Protein AF-A0A6S7JL52-F1 (afdb_monomer)

InterPro domains:
  IPR000884 Thrombospondin type-1 (TSP1) repeat [PF00090] (181-231)
  IPR000884 Thrombospondin type-1 (TSP1) repeat [PS50092] (177-232)
  IPR000884 Thrombospondin type-1 (TSP1) repeat [PS50092] (480-531)
  IPR000884 Thrombospondin type-1 (TSP1) repeat [PS50092] (592-653)
  IPR000884 Thrombospondin type-1 (TSP1) repeat [SM00209] (180-232)
  IPR000884 Thrombospondin type-1 (TSP1) repeat [SM00209] (476-531)
  IPR000884 Thrombospondin type-1 (TSP1) repeat [SM00209] (595-653)
  IPR001590 Peptidase M12B, ADAM/reprolysin [PF01421] (1-88)
  IPR001590 Peptidase M12B, ADAM/reprolysin [PS50215] (1-88)
  IPR010294 ADAMTS/ADAMTS-like, Spacer 1 [PF05986] (340-466)
  IPR013273 ADAMTS/ADAMTS-like [PR01857] (186-204)
  IPR013273 ADAMTS/ADAMTS-like [PR01857] (293-312)
  IPR013273 ADAMTS/ADAMTS-like [PR01857] (313-332)
  IPR024079 Metallopeptidase, catalytic domain superfamily [G3DSA:3.40.390.10] (1-88)
  IPR036383 Thrombospondin type-1 repeat superfamily [G3DSA:2.20.100.10] (180-231)
  IPR036383 Thrombospondin type-1 repeat superfamily [G3DSA:2.20.100.10] (590-653)
  IPR036383 Thrombospondin type-1 repeat superfamily [SSF82895] (175-231)
  IPR036383 Thrombospondin type-1 repeat superfamily [SSF82895] (591-652)
  IPR041645 ADAMTS, cysteine-rich domain 2 [PF17771] (99-168)
  IPR045371 ADAMTS/ADAMTS-like, cysteine-rich domain 3 [PF19236] (263-332)

Organism: Paramuricea clavata (NCBI:txid317549)

Mean predicted aligned error: 19.43 Å

Nearest PDB structures (foldseek):
  3vn4-assembly1_A  TM=4.903E-01  e=1.830E-26  Homo sapiens
  3ghm-assembly1_A  TM=4.858E-01  e=6.543E-25  Homo sapiens
  2rjp-assembly3_C  TM=9.120E-01  e=9.373E-14  Homo sapiens
  3b2z-assembly4_D  TM=9.030E-01  e=1.103E-13  Homo sapiens
  3b2z-assembly5_E  TM=9.101E-01  e=7.758E-13  Homo sapiens

pLDDT: mean 82.22, std 10.72, range [38.0, 96.44]

Radius of gyration: 46.89 Å; Cα contacts (8 Å, |Δi|>4): 1311; chains: 1; bounding box: 103×50×194 Å

Foldseek 3Di:
DPDPVQQDDDFDDQFPLSVLVVVQVVLVSLVQAALCPDPVNVPPPAEAESRHPDDDLRHQSVDDDPRSVVSSLLSVVLVVCVVVPDDDPDDDPDDPDFPQVVQELQNRQCSRPNPPKGFDPPPQQWQQWTWIWDQDPVRDTDTDTPRHGRTFQHDRDDQWTDDSRHTGHPDDDDWDAFDKDDKADWDDWLDQAQKTKTKIFIDSPLPNTDDPHHGDDDHRMDMWIDRLAHDDPPDDALLQVVQQVCQCVDDDHRWHWGFDADDDLQLQWTWIATDVGDDIDIDGHHWLHASDPPALFTDDSSGTAHDFPSSTGPDPFYQDPLRDTNDDNPQWDKDKDKDWDFDDAFKAFDDKDAFQKFFKKKWKDFPVVVVVPPDDPDDDPDDDDQDQKDKAKAFPPPGGFACPPVDFFQAWDWGDPDPFWTWIWGGRVDVGTMITIHGTDRGMMTIIIRGHPPGGTMIMMMMIIHGDDDPFDKDWDQPADWDPFPALAFTKIWGDIFIAGPPRRHGDDPVRDDPVRDDDTDMDTPNHQKDKDKDFDDKAAFPVLAAKGKIFTDIFIWIAGNVSRDTHTDPPVNCPVPDHDDRMDIDHHPLPFKDKDKADWDPFPDQAQKTKIFIDIFMFTNDPPDTDTDPPVRCPVPDDDDRMDMDRNHHDDDDDDDDDDD

Secondary structure (DSSP, 8-state):
---TTT-------BTBTHHHHHHHHHHHHTTPPPTTT-TT-TT-TT-B-TT-SS--TTB-TT---HHHHHHHHHHHHTTTTGGGSSPPSS-----SS-HHHHS-HHHHHHHHH-TT-EE-GGGTT-TT---EEEE-TTS-EEEE--SPPPPTT-EEETTEEEETTEEEE---PPPB---BPPPPPP---S-SSS-EEEEEE--B-TTPPBTTPPPPPS-SEEEEEE--SPPPTTPPPHHHHHHHTTTTTSSSTT--EEEE---GGGTTEEEEEETTSS-EEEEEPPTT-BSSTT---EEETTEEE-B-TT--BT----B-TTS-BT--S-SEEEEEEEE-----SEEEEEEEEPTTEEEEEEEEE-SHHHHGGGT--SS--S-----SEEEEEEETTTEEEES-TT----S-EEE--STT-EEEE--TTSSSEEEEEEEE-SS-EEEEEEE-SS----EEEEEEEEE------EEEETTSPBPPPSSSSSEEEEBPPEEEETTT--B--GGGS-GGG-----EEEESTTEEEEEEEEEEPPPBSSEEEEEEEEEEEEEEEETTT--EEE--GGGGTTSPPPPSEEEEEEE-TTEEEEE-PPPPPS-SSS-EEEE--EEEEE--SS---EE-GGGGTTSPPPPSEEEE--SPPPPP-PPPP--

Solvent-accessible surface area (backbone atoms only — not comparable to full-atom values): 37985 Å² total; per-residue (Å²): 74,66,41,95,90,57,56,69,82,88,77,78,85,60,40,84,58,29,59,50,54,51,52,31,51,50,37,46,32,48,69,33,69,42,49,89,74,41,93,89,41,89,72,72,87,83,71,36,31,40,43,37,91,64,90,54,95,72,47,42,69,89,40,72,44,77,57,51,54,49,41,42,49,50,38,52,74,59,58,56,45,67,80,70,74,66,80,74,92,69,80,79,84,77,73,92,66,46,62,7,67,77,39,44,67,39,52,48,23,22,62,54,71,35,84,86,21,29,59,25,82,92,62,66,81,46,26,45,40,44,41,21,28,39,77,44,100,84,75,48,76,45,72,48,65,90,66,40,51,45,48,43,47,18,76,60,53,90,71,22,19,16,50,96,38,37,71,37,71,74,66,90,66,72,63,32,56,20,25,64,37,74,70,46,74,67,55,76,54,62,34,86,40,48,11,7,31,23,45,26,43,44,46,57,55,59,47,48,47,35,65,88,29,50,74,52,85,76,81,51,64,50,75,44,59,32,42,37,53,76,59,66,89,89,61,77,52,68,57,40,54,61,24,43,71,38,38,62,73,56,74,60,86,84,36,46,33,40,60,51,82,50,68,81,84,48,25,18,44,35,37,25,37,35,70,92,60,92,53,78,46,80,49,74,46,63,44,29,27,56,28,45,97,91,46,48,26,28,13,49,79,51,38,69,38,59,21,6,61,61,29,31,68,74,36,82,45,44,60,27,90,65,69,37,62,68,46,84,53,77,60,30,48,80,47,78,50,76,46,72,57,90,61,59,88,39,82,35,86,72,49,70,48,51,57,48,30,25,60,32,39,38,39,39,46,56,66,70,73,64,64,59,69,79,78,74,90,84,83,74,102,66,91,86,79,85,76,35,66,41,77,24,37,34,29,90,88,72,48,70,74,38,50,47,95,90,42,75,57,60,52,65,43,77,51,70,92,49,92,76,45,46,36,40,36,45,16,74,75,36,86,66,31,38,41,40,38,42,44,65,35,83,54,55,37,37,37,31,35,37,29,55,68,83,84,64,56,47,40,35,38,38,34,34,31,41,53,64,86,68,79,92,48,46,40,74,35,76,81,38,63,67,49,73,55,74,36,92,40,66,14,42,25,42,31,39,72,36,22,20,33,66,93,77,63,47,75,50,62,64,84,68,23,65,73,90,71,59,71,80,73,54,68,47,80,28,45,74,57,31,43,61,43,72,42,83,74,52,70,51,73,40,44,51,56,38,44,81,22,42,18,43,40,43,68,42,25,22,46,32,29,70,86,75,71,46,71,43,83,47,63,64,77,74,26,68,91,44,85,73,73,74,53,61,42,82,38,72,23,83,43,83,57,49,45,82,47,71,54,72,69,47,75,53,74,27,91,34,61,49,21,46,25,43,34,59,75,45,22,23,43,69,46,95,89,59,74,46,81,46,63,64,76,70,38,65,91,49,90,78,74,82,52,62,47,81,32,43,70,50,76,63,89,78,90,76,92,73,84,91,74,135

Sequence (662 aa):
MCDTARSCSIVEDNGLGVAFTVAHELGHVFNIGHDALAKNCLGEKNGLHVMAPAVNLQAMPWSWSSCSRQEITEFLELGHDRCLMDKPQYQFKKSDKLPGEVYSPTKQCKITYGKDSSLCRFKTTSCRRLWCAVQFSNGREGCRTHGMPWAEGSTCGKDKWCVRGSCVAKQVKVKVDGVWSPWSEFGACSRTCGGGVTFSSRWCSNPSPSNGGKFCLGAKKRFKSCHTQECPKGSASFRAVQCAAYNNRKGPKGSKWVPRYLKGRHRCQLLCERVGGGGFITAKVIDGTKCGKNTFDICVNGICRLAGCDNALNSRSKLDVCGVCGGRNDTCKRTHKSWHQHVEWGYNDVTTFLPGFSSIRIEQTSPESEAERTVQAKRHRRHRVGDNNYLVLRNERYGNILNTDFYISAHSTNIFHIAGLRITYSGSRSYPEYIEIEGKLTQKIRLQVLSVEKIEDPKITYSYLQHVVRPDTFVWDNRGSWSRCSEECQGWRKRKLVCKRERDGLVVSVEKCDQNNKSETIRENCNTLCLFKWMKTSKGACQPGCGPGTQKIYNRCVKHYITSGANLVQPNKDCKLVTKPPSEQSCEGTCDNVLWVYSRWSECSKSCNGGVQRRRVTCVEKNPDVRKELPASTCLRIQKRPAVRACNTLRCPTWRTGRWSR

Structure (mmCIF, N/CA/C/O backbone):
data_AF-A0A6S7JL52-F1
#
_entry.id   AF-A0A6S7JL52-F1
#
loop_
_atom_site.group_PDB
_atom_site.id
_atom_site.type_symbol
_atom_site.label_atom_id
_atom_site.label_alt_id
_atom_site.label_comp_id
_atom_site.label_asym_id
_atom_site.label_entity_id
_atom_site.label_seq_id
_atom_site.pdbx_PDB_ins_code
_atom_site.Cartn_x
_atom_site.Cartn_y
_atom_site.Cartn_z
_atom_site.occupancy
_atom_site.B_iso_or_equiv
_atom_site.auth_seq_id
_atom_site.auth_comp_id
_atom_site.auth_asym_id
_atom_site.auth_atom_id
_atom_site.pdbx_PDB_model_num
ATOM 1 N N . MET A 1 1 ? 22.242 -2.068 8.951 1.00 88.50 1 MET A N 1
ATOM 2 C CA . MET A 1 1 ? 22.422 -0.773 8.268 1.00 88.50 1 MET A CA 1
ATOM 3 C C . MET A 1 1 ? 22.288 0.380 9.240 1.00 88.50 1 MET A C 1
ATOM 5 O O . MET A 1 1 ? 23.298 0.915 9.618 1.00 88.50 1 MET A O 1
ATOM 9 N N . CYS A 1 2 ? 21.110 0.743 9.744 1.00 87.94 2 CYS A N 1
ATOM 10 C CA . CYS A 1 2 ? 21.005 1.885 10.674 1.00 87.94 2 CYS A CA 1
ATOM 11 C C . CYS A 1 2 ? 21.155 1.522 12.165 1.00 87.94 2 CYS A C 1
ATOM 13 O O . CYS A 1 2 ? 20.622 2.218 13.025 1.00 87.94 2 CYS A O 1
ATOM 15 N N . ASP A 1 3 ? 21.805 0.398 12.474 1.00 85.44 3 ASP A N 1
ATOM 16 C CA . ASP A 1 3 ? 21.987 -0.090 13.845 1.00 85.44 3 ASP A CA 1
ATOM 17 C C . ASP A 1 3 ? 23.363 0.337 14.359 1.00 85.44 3 ASP A C 1
ATOM 19 O O . ASP A 1 3 ? 24.371 0.050 13.715 1.00 85.44 3 ASP A O 1
ATOM 23 N N . THR A 1 4 ? 23.414 1.011 15.506 1.00 86.94 4 THR A N 1
ATOM 24 C CA . THR A 1 4 ? 24.654 1.596 16.034 1.00 86.94 4 THR A CA 1
ATOM 25 C C . THR A 1 4 ? 25.694 0.558 16.448 1.00 86.94 4 THR A C 1
ATOM 27 O O . THR A 1 4 ? 26.877 0.878 16.458 1.00 86.94 4 THR A O 1
ATOM 30 N N . ALA A 1 5 ? 25.288 -0.676 16.760 1.00 86.56 5 ALA A N 1
ATOM 31 C CA . ALA A 1 5 ? 26.197 -1.744 17.170 1.00 86.56 5 ALA A CA 1
ATOM 32 C C . ALA A 1 5 ? 26.590 -2.676 16.013 1.00 86.56 5 ALA A C 1
ATOM 34 O O . ALA A 1 5 ? 27.578 -3.397 16.118 1.00 86.56 5 ALA A O 1
ATOM 35 N N . ARG A 1 6 ? 25.802 -2.707 14.929 1.00 85.62 6 ARG A N 1
ATOM 36 C CA . ARG A 1 6 ? 25.941 -3.699 13.842 1.00 85.62 6 ARG A CA 1
ATOM 37 C C . ARG A 1 6 ? 26.146 -3.093 12.455 1.00 85.62 6 ARG A C 1
ATOM 39 O O . ARG A 1 6 ? 26.200 -3.828 11.475 1.00 85.62 6 ARG A O 1
ATOM 46 N N . SER A 1 7 ? 26.216 -1.769 12.334 1.00 91.62 7 SER A N 1
ATOM 47 C CA . SER A 1 7 ? 26.506 -1.084 11.067 1.00 91.62 7 SER A CA 1
ATOM 48 C C . SER A 1 7 ? 28.004 -1.061 10.748 1.00 91.62 7 SER A C 1
ATOM 50 O O . SER A 1 7 ? 28.581 -0.004 10.495 1.00 91.62 7 SER A O 1
ATOM 52 N N . CYS A 1 8 ? 28.641 -2.223 10.773 1.00 92.25 8 CYS A N 1
ATOM 53 C CA . CYS A 1 8 ? 30.056 -2.379 10.477 1.00 92.25 8 CYS A CA 1
ATOM 54 C C . CYS A 1 8 ? 30.275 -3.587 9.565 1.00 92.25 8 CYS A C 1
ATOM 56 O O . CYS A 1 8 ? 29.465 -4.510 9.513 1.00 92.25 8 CYS A O 1
ATOM 58 N N . SER A 1 9 ? 31.372 -3.545 8.820 1.00 92.00 9 SER A N 1
ATOM 59 C CA . SER A 1 9 ? 31.856 -4.634 7.983 1.00 92.00 9 SER A CA 1
ATOM 60 C C . SER A 1 9 ? 33.379 -4.554 7.938 1.00 92.00 9 SER A C 1
ATOM 62 O O . SER A 1 9 ? 33.945 -3.461 8.012 1.00 92.00 9 SER A O 1
ATOM 64 N N . ILE A 1 10 ? 34.026 -5.713 7.851 1.00 92.19 10 ILE A N 1
ATOM 65 C CA . ILE A 1 10 ? 35.469 -5.847 7.683 1.00 92.19 10 ILE A CA 1
ATOM 66 C C . ILE A 1 10 ? 35.686 -6.468 6.309 1.00 92.19 10 ILE A C 1
ATOM 68 O O . ILE A 1 10 ? 35.099 -7.501 6.000 1.00 92.19 10 ILE A O 1
ATOM 72 N N . VAL A 1 11 ? 36.518 -5.828 5.491 1.00 91.19 11 VAL A N 1
ATOM 73 C CA . VAL A 1 11 ? 36.818 -6.278 4.131 1.00 91.19 11 VAL A CA 1
ATOM 74 C C . VAL A 1 11 ? 38.330 -6.344 3.958 1.00 91.19 11 VAL A C 1
ATOM 76 O O . VAL A 1 11 ? 39.027 -5.373 4.243 1.00 91.19 11 VAL A O 1
ATOM 79 N N . GLU A 1 12 ? 38.829 -7.485 3.490 1.00 89.06 12 GLU A N 1
ATOM 80 C CA . GLU A 1 12 ? 40.239 -7.682 3.144 1.00 89.06 12 GLU A CA 1
ATOM 81 C C . GLU A 1 12 ? 40.563 -7.022 1.794 1.00 89.06 12 GLU A C 1
ATOM 83 O O . GLU A 1 12 ? 39.859 -7.247 0.807 1.00 89.06 12 GLU A O 1
ATOM 88 N N . ASP A 1 13 ? 41.632 -6.221 1.738 1.00 86.94 13 ASP A N 1
ATOM 89 C CA . ASP A 1 13 ? 42.093 -5.598 0.495 1.00 86.94 13 ASP A CA 1
ATOM 90 C C . ASP A 1 13 ? 42.826 -6.611 -0.391 1.00 86.94 13 ASP A C 1
ATOM 92 O O . ASP A 1 13 ? 43.843 -7.188 -0.013 1.00 86.94 13 ASP A O 1
ATOM 96 N N . ASN A 1 14 ? 42.315 -6.797 -1.604 1.00 82.62 14 ASN A N 1
ATOM 97 C CA . ASN A 1 14 ? 42.908 -7.640 -2.638 1.00 82.62 14 ASN A CA 1
ATOM 98 C C . ASN A 1 14 ? 43.047 -6.886 -3.976 1.00 82.62 14 ASN A C 1
ATOM 100 O O . ASN A 1 14 ? 42.990 -7.478 -5.060 1.00 82.62 14 ASN A O 1
ATOM 104 N N . GLY A 1 15 ? 43.212 -5.563 -3.906 1.00 87.88 15 GLY A N 1
ATOM 105 C CA . GLY A 1 15 ? 43.273 -4.662 -5.049 1.00 87.88 15 GLY A CA 1
ATOM 106 C C . GLY A 1 15 ? 41.887 -4.246 -5.535 1.00 87.88 15 GLY A C 1
ATOM 107 O O . GLY A 1 15 ? 40.919 -4.239 -4.787 1.00 87.88 15 GLY A O 1
ATOM 108 N N . LEU A 1 16 ? 41.739 -3.889 -6.817 1.00 87.56 16 LEU A N 1
ATOM 109 C CA . LEU A 1 16 ? 40.457 -3.357 -7.321 1.00 87.56 16 LEU A CA 1
ATOM 110 C C . LEU A 1 16 ? 39.289 -4.359 -7.255 1.00 87.56 16 LEU A C 1
ATOM 112 O O . LEU A 1 16 ? 38.130 -3.945 -7.296 1.00 87.56 16 LEU A O 1
ATOM 116 N N . GLY A 1 17 ? 39.583 -5.659 -7.145 1.00 82.81 17 GLY A N 1
ATOM 117 C CA . GLY A 1 17 ? 38.576 -6.702 -6.940 1.00 82.81 17 GLY A CA 1
ATOM 118 C C . GLY A 1 17 ? 37.804 -6.551 -5.626 1.00 82.81 17 GLY A C 1
ATOM 119 O O . GLY A 1 17 ? 36.658 -6.999 -5.550 1.00 82.81 17 GLY A O 1
ATOM 120 N N . VAL A 1 18 ? 38.375 -5.842 -4.645 1.00 87.75 18 VAL A N 1
ATOM 121 C CA . VAL A 1 18 ? 37.788 -5.621 -3.317 1.00 87.75 18 VAL A CA 1
ATOM 122 C C . VAL A 1 18 ? 36.415 -4.964 -3.400 1.00 87.75 18 VAL A C 1
ATOM 124 O O . VAL A 1 18 ? 35.558 -5.213 -2.560 1.00 87.75 18 VAL A O 1
ATOM 127 N N . ALA A 1 19 ? 36.150 -4.188 -4.456 1.00 88.31 19 ALA A N 1
ATOM 128 C CA . ALA A 1 19 ? 34.860 -3.545 -4.682 1.00 88.31 19 ALA A CA 1
ATOM 129 C C . A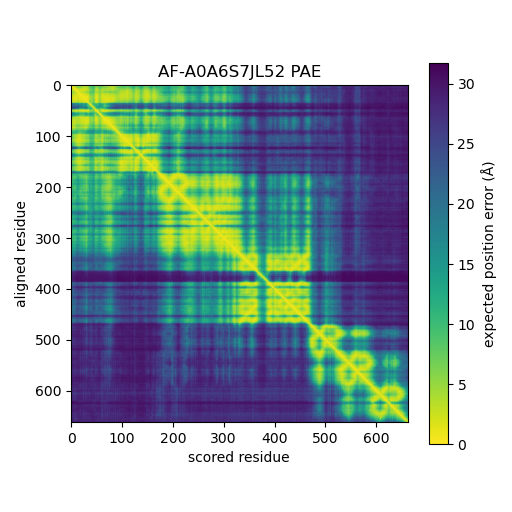LA A 1 19 ? 33.687 -4.542 -4.712 1.00 88.31 19 ALA A C 1
ATOM 131 O O . ALA A 1 19 ? 32.586 -4.207 -4.270 1.00 88.31 19 ALA A O 1
ATOM 132 N N . PHE A 1 20 ? 33.907 -5.766 -5.202 1.00 86.06 20 PHE A N 1
ATOM 133 C CA . PHE A 1 20 ? 32.877 -6.805 -5.211 1.00 86.06 20 PHE A CA 1
ATOM 134 C C . PHE A 1 20 ? 32.641 -7.387 -3.816 1.00 86.06 20 PHE A C 1
ATOM 136 O O . PHE A 1 20 ? 31.489 -7.600 -3.445 1.00 86.06 20 PHE A O 1
ATOM 143 N N . THR A 1 21 ? 33.703 -7.566 -3.027 1.00 87.12 21 THR A N 1
ATOM 144 C CA . THR A 1 21 ? 33.602 -7.978 -1.621 1.00 87.12 21 THR A CA 1
ATOM 145 C C . THR A 1 21 ? 32.909 -6.900 -0.789 1.00 87.12 21 THR A C 1
ATOM 147 O O . THR A 1 21 ? 31.970 -7.199 -0.065 1.00 87.12 21 THR A O 1
ATOM 150 N N . VAL A 1 22 ? 33.261 -5.621 -0.974 1.00 91.25 22 VAL A N 1
ATOM 151 C CA . VAL A 1 22 ? 32.564 -4.491 -0.333 1.00 91.25 22 VAL A CA 1
ATOM 152 C C . VAL A 1 22 ? 31.074 -4.505 -0.671 1.00 91.25 22 VAL A C 1
ATOM 154 O O . VAL A 1 22 ? 30.244 -4.304 0.212 1.00 91.25 22 VAL A O 1
ATOM 157 N N . ALA A 1 23 ? 30.711 -4.749 -1.935 1.00 90.75 23 ALA A N 1
ATOM 158 C CA . ALA A 1 23 ? 29.309 -4.839 -2.333 1.00 90.75 23 ALA A CA 1
ATOM 159 C C . ALA A 1 23 ? 28.588 -6.015 -1.651 1.00 90.75 23 ALA A C 1
ATOM 161 O O . ALA A 1 23 ? 27.472 -5.827 -1.169 1.00 90.75 23 ALA A O 1
ATOM 162 N N . HIS A 1 24 ? 29.221 -7.188 -1.579 1.00 89.75 24 HIS A N 1
ATOM 163 C CA . HIS A 1 24 ? 28.698 -8.367 -0.884 1.00 89.75 24 HIS A CA 1
ATOM 164 C C . HIS A 1 24 ? 28.437 -8.082 0.599 1.00 89.75 24 HIS A C 1
ATOM 166 O O . HIS A 1 24 ? 27.308 -8.222 1.076 1.00 89.75 24 HIS A O 1
ATOM 172 N N . GLU A 1 25 ? 29.443 -7.574 1.308 1.00 92.44 25 GLU A N 1
ATOM 173 C CA . GLU A 1 25 ? 29.318 -7.274 2.732 1.00 92.44 25 GLU A CA 1
ATOM 174 C C . GLU A 1 25 ? 28.302 -6.164 3.007 1.00 92.44 25 GLU A C 1
ATOM 176 O O . GLU A 1 25 ? 27.529 -6.230 3.965 1.00 92.44 25 GLU A O 1
ATOM 181 N N . LEU A 1 26 ? 28.225 -5.156 2.132 1.00 92.88 26 LEU A N 1
ATOM 182 C CA . LEU A 1 26 ? 27.185 -4.137 2.221 1.00 92.88 26 LEU A CA 1
ATOM 183 C C . LEU A 1 26 ? 25.785 -4.762 2.105 1.00 92.88 26 LEU A C 1
ATOM 185 O O . LEU A 1 26 ? 24.861 -4.326 2.795 1.00 92.88 26 LEU A O 1
ATOM 189 N N . GLY A 1 27 ? 25.630 -5.807 1.288 1.00 91.94 27 GLY A N 1
ATOM 190 C CA . GLY A 1 27 ? 24.417 -6.619 1.231 1.00 91.94 27 GLY A CA 1
ATOM 191 C C . GLY A 1 27 ? 24.051 -7.220 2.591 1.00 91.94 27 GLY A C 1
ATOM 192 O O . GLY A 1 27 ? 22.911 -7.071 3.038 1.00 91.94 27 GLY A O 1
ATOM 193 N N . HIS A 1 28 ? 25.009 -7.803 3.311 1.00 91.06 28 HIS A N 1
ATOM 194 C CA . HIS A 1 28 ? 24.787 -8.296 4.677 1.00 91.06 28 HIS A CA 1
ATOM 195 C C . HIS A 1 28 ? 24.442 -7.189 5.672 1.00 91.06 28 HIS A C 1
ATOM 197 O O . HIS A 1 28 ? 23.558 -7.372 6.513 1.00 91.06 28 HIS A O 1
ATOM 203 N N . VAL A 1 29 ? 25.041 -6.003 5.544 1.00 93.12 29 VAL A N 1
ATOM 204 C CA . VAL A 1 29 ? 24.654 -4.837 6.354 1.00 93.12 29 VAL A CA 1
ATOM 205 C C . VAL A 1 29 ? 23.187 -4.446 6.093 1.00 93.12 29 VAL A C 1
ATOM 207 O O . VAL A 1 29 ? 22.499 -3.985 7.011 1.00 93.12 29 VAL A O 1
ATOM 210 N N . PHE A 1 30 ? 22.663 -4.677 4.887 1.00 91.06 30 PHE A N 1
ATOM 211 C CA . PHE A 1 30 ? 21.236 -4.567 4.546 1.00 91.06 30 PHE A CA 1
ATOM 212 C C . PHE A 1 30 ? 20.389 -5.793 4.935 1.00 91.06 30 PHE A C 1
ATOM 214 O O . PHE A 1 30 ? 19.217 -5.866 4.567 1.00 91.06 30 PHE A O 1
ATOM 221 N N . ASN A 1 31 ? 20.940 -6.727 5.715 1.00 88.62 31 ASN A N 1
ATOM 222 C CA . ASN A 1 31 ? 20.291 -7.969 6.138 1.00 88.62 31 ASN A CA 1
ATOM 223 C C . ASN A 1 31 ? 19.861 -8.856 4.953 1.00 88.62 31 ASN A C 1
ATOM 225 O O . ASN A 1 31 ? 18.816 -9.505 5.011 1.00 88.62 31 ASN A O 1
ATOM 229 N N . ILE A 1 32 ? 20.658 -8.861 3.881 1.00 89.00 32 ILE A N 1
ATOM 230 C CA . ILE A 1 32 ? 20.487 -9.772 2.748 1.00 89.00 32 ILE A CA 1
ATOM 231 C C . ILE A 1 32 ? 21.235 -11.076 3.052 1.00 89.00 32 ILE A C 1
ATOM 233 O O . ILE A 1 32 ? 22.407 -11.049 3.442 1.00 89.00 32 ILE A O 1
ATOM 237 N N . GLY A 1 33 ? 20.555 -12.210 2.898 1.00 86.56 33 GLY A N 1
ATOM 238 C CA . GLY A 1 33 ? 21.133 -13.544 3.044 1.00 86.56 33 GLY A CA 1
ATOM 239 C C . GLY A 1 33 ? 21.844 -14.031 1.780 1.00 86.56 33 GLY A C 1
ATOM 240 O O . GLY A 1 33 ? 21.726 -13.445 0.705 1.00 86.56 33 GLY A O 1
ATOM 241 N N . HIS A 1 34 ? 22.576 -15.141 1.897 1.00 86.56 34 HIS A N 1
ATOM 242 C CA . HIS A 1 34 ? 23.165 -15.794 0.728 1.00 86.56 34 HIS A CA 1
ATOM 243 C C . HIS A 1 34 ? 22.097 -16.406 -0.186 1.00 86.56 34 HIS A C 1
ATOM 245 O O . HIS A 1 34 ? 21.177 -17.080 0.287 1.00 86.56 34 HIS A O 1
ATOM 251 N N . ASP A 1 35 ? 22.293 -16.276 -1.500 1.00 77.12 35 ASP A N 1
ATOM 252 C CA . ASP A 1 35 ? 21.332 -16.730 -2.518 1.00 77.12 35 ASP A CA 1
ATOM 253 C C . ASP A 1 35 ? 21.029 -18.242 -2.434 1.00 77.12 35 ASP A C 1
ATOM 255 O O . ASP A 1 35 ? 19.897 -18.667 -2.658 1.00 77.12 35 ASP A O 1
ATOM 259 N N . ALA A 1 36 ? 22.014 -19.063 -2.046 1.00 64.25 36 ALA A N 1
ATOM 260 C CA . ALA A 1 36 ? 21.881 -20.522 -1.943 1.00 64.25 36 ALA A CA 1
ATOM 261 C C . ALA A 1 36 ? 21.084 -21.011 -0.712 1.00 64.25 36 ALA A C 1
ATOM 263 O O . ALA A 1 36 ? 20.655 -22.163 -0.678 1.00 64.25 36 ALA A O 1
ATOM 264 N N . LEU A 1 37 ? 20.901 -20.163 0.308 1.00 56.31 37 LEU A N 1
ATOM 265 C CA . LEU A 1 37 ? 20.288 -20.532 1.595 1.00 56.31 37 LEU A CA 1
ATOM 266 C C . LEU A 1 37 ? 18.857 -19.995 1.758 1.00 56.31 37 LEU A C 1
ATOM 268 O O . LEU A 1 37 ? 18.130 -20.408 2.666 1.00 56.31 37 LEU A O 1
ATOM 272 N N . ALA A 1 38 ? 18.424 -19.088 0.884 1.00 56.41 38 ALA A N 1
ATOM 273 C CA . ALA A 1 38 ? 17.079 -18.539 0.919 1.00 56.41 38 ALA A CA 1
ATOM 274 C C . ALA A 1 38 ? 16.060 -19.554 0.360 1.00 56.41 38 ALA A C 1
ATOM 276 O O . ALA A 1 38 ? 16.117 -19.956 -0.802 1.00 56.41 38 ALA A O 1
ATOM 277 N N . LYS A 1 39 ? 15.073 -19.946 1.186 1.00 52.34 39 LYS A N 1
ATOM 278 C CA . LYS A 1 39 ? 14.040 -20.967 0.873 1.00 52.34 39 LYS A CA 1
ATOM 279 C C . LYS A 1 39 ? 13.297 -20.759 -0.457 1.00 52.34 39 LYS A C 1
ATOM 281 O O . LYS A 1 39 ? 12.781 -21.724 -1.009 1.00 52.34 39 LYS A O 1
ATOM 286 N N . ASN A 1 40 ? 13.240 -19.526 -0.962 1.00 53.78 40 ASN A N 1
ATOM 287 C CA . ASN A 1 40 ? 12.516 -19.155 -2.183 1.00 53.78 40 ASN A CA 1
ATOM 288 C C . ASN A 1 40 ? 13.426 -19.002 -3.419 1.00 53.78 40 ASN A C 1
ATOM 290 O O . ASN A 1 40 ? 12.939 -18.621 -4.479 1.00 53.78 40 ASN A O 1
ATOM 294 N N . CYS A 1 41 ? 14.727 -19.280 -3.289 1.00 57.16 41 CYS A N 1
ATOM 295 C CA . CYS A 1 41 ? 15.752 -18.960 -4.293 1.00 57.16 41 CYS A CA 1
ATOM 296 C C . CYS A 1 41 ? 16.397 -20.199 -4.926 1.00 57.16 41 CYS A C 1
ATOM 298 O O . CYS A 1 41 ? 17.257 -20.078 -5.794 1.00 57.16 41 CYS A O 1
ATOM 300 N N . LEU A 1 42 ? 15.921 -21.397 -4.568 1.00 52.41 42 LEU A N 1
ATOM 301 C CA . LEU A 1 42 ? 16.417 -22.708 -5.018 1.00 52.41 42 LEU A CA 1
ATOM 302 C C . LEU A 1 42 ? 16.180 -23.010 -6.521 1.00 52.41 42 LEU A C 1
ATOM 304 O O . LEU A 1 42 ? 16.248 -24.164 -6.939 1.00 52.41 42 LEU A O 1
ATOM 308 N N . GLY A 1 43 ? 15.882 -21.997 -7.343 1.00 48.69 43 GLY A N 1
ATOM 309 C CA . GLY A 1 43 ? 15.472 -22.140 -8.744 1.00 48.69 43 GLY A CA 1
ATOM 310 C C . GLY A 1 43 ? 16.224 -21.285 -9.773 1.00 48.69 43 GLY A C 1
ATOM 311 O O . GLY A 1 43 ? 16.008 -21.490 -10.968 1.00 48.69 43 GLY A O 1
ATOM 312 N N . GLU A 1 44 ? 17.110 -20.357 -9.382 1.00 51.25 44 GLU A N 1
ATOM 313 C CA . GLU A 1 44 ? 17.928 -19.593 -10.345 1.00 51.25 44 GLU A CA 1
ATOM 314 C C . GLU A 1 44 ? 19.082 -20.467 -10.869 1.00 51.25 44 GLU A C 1
ATOM 316 O O . GLU A 1 44 ? 20.209 -20.451 -10.384 1.00 51.25 44 GLU A O 1
ATOM 321 N N . LYS A 1 45 ? 18.774 -21.290 -11.875 1.00 47.16 45 LYS A N 1
ATOM 322 C CA 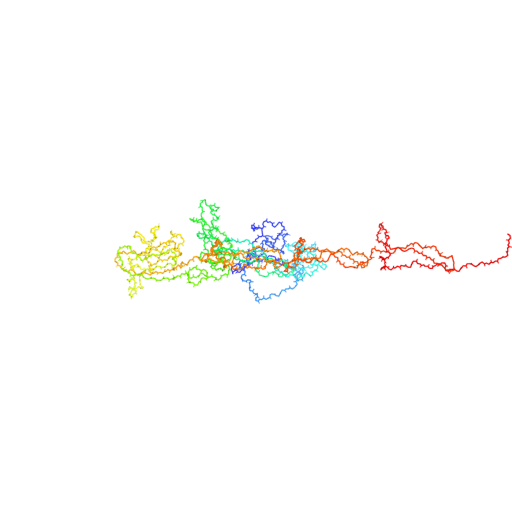. LYS A 1 45 ? 19.650 -22.351 -12.391 1.00 47.16 45 LYS A CA 1
ATOM 323 C C . LYS A 1 45 ? 20.934 -21.907 -13.113 1.00 47.16 45 LYS A C 1
ATOM 325 O O . LYS A 1 45 ? 21.600 -22.798 -13.611 1.00 47.16 45 LYS A O 1
ATOM 330 N N . ASN A 1 46 ? 21.317 -20.626 -13.218 1.00 49.75 46 ASN A N 1
ATOM 331 C CA 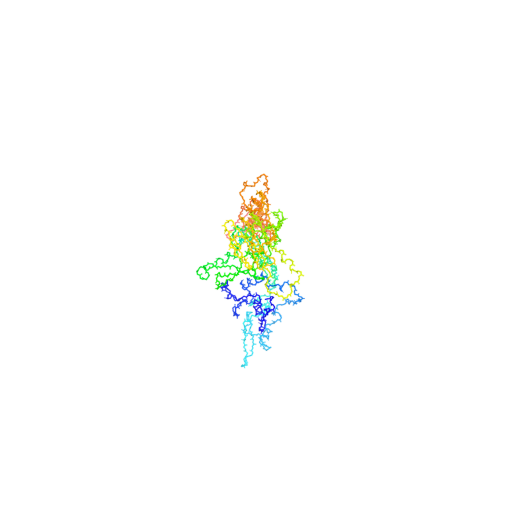. ASN A 1 46 ? 22.435 -20.253 -14.116 1.00 49.75 46 ASN A CA 1
ATOM 332 C C . ASN A 1 46 ? 23.252 -18.982 -13.778 1.00 49.75 46 ASN A C 1
ATOM 334 O O . ASN A 1 46 ? 23.791 -18.343 -14.683 1.00 49.75 46 ASN A O 1
ATOM 338 N N . GLY A 1 47 ? 23.425 -18.606 -12.508 1.00 55.84 47 GLY A N 1
ATOM 339 C CA . GLY A 1 47 ? 24.355 -17.516 -12.186 1.00 55.84 47 GLY A CA 1
ATOM 340 C C . GLY A 1 47 ? 24.703 -17.397 -10.711 1.00 55.84 47 GLY A C 1
ATOM 341 O O . GLY A 1 47 ? 23.829 -17.423 -9.856 1.00 55.84 47 GLY A O 1
ATOM 342 N N . LEU A 1 48 ? 25.991 -17.237 -10.415 1.00 69.25 48 LEU A N 1
ATOM 343 C CA . LEU A 1 48 ? 26.454 -16.830 -9.091 1.00 69.25 48 LEU A CA 1
ATOM 344 C C . LEU A 1 48 ? 26.473 -15.302 -9.055 1.00 69.25 48 LEU A C 1
ATOM 346 O O . LEU A 1 48 ? 27.241 -14.669 -9.779 1.00 69.25 48 LEU A O 1
ATOM 350 N N . HIS A 1 49 ? 25.563 -14.725 -8.278 1.00 81.75 49 HIS A N 1
ATOM 351 C CA . HIS A 1 49 ? 25.379 -13.284 -8.122 1.00 81.75 49 HIS A CA 1
ATOM 352 C C . HIS A 1 49 ? 26.245 -12.736 -6.979 1.00 81.75 49 HIS A C 1
ATOM 354 O O . HIS A 1 49 ? 27.009 -13.474 -6.360 1.00 81.75 49 HIS A O 1
ATOM 360 N N . VAL A 1 50 ? 26.141 -11.433 -6.700 1.00 87.56 50 VAL A N 1
ATOM 361 C CA . VAL A 1 50 ? 26.919 -10.772 -5.634 1.00 87.56 50 VAL A CA 1
ATOM 362 C C . VAL A 1 50 ? 26.780 -11.481 -4.280 1.00 87.56 50 VAL A C 1
ATOM 364 O O . VAL A 1 50 ? 27.786 -11.629 -3.602 1.00 87.56 50 VAL A O 1
ATOM 367 N N . MET A 1 51 ? 25.593 -11.984 -3.913 1.00 87.44 51 MET A N 1
ATOM 368 C CA . MET A 1 51 ? 25.338 -12.661 -2.626 1.00 87.44 51 MET A CA 1
ATOM 369 C C . MET A 1 51 ? 25.561 -14.181 -2.669 1.00 87.44 51 MET A C 1
ATOM 371 O O . MET A 1 51 ? 25.024 -14.928 -1.846 1.00 87.44 51 MET A O 1
ATOM 375 N N . ALA A 1 52 ? 26.353 -14.669 -3.624 1.00 83.94 52 ALA A N 1
ATOM 376 C CA . ALA A 1 52 ? 26.809 -16.049 -3.607 1.00 83.94 52 ALA A CA 1
ATOM 377 C C . ALA A 1 52 ? 27.727 -16.298 -2.390 1.00 83.94 52 ALA A C 1
ATOM 379 O O . ALA A 1 52 ? 28.601 -15.477 -2.122 1.00 83.94 52 ALA A O 1
ATOM 380 N N . PRO A 1 53 ? 27.597 -17.443 -1.691 1.00 79.06 53 PRO A N 1
ATOM 381 C CA . PRO A 1 53 ? 28.402 -17.754 -0.502 1.00 79.06 53 PRO A CA 1
ATOM 382 C C . PRO A 1 53 ? 29.893 -17.971 -0.806 1.00 79.06 53 PRO A C 1
ATOM 384 O O . PRO A 1 53 ? 30.713 -17.987 0.104 1.00 79.06 53 PRO A O 1
ATOM 387 N N . ALA A 1 54 ? 30.246 -18.181 -2.077 1.00 71.75 54 ALA A N 1
ATOM 388 C CA . ALA A 1 54 ? 31.622 -18.275 -2.536 1.00 71.75 54 ALA A CA 1
ATOM 389 C C . ALA A 1 54 ? 31.761 -17.616 -3.912 1.00 71.75 54 ALA A C 1
ATOM 391 O O . ALA A 1 54 ? 30.979 -17.880 -4.832 1.00 71.75 54 ALA A O 1
ATOM 392 N N . VAL A 1 55 ? 32.799 -16.794 -4.070 1.00 62.91 55 VAL A N 1
ATOM 393 C CA . VAL A 1 55 ? 33.189 -16.228 -5.363 1.00 62.91 55 VAL A CA 1
ATOM 394 C C . VAL A 1 55 ? 33.957 -17.302 -6.128 1.00 62.91 55 VAL A C 1
ATOM 396 O O . VAL A 1 55 ? 35.126 -17.556 -5.856 1.00 62.91 55 VAL A O 1
ATOM 399 N N . ASN A 1 56 ? 33.301 -17.971 -7.077 1.00 60.88 56 ASN A N 1
ATOM 400 C CA . ASN A 1 56 ? 33.965 -18.942 -7.945 1.00 60.88 56 ASN A CA 1
ATOM 401 C C . ASN A 1 56 ? 34.212 -18.375 -9.359 1.00 60.88 56 ASN A C 1
ATOM 403 O O . ASN A 1 56 ? 33.776 -17.282 -9.719 1.00 60.88 56 ASN A O 1
ATOM 407 N N . LEU A 1 57 ? 34.887 -19.156 -10.204 1.00 55.91 57 LEU A N 1
ATOM 408 C CA . LEU A 1 57 ? 35.263 -18.788 -11.577 1.00 55.91 57 LEU A CA 1
ATOM 409 C C . LEU A 1 57 ? 34.078 -18.536 -12.539 1.00 55.91 57 LEU A C 1
ATOM 411 O O . LEU A 1 57 ? 34.302 -18.064 -13.661 1.00 55.91 57 LEU A O 1
ATOM 415 N N . GLN A 1 58 ? 32.850 -18.865 -12.138 1.00 57.50 58 GLN A N 1
ATOM 416 C CA . GLN A 1 58 ? 31.596 -18.669 -12.874 1.00 57.50 58 GLN A CA 1
ATOM 417 C C . GLN A 1 58 ? 30.744 -17.525 -12.292 1.00 57.50 58 GLN A C 1
ATOM 419 O O . GLN A 1 58 ? 29.671 -17.243 -12.828 1.00 57.50 58 GLN A O 1
ATOM 424 N N . ALA A 1 59 ? 31.218 -16.842 -11.244 1.00 62.84 59 ALA A N 1
ATOM 425 C CA . ALA A 1 59 ? 30.538 -15.695 -10.658 1.00 62.84 59 ALA A CA 1
ATOM 426 C C . ALA A 1 59 ? 30.364 -14.542 -11.655 1.00 62.84 59 ALA A C 1
ATOM 428 O O . ALA A 1 59 ? 31.262 -14.194 -12.425 1.00 62.84 59 ALA A O 1
ATOM 429 N N . MET A 1 60 ? 29.172 -13.950 -11.625 1.00 66.19 60 MET A N 1
ATOM 430 C CA . MET A 1 60 ? 28.771 -12.733 -12.319 1.00 66.19 60 MET A CA 1
ATOM 431 C C . MET A 1 60 ? 28.675 -11.597 -11.290 1.00 66.19 60 MET A C 1
ATOM 433 O O . MET A 1 60 ? 27.567 -11.190 -10.918 1.00 66.19 60 MET A O 1
ATOM 437 N N . PRO A 1 61 ? 29.816 -11.040 -10.842 1.00 71.50 61 PRO A N 1
ATOM 438 C CA . PRO A 1 61 ? 29.867 -10.108 -9.712 1.00 71.50 61 PRO A CA 1
ATOM 439 C C . PRO A 1 61 ? 29.241 -8.731 -10.016 1.00 71.50 61 PRO A C 1
ATOM 441 O O . PRO A 1 61 ? 29.205 -7.841 -9.178 1.00 71.50 61 PRO A O 1
ATOM 444 N N . TRP A 1 62 ? 28.720 -8.543 -11.229 1.00 76.50 62 TRP A N 1
ATOM 445 C CA . TRP A 1 62 ? 28.073 -7.324 -11.726 1.00 76.50 62 TRP A CA 1
ATOM 446 C C . TRP A 1 62 ? 26.553 -7.303 -11.527 1.00 76.50 62 TRP A C 1
ATOM 448 O O . TRP A 1 62 ? 25.894 -6.357 -11.966 1.00 76.50 62 TRP A O 1
ATOM 458 N N . SER A 1 63 ? 25.966 -8.355 -10.952 1.00 81.75 63 SER A N 1
ATOM 459 C CA . SER A 1 63 ? 24.511 -8.480 -10.844 1.00 81.75 63 SER A CA 1
ATOM 460 C C . SER A 1 63 ? 24.068 -9.079 -9.519 1.00 81.75 63 SER A C 1
ATOM 462 O O . SER A 1 63 ? 24.639 -10.053 -9.041 1.00 81.75 63 SER A O 1
ATOM 464 N N . TRP A 1 64 ? 23.003 -8.503 -8.972 1.00 84.38 64 TRP A N 1
ATOM 465 C CA . TRP A 1 64 ? 22.273 -9.022 -7.822 1.00 84.38 64 TRP A CA 1
ATOM 466 C C . TRP A 1 64 ? 21.183 -9.984 -8.295 1.00 84.38 64 TRP A C 1
ATOM 468 O O . TRP A 1 64 ? 20.551 -9.717 -9.327 1.00 84.38 64 TRP A O 1
ATOM 478 N N . SER A 1 65 ? 20.937 -11.048 -7.530 1.00 83.00 65 SER A N 1
ATOM 479 C CA . SER A 1 65 ? 19.870 -12.011 -7.811 1.00 83.00 65 SER A CA 1
ATOM 480 C C . SER A 1 65 ? 18.485 -11.361 -7.689 1.00 83.00 65 SER A C 1
ATOM 482 O O . SER A 1 65 ? 18.314 -10.261 -7.130 1.00 83.00 65 SER A O 1
ATOM 484 N N . SER A 1 66 ? 17.455 -12.035 -8.202 1.00 79.62 66 SER A N 1
ATOM 485 C CA . SER A 1 66 ? 16.069 -11.616 -7.949 1.00 79.62 66 SER A CA 1
ATOM 486 C C . SER A 1 66 ? 15.726 -11.629 -6.450 1.00 79.62 66 SER A C 1
ATOM 488 O O . SER A 1 66 ? 14.975 -10.765 -5.983 1.00 79.62 66 SER A O 1
ATOM 490 N N . CYS A 1 67 ? 16.353 -12.527 -5.692 1.00 81.69 67 CYS A N 1
ATOM 491 C CA . CYS A 1 67 ? 16.189 -12.677 -4.254 1.00 81.69 67 CYS A CA 1
ATOM 492 C C . CYS A 1 67 ? 16.825 -11.554 -3.444 1.00 81.69 67 CYS A C 1
ATOM 494 O O . CYS A 1 67 ? 16.120 -10.907 -2.668 1.00 81.69 67 CYS A O 1
ATOM 496 N N . SER A 1 68 ? 18.101 -11.230 -3.684 1.00 85.75 68 SER A N 1
ATOM 497 C CA . SER A 1 68 ? 18.759 -10.103 -3.012 1.00 85.75 68 SER A CA 1
ATOM 498 C C . SER A 1 68 ? 17.975 -8.809 -3.242 1.00 85.75 68 SER A C 1
ATOM 500 O O . SER A 1 68 ? 17.791 -8.003 -2.331 1.00 85.75 68 SER A O 1
ATOM 502 N N . ARG A 1 69 ? 17.431 -8.630 -4.458 1.00 83.50 69 ARG A N 1
ATOM 503 C CA . ARG A 1 69 ? 16.564 -7.494 -4.801 1.00 83.50 69 ARG A CA 1
ATOM 504 C C . ARG A 1 69 ? 15.266 -7.485 -3.993 1.00 83.50 69 ARG A C 1
ATOM 506 O O . ARG A 1 69 ? 14.786 -6.407 -3.637 1.00 83.50 69 ARG A O 1
ATOM 513 N N . GLN A 1 70 ? 14.660 -8.640 -3.744 1.00 77.88 70 GLN A N 1
ATOM 514 C CA . GLN A 1 70 ? 13.453 -8.740 -2.929 1.00 77.88 70 GLN A CA 1
ATOM 515 C C . GLN A 1 70 ? 13.745 -8.436 -1.456 1.00 77.88 70 GLN A C 1
ATOM 517 O O . GLN A 1 70 ? 13.023 -7.631 -0.870 1.00 77.88 70 GLN A O 1
ATOM 522 N N . GLU A 1 71 ? 14.803 -9.016 -0.893 1.00 84.50 71 GLU A N 1
ATOM 523 C CA . GLU A 1 71 ? 15.175 -8.841 0.515 1.00 84.50 71 GLU A CA 1
ATOM 524 C C . GLU A 1 71 ? 15.551 -7.394 0.833 1.00 84.50 71 GLU A C 1
ATOM 526 O O . GLU A 1 71 ? 14.993 -6.816 1.766 1.00 84.50 71 GLU A O 1
ATOM 531 N N . ILE A 1 72 ? 16.387 -6.753 0.004 1.00 86.25 72 ILE A N 1
ATOM 532 C CA . ILE A 1 72 ? 16.707 -5.332 0.196 1.00 86.25 72 ILE A CA 1
ATOM 533 C C . ILE A 1 72 ? 15.456 -4.460 0.061 1.00 86.25 72 ILE A C 1
ATOM 535 O O . ILE A 1 72 ? 15.264 -3.529 0.834 1.00 86.25 72 ILE A O 1
ATOM 539 N N . THR A 1 73 ? 14.553 -4.780 -0.876 1.00 79.69 73 THR A N 1
ATOM 540 C CA . THR A 1 73 ? 13.291 -4.039 -1.014 1.00 79.69 73 THR A CA 1
ATOM 541 C C . THR A 1 73 ? 12.451 -4.166 0.255 1.00 79.69 73 THR A C 1
ATOM 543 O O . THR A 1 73 ? 11.912 -3.166 0.717 1.00 79.69 73 THR A O 1
ATOM 546 N N . GLU A 1 74 ? 12.329 -5.366 0.827 1.00 77.69 74 GLU A N 1
ATOM 547 C CA . GLU A 1 74 ? 11.584 -5.567 2.072 1.00 77.69 74 GLU A CA 1
ATOM 548 C C . GLU A 1 74 ? 12.246 -4.842 3.249 1.00 77.69 74 GLU A C 1
ATOM 550 O O . GLU A 1 74 ? 11.546 -4.176 4.010 1.00 77.69 74 GLU A O 1
ATOM 555 N N . PHE A 1 75 ? 13.575 -4.881 3.356 1.00 83.56 75 PHE A N 1
ATOM 556 C CA . PHE A 1 75 ? 14.327 -4.152 4.378 1.00 83.56 75 PHE A CA 1
ATOM 557 C C . PHE A 1 75 ? 14.048 -2.640 4.340 1.00 83.56 75 PHE A C 1
ATOM 559 O O . PHE A 1 75 ? 13.723 -2.044 5.372 1.00 83.56 75 PHE A O 1
ATOM 566 N N . LEU A 1 76 ? 14.119 -2.031 3.150 1.00 82.75 76 LEU A N 1
ATOM 567 C CA . LEU A 1 76 ? 13.813 -0.609 2.948 1.00 82.75 76 LEU A CA 1
ATOM 568 C C . LEU A 1 76 ? 12.319 -0.321 3.204 1.00 82.75 76 LEU A C 1
ATOM 570 O O . LEU A 1 76 ? 11.965 0.634 3.888 1.00 82.75 76 LEU A O 1
ATOM 574 N N . GLU A 1 77 ? 11.406 -1.172 2.721 1.00 75.62 77 GLU A N 1
ATOM 575 C CA . GLU A 1 77 ? 9.959 -0.999 2.933 1.00 75.62 77 GLU A CA 1
ATOM 576 C C . GLU A 1 77 ? 9.541 -1.119 4.410 1.00 75.62 77 GLU A C 1
ATOM 578 O O . GLU A 1 77 ? 8.522 -0.537 4.799 1.00 75.62 77 GLU A O 1
ATOM 583 N N . LEU A 1 78 ? 10.304 -1.855 5.224 1.00 75.06 78 LEU A N 1
ATOM 584 C CA . LEU A 1 78 ? 10.123 -1.979 6.673 1.00 75.06 78 LEU A CA 1
ATOM 585 C C . LEU A 1 78 ? 10.602 -0.738 7.450 1.00 75.06 78 LEU A C 1
ATOM 587 O O . LEU A 1 78 ? 10.337 -0.622 8.651 1.00 75.06 78 LEU A O 1
ATOM 591 N N . GLY A 1 79 ? 11.255 0.216 6.780 1.00 73.81 79 GLY A N 1
ATOM 592 C CA . GLY A 1 79 ? 11.765 1.438 7.396 1.00 73.81 79 GLY A CA 1
ATOM 593 C C . GLY A 1 79 ? 13.007 1.202 8.254 1.00 73.81 79 GLY A C 1
ATOM 594 O O . GLY A 1 79 ? 13.212 1.918 9.239 1.00 73.81 79 GLY A O 1
ATOM 595 N N . HIS A 1 80 ? 13.806 0.180 7.934 1.00 79.81 80 HIS A N 1
ATOM 596 C CA . HIS A 1 80 ? 15.097 -0.081 8.582 1.00 79.81 80 HIS A CA 1
ATOM 597 C C . HIS A 1 80 ? 16.240 0.800 8.037 1.00 79.81 80 HIS A C 1
ATOM 599 O O . HIS A 1 80 ? 17.377 0.701 8.497 1.00 79.81 80 HIS A O 1
ATOM 605 N N . ASP A 1 81 ? 15.923 1.683 7.095 1.00 78.44 81 ASP A N 1
ATOM 606 C CA . ASP A 1 81 ? 16.799 2.559 6.316 1.00 78.44 81 ASP A CA 1
ATOM 607 C C . ASP A 1 81 ? 16.739 4.032 6.737 1.00 78.44 81 ASP A C 1
ATOM 609 O O . ASP A 1 81 ? 17.237 4.897 6.029 1.00 78.44 81 ASP A O 1
ATOM 613 N N . ARG A 1 82 ? 16.151 4.348 7.897 1.00 80.94 82 ARG A N 1
ATOM 614 C CA . ARG A 1 82 ? 15.916 5.737 8.343 1.00 80.94 82 ARG A CA 1
ATOM 615 C C . ARG A 1 82 ? 17.147 6.649 8.300 1.00 80.94 82 ARG A C 1
ATOM 617 O O . ARG A 1 82 ? 16.988 7.828 8.023 1.00 80.94 82 ARG A O 1
ATOM 624 N N . CYS A 1 83 ? 18.333 6.109 8.571 1.00 86.56 83 CYS A N 1
ATOM 625 C CA . CYS A 1 83 ? 19.611 6.829 8.534 1.00 86.56 83 CYS A CA 1
ATOM 626 C C . CYS A 1 83 ? 20.155 7.093 7.119 1.00 86.56 83 CYS A C 1
ATOM 628 O O . CYS A 1 83 ? 21.219 7.675 6.985 1.00 86.56 83 CYS A O 1
ATOM 630 N N . LEU A 1 84 ? 19.486 6.600 6.075 1.00 86.06 84 LEU A N 1
ATOM 631 C CA . LEU A 1 84 ? 19.861 6.804 4.673 1.00 86.06 84 LEU A CA 1
ATOM 632 C C . LEU A 1 84 ? 18.955 7.830 3.975 1.00 86.06 84 LEU A C 1
ATOM 634 O O . LEU A 1 84 ? 19.060 8.026 2.765 1.00 86.06 84 LEU A O 1
ATOM 638 N N . MET A 1 85 ? 18.005 8.416 4.710 1.00 80.88 85 MET A N 1
ATOM 639 C CA . MET A 1 85 ? 16.949 9.265 4.151 1.00 80.88 85 MET A CA 1
ATOM 640 C C . MET A 1 85 ? 17.322 10.751 4.134 1.00 80.88 85 MET A C 1
ATOM 642 O O . MET A 1 85 ? 16.651 11.542 3.467 1.00 80.88 85 MET A O 1
ATOM 646 N N . ASP A 1 86 ? 18.369 11.142 4.853 1.00 82.31 86 ASP A N 1
ATOM 647 C CA . ASP A 1 86 ? 18.957 12.472 4.806 1.00 82.31 86 ASP A CA 1
ATOM 648 C C . ASP A 1 86 ? 19.949 12.613 3.643 1.00 82.31 86 ASP A C 1
ATOM 650 O O . ASP A 1 86 ? 20.439 11.647 3.056 1.00 82.31 86 ASP A O 1
ATOM 654 N N . LYS A 1 87 ? 20.210 13.862 3.251 1.00 81.00 87 LYS A N 1
ATOM 655 C CA . LYS A 1 87 ? 21.221 14.148 2.233 1.00 81.00 87 LYS A CA 1
ATOM 656 C C . LYS A 1 87 ? 22.598 14.135 2.900 1.00 81.00 87 LYS A C 1
ATOM 658 O O . LYS A 1 87 ? 22.747 14.783 3.934 1.00 81.00 87 LYS A O 1
ATOM 663 N N . PRO A 1 88 ? 23.610 13.494 2.291 1.00 84.38 88 PRO A N 1
ATOM 664 C CA . PRO A 1 88 ? 24.954 13.503 2.846 1.00 84.38 88 PRO A CA 1
ATOM 665 C C . PRO A 1 88 ? 25.479 14.940 2.918 1.00 84.38 88 PRO A C 1
ATOM 667 O O . PRO A 1 88 ? 25.363 15.699 1.952 1.00 84.38 88 PRO A O 1
ATOM 670 N N . GLN A 1 89 ? 26.066 15.302 4.060 1.00 83.94 89 GLN A N 1
ATOM 671 C CA . GLN A 1 89 ? 26.652 16.629 4.280 1.00 83.94 89 GLN A CA 1
ATOM 672 C C . GLN A 1 89 ? 27.874 16.876 3.382 1.00 83.94 89 GLN A C 1
ATOM 674 O O . GLN A 1 89 ? 28.125 18.006 2.973 1.00 83.94 89 GLN A O 1
ATOM 679 N N . TYR A 1 90 ? 28.597 15.810 3.025 1.00 81.50 90 TYR A N 1
ATOM 680 C CA . TYR A 1 90 ? 29.735 15.855 2.115 1.00 81.50 90 TYR A CA 1
ATOM 681 C C . TYR A 1 90 ? 29.383 15.228 0.763 1.00 81.50 90 TYR A C 1
ATOM 683 O O . TYR A 1 90 ? 28.940 14.079 0.687 1.00 81.50 90 TYR A O 1
ATOM 691 N N . GLN A 1 91 ? 29.607 15.966 -0.324 1.00 74.19 91 GLN A N 1
ATOM 692 C CA . GLN A 1 91 ? 29.461 15.437 -1.677 1.00 74.19 91 GLN A CA 1
ATOM 693 C C . GLN A 1 91 ? 30.798 14.891 -2.169 1.00 74.19 91 GLN A C 1
ATOM 695 O O . GLN A 1 91 ? 31.697 15.645 -2.536 1.00 74.19 91 GLN A O 1
ATOM 700 N N . PHE A 1 92 ? 30.916 13.566 -2.231 1.00 76.00 92 PHE A N 1
ATOM 701 C CA . PHE A 1 92 ? 32.041 12.932 -2.909 1.00 76.00 92 PHE A CA 1
ATOM 702 C C . PHE A 1 92 ? 32.069 13.351 -4.383 1.00 76.00 92 PHE A C 1
ATOM 704 O O . PHE A 1 92 ? 31.088 13.169 -5.112 1.00 76.00 92 PHE A O 1
ATOM 711 N N . LYS A 1 93 ? 33.209 13.883 -4.838 1.00 76.88 93 LYS A N 1
ATOM 712 C CA . LYS A 1 93 ? 33.425 14.211 -6.249 1.00 76.88 93 LYS A CA 1
ATOM 713 C C . LYS A 1 93 ? 33.518 12.909 -7.043 1.00 76.88 93 LYS A C 1
ATOM 715 O O . LYS A 1 93 ? 34.540 12.226 -7.031 1.00 76.88 93 LYS A O 1
ATOM 720 N N . LYS A 1 94 ? 32.421 12.533 -7.696 1.00 68.25 94 LYS A N 1
ATOM 721 C CA . LYS A 1 94 ? 32.365 11.328 -8.525 1.00 68.25 94 LYS A CA 1
ATOM 722 C C . LYS A 1 94 ? 33.246 11.530 -9.764 1.00 68.25 94 LYS A C 1
ATOM 724 O O . LYS A 1 94 ? 33.122 12.547 -10.436 1.00 68.25 94 LYS A O 1
ATOM 729 N N . SER A 1 95 ? 34.142 10.583 -10.041 1.00 76.50 95 SER A N 1
ATOM 730 C CA . SER A 1 95 ? 34.930 10.575 -11.280 1.00 76.50 95 SER A CA 1
ATOM 731 C C . SER A 1 95 ? 34.041 10.169 -12.454 1.00 76.50 95 SER A C 1
ATOM 733 O O . SER A 1 95 ? 33.349 9.153 -12.370 1.00 76.50 95 SER A O 1
ATOM 735 N N . ASP A 1 96 ? 34.103 10.924 -13.551 1.00 75.31 96 ASP A N 1
ATOM 736 C CA . ASP A 1 96 ? 33.443 10.565 -14.814 1.00 75.31 96 ASP A CA 1
ATOM 737 C C . ASP A 1 96 ? 34.211 9.484 -15.592 1.00 75.31 96 ASP A C 1
ATOM 739 O O . ASP A 1 96 ? 33.658 8.853 -16.490 1.00 75.31 96 ASP A O 1
ATOM 743 N N . LYS A 1 97 ? 35.478 9.241 -15.228 1.00 83.31 97 LYS A N 1
ATOM 744 C CA . LYS A 1 97 ? 36.316 8.184 -15.807 1.00 83.31 97 LYS A CA 1
ATOM 745 C C . LYS A 1 97 ? 36.023 6.837 -15.160 1.00 83.31 97 LYS A C 1
ATOM 747 O O . LYS A 1 97 ? 35.934 6.751 -13.929 1.00 83.31 97 LYS A O 1
ATOM 752 N N . LEU A 1 98 ? 35.959 5.788 -15.975 1.00 85.12 98 LEU A N 1
ATOM 753 C CA . LEU A 1 98 ? 35.873 4.412 -15.505 1.00 85.12 98 LEU A CA 1
ATOM 754 C C . LEU A 1 98 ? 37.181 3.991 -14.806 1.00 85.12 98 LEU A C 1
ATOM 756 O O . LEU A 1 98 ? 38.259 4.487 -15.150 1.00 85.12 98 LEU A O 1
ATOM 760 N N . PRO A 1 99 ? 37.135 3.042 -13.852 1.00 89.31 99 PRO A N 1
ATOM 761 C CA . PRO A 1 99 ? 38.324 2.633 -13.106 1.00 89.31 99 PRO A CA 1
ATOM 762 C C . PRO A 1 99 ? 39.478 2.167 -14.005 1.00 89.31 99 PRO A C 1
ATOM 764 O O . PRO A 1 99 ? 40.625 2.525 -13.770 1.00 89.31 99 PRO A O 1
ATOM 767 N N . GLY A 1 100 ? 39.197 1.440 -15.083 1.00 89.50 100 GLY A N 1
ATOM 768 C CA . GLY A 1 100 ? 40.206 0.950 -16.020 1.00 89.50 100 GLY A CA 1
ATOM 769 C C . GLY A 1 100 ? 40.851 2.023 -16.903 1.00 89.50 100 GLY A C 1
ATOM 770 O O . GLY A 1 100 ? 41.902 1.756 -17.485 1.00 89.50 100 GLY A O 1
ATOM 771 N N . GLU A 1 101 ? 40.275 3.227 -16.969 1.00 88.56 101 GLU A N 1
ATOM 772 C CA . GLU A 1 101 ? 40.893 4.401 -17.605 1.00 88.56 101 GLU A CA 1
ATOM 773 C C . GLU A 1 101 ? 41.925 5.073 -16.685 1.00 88.56 101 GLU A C 1
ATOM 775 O O . GLU A 1 101 ? 42.862 5.714 -17.156 1.00 88.56 101 GLU A O 1
ATOM 780 N N . VAL A 1 102 ? 41.765 4.918 -15.366 1.00 90.12 102 VAL A N 1
ATOM 781 C CA . VAL A 1 102 ? 42.675 5.455 -14.337 1.00 90.12 102 VAL A CA 1
ATOM 782 C C . VAL A 1 102 ? 43.738 4.424 -13.941 1.00 90.12 102 VAL A C 1
ATOM 784 O O . VAL A 1 102 ? 44.900 4.758 -13.684 1.00 90.12 102 VAL A O 1
ATOM 787 N N . TYR A 1 103 ? 43.348 3.152 -13.903 1.00 91.38 103 TYR A N 1
ATOM 788 C CA . TYR A 1 103 ? 44.178 2.016 -13.534 1.00 91.38 103 TYR A CA 1
ATOM 789 C C . TYR A 1 103 ? 44.374 1.115 -14.752 1.00 91.38 103 TYR A C 1
ATOM 791 O O . TYR A 1 103 ? 43.556 0.240 -15.036 1.00 91.38 103 TYR A O 1
ATOM 799 N N . SER A 1 104 ? 45.483 1.308 -15.470 1.00 90.12 104 SER A N 1
ATOM 800 C CA . SER A 1 104 ? 45.866 0.419 -16.573 1.00 90.12 104 SER A CA 1
ATOM 801 C C . SER A 1 104 ? 46.020 -1.034 -16.091 1.00 90.12 104 SER A C 1
ATOM 803 O O . SER A 1 104 ? 46.287 -1.250 -14.907 1.00 90.12 104 SER A O 1
ATOM 805 N N . PRO A 1 105 ? 45.909 -2.047 -16.970 1.00 89.25 105 PRO A N 1
ATOM 806 C CA . PRO A 1 105 ? 46.042 -3.454 -16.570 1.00 89.25 105 PRO A CA 1
ATOM 807 C C . PRO A 1 105 ? 47.344 -3.751 -15.807 1.00 89.25 105 PRO A C 1
ATOM 809 O O . PRO A 1 105 ? 47.335 -4.430 -14.785 1.00 89.25 105 PRO A O 1
ATOM 812 N N . THR A 1 106 ? 48.460 -3.152 -16.230 1.00 89.56 106 THR A N 1
ATOM 813 C CA . THR A 1 106 ? 49.742 -3.235 -15.515 1.00 89.56 106 THR A CA 1
ATOM 814 C C . THR A 1 106 ? 49.660 -2.616 -14.119 1.00 89.56 106 THR A C 1
ATOM 816 O O . THR A 1 106 ? 50.167 -3.191 -13.163 1.00 89.56 106 THR A O 1
ATOM 819 N N . LYS A 1 107 ? 48.998 -1.461 -13.963 1.00 92.00 107 LYS A N 1
ATOM 820 C CA . LYS A 1 107 ? 48.812 -0.820 -12.652 1.00 92.00 107 LYS A CA 1
ATOM 821 C C . LYS A 1 107 ? 47.908 -1.652 -11.736 1.00 92.00 107 LYS A C 1
ATOM 823 O O . LYS A 1 107 ? 48.168 -1.711 -10.540 1.00 92.00 107 LYS A O 1
ATOM 828 N N . GLN A 1 108 ? 46.900 -2.328 -12.288 1.00 91.94 108 GLN A N 1
ATOM 829 C CA . GLN A 1 108 ? 46.059 -3.271 -11.542 1.00 91.94 108 GLN A CA 1
ATOM 830 C C . GLN A 1 108 ? 46.877 -4.454 -11.012 1.00 91.94 108 GLN A C 1
ATOM 832 O O . GLN A 1 108 ? 46.745 -4.805 -9.841 1.00 91.94 108 GLN A O 1
ATOM 837 N N . CYS A 1 109 ? 47.777 -5.013 -11.830 1.00 90.25 109 CYS A N 1
ATOM 838 C CA . CYS A 1 109 ? 48.712 -6.042 -11.376 1.00 90.25 109 CYS A CA 1
ATOM 839 C C . CYS A 1 109 ? 49.590 -5.541 -10.232 1.00 90.25 109 CYS A C 1
ATOM 841 O O . CYS A 1 109 ? 49.632 -6.185 -9.187 1.00 90.25 109 CYS A O 1
ATOM 843 N N . LYS A 1 110 ? 50.175 -4.344 -10.377 1.00 92.44 110 LYS A N 1
ATOM 844 C CA . LYS A 1 110 ? 51.041 -3.748 -9.350 1.00 92.44 110 LYS A CA 1
ATOM 845 C C . LYS A 1 110 ? 50.371 -3.578 -7.992 1.00 92.44 110 LYS A C 1
ATOM 847 O O . LYS A 1 110 ? 51.016 -3.768 -6.969 1.00 92.44 110 LYS A O 1
ATOM 852 N N . ILE A 1 111 ? 49.087 -3.225 -7.990 1.00 91.25 111 ILE A N 1
ATOM 853 C CA . ILE A 1 111 ? 48.291 -3.091 -6.764 1.00 91.25 111 ILE A CA 1
ATOM 854 C C . ILE A 1 111 ? 48.000 -4.467 -6.149 1.00 91.25 111 ILE A C 1
ATOM 856 O O . ILE A 1 111 ? 48.007 -4.603 -4.935 1.00 91.25 111 ILE A O 1
ATOM 860 N N . THR A 1 112 ? 47.771 -5.485 -6.980 1.00 88.62 112 THR A N 1
ATOM 861 C CA . THR A 1 112 ? 47.356 -6.819 -6.519 1.00 88.62 112 THR A CA 1
ATOM 862 C C . THR A 1 112 ? 48.535 -7.677 -6.043 1.00 88.62 112 THR A C 1
ATOM 864 O O . THR A 1 112 ? 48.408 -8.416 -5.076 1.00 88.62 112 THR A O 1
ATOM 867 N N . TYR A 1 113 ? 49.680 -7.607 -6.729 1.00 89.12 113 TYR A N 1
ATOM 868 C CA . TYR A 1 113 ? 50.819 -8.513 -6.522 1.00 89.12 113 TYR A CA 1
ATOM 869 C C . TYR A 1 113 ? 52.145 -7.804 -6.218 1.00 89.12 113 TYR A C 1
ATOM 871 O O . TYR A 1 113 ? 53.178 -8.462 -6.129 1.00 89.12 113 TYR A O 1
ATOM 879 N N . GLY A 1 114 ? 52.141 -6.478 -6.065 1.00 88.62 114 GLY A N 1
ATOM 880 C CA . GLY A 1 114 ? 53.339 -5.692 -5.764 1.00 88.62 114 GLY A CA 1
ATOM 881 C C . GLY A 1 114 ? 53.991 -5.047 -6.991 1.00 88.62 114 GLY A C 1
ATOM 882 O O . GLY A 1 114 ? 53.659 -5.344 -8.141 1.00 88.62 114 GLY A O 1
ATOM 883 N N . LYS A 1 115 ? 54.922 -4.117 -6.741 1.00 89.62 115 LYS A N 1
ATOM 884 C CA . LYS A 1 115 ? 55.447 -3.149 -7.727 1.00 89.62 115 LYS A CA 1
ATOM 885 C C . LYS A 1 115 ? 56.112 -3.777 -8.959 1.00 89.62 115 LYS A C 1
ATOM 887 O O . LYS A 1 115 ? 56.046 -3.168 -10.031 1.00 89.62 115 LYS A O 1
ATOM 892 N N . ASP A 1 116 ? 56.681 -4.968 -8.805 1.00 88.25 116 ASP A N 1
ATOM 893 C CA . ASP A 1 116 ? 57.429 -5.679 -9.851 1.00 88.25 116 ASP A CA 1
ATOM 894 C C . ASP A 1 116 ? 56.531 -6.513 -10.771 1.00 88.25 116 ASP A C 1
ATOM 896 O O . ASP A 1 116 ? 56.981 -7.060 -11.775 1.00 88.25 116 ASP A O 1
ATOM 900 N N . SER A 1 117 ? 55.235 -6.588 -10.467 1.00 90.12 117 SER A N 1
ATOM 901 C CA . SER A 1 117 ? 54.285 -7.309 -11.304 1.00 90.12 117 SER A CA 1
ATOM 902 C C . SER A 1 117 ? 53.843 -6.497 -12.525 1.00 90.12 117 SER A C 1
ATOM 904 O O . SER A 1 117 ? 53.759 -5.261 -12.520 1.00 90.12 117 SER A O 1
ATOM 906 N N . SER A 1 118 ? 53.528 -7.205 -13.608 1.00 89.75 118 SER A N 1
ATOM 907 C CA . SER A 1 118 ? 53.059 -6.603 -14.859 1.00 89.75 118 SER A CA 1
ATOM 908 C C . SER A 1 118 ? 51.977 -7.450 -15.525 1.00 89.75 118 SER A C 1
ATOM 910 O O . SER A 1 118 ? 51.609 -8.508 -15.020 1.00 89.75 118 SER A O 1
ATOM 912 N N . LEU A 1 119 ? 51.408 -6.985 -16.639 1.00 88.69 119 LEU A N 1
ATOM 913 C CA . LEU A 1 119 ? 50.401 -7.755 -17.366 1.00 88.69 119 LEU A CA 1
ATOM 914 C C . LEU A 1 119 ? 51.037 -8.981 -18.047 1.00 88.69 119 LEU A C 1
ATOM 916 O O . LEU A 1 119 ? 51.964 -8.846 -18.844 1.00 88.69 119 LEU A O 1
ATOM 920 N N . CYS A 1 120 ? 50.490 -10.171 -17.791 1.00 87.88 120 CYS A N 1
ATOM 921 C CA . CYS A 1 120 ? 50.959 -11.420 -18.392 1.00 87.88 120 CYS A CA 1
ATOM 922 C C . CYS A 1 120 ? 50.787 -11.424 -19.922 1.00 87.88 120 CYS A C 1
ATOM 924 O O . CYS A 1 120 ? 49.667 -11.313 -20.423 1.00 87.88 120 CYS A O 1
ATOM 926 N N . ARG A 1 121 ? 51.879 -11.643 -20.670 1.00 78.56 121 ARG A N 1
ATOM 927 C CA . ARG A 1 121 ? 51.914 -11.592 -22.148 1.00 78.56 121 ARG A CA 1
ATOM 928 C C . ARG A 1 121 ? 51.176 -12.740 -22.854 1.00 78.56 121 ARG A C 1
ATOM 930 O O . ARG A 1 121 ? 50.669 -12.546 -23.953 1.00 78.56 121 ARG A O 1
ATOM 937 N N . PHE A 1 122 ? 51.057 -13.909 -22.221 1.00 69.62 122 PHE A N 1
ATOM 938 C CA . PHE A 1 122 ? 50.510 -15.127 -22.846 1.00 69.62 122 PHE A CA 1
ATOM 939 C C . PHE A 1 122 ? 48.980 -15.291 -22.706 1.00 69.62 122 PHE A C 1
ATOM 941 O O . PHE A 1 122 ? 48.405 -16.238 -23.245 1.00 69.62 122 PHE A O 1
ATOM 948 N N . LYS A 1 123 ? 48.298 -14.397 -21.968 1.00 63.47 123 LYS A N 1
ATOM 949 C CA . LYS A 1 123 ? 46.847 -14.460 -21.669 1.00 63.47 123 LYS A CA 1
ATOM 950 C C . LYS A 1 123 ? 46.152 -13.089 -21.807 1.00 63.47 123 LYS A C 1
ATOM 952 O O . LYS A 1 123 ? 45.261 -12.754 -21.032 1.00 63.47 123 LYS A O 1
ATOM 957 N N . THR A 1 124 ? 46.559 -12.284 -22.788 1.00 59.66 124 THR A N 1
ATOM 958 C CA . THR A 1 124 ? 46.243 -10.842 -22.894 1.00 59.66 124 THR A CA 1
ATOM 959 C C . THR A 1 124 ? 44.850 -10.479 -23.424 1.00 59.66 124 THR A C 1
ATOM 961 O O . THR A 1 124 ? 44.483 -9.309 -23.371 1.00 59.66 124 THR A O 1
ATOM 964 N N . THR A 1 125 ? 44.047 -11.426 -23.918 1.00 60.19 125 THR A N 1
ATOM 965 C CA . THR A 1 125 ? 42.833 -11.105 -24.705 1.00 60.19 125 THR A CA 1
ATOM 966 C C . THR A 1 125 ? 41.494 -11.367 -24.011 1.00 60.19 125 THR A C 1
ATOM 968 O O . THR A 1 125 ? 40.446 -11.246 -24.645 1.00 60.19 125 THR A O 1
ATOM 971 N N . SER A 1 126 ? 41.467 -11.682 -22.711 1.00 72.31 126 SER A N 1
ATOM 972 C CA . SER A 1 126 ? 40.207 -11.929 -21.995 1.00 72.31 126 SER A CA 1
ATOM 973 C C . SER A 1 126 ? 40.040 -11.001 -20.793 1.00 72.31 126 SER A C 1
ATOM 975 O O . SER A 1 126 ? 40.526 -11.286 -19.702 1.00 72.31 126 SER A O 1
ATOM 977 N N . CYS A 1 127 ? 39.257 -9.930 -20.974 1.00 86.00 127 CYS A N 1
ATOM 978 C CA . CYS A 1 127 ? 38.787 -9.020 -19.913 1.00 86.00 127 CYS A CA 1
ATOM 979 C C . CYS A 1 127 ? 38.146 -9.738 -18.708 1.00 86.00 127 CYS A C 1
ATOM 981 O O . CYS A 1 127 ? 37.924 -9.137 -17.658 1.00 86.00 127 CYS A O 1
ATOM 983 N N . ARG A 1 128 ? 37.826 -11.027 -18.860 1.00 84.56 128 ARG A N 1
ATOM 984 C CA . ARG A 1 128 ? 37.224 -11.884 -17.848 1.00 84.56 128 ARG A CA 1
ATOM 985 C C . ARG A 1 128 ? 38.151 -12.161 -16.667 1.00 84.56 128 ARG A C 1
ATOM 987 O O . ARG A 1 128 ? 37.630 -12.382 -15.581 1.00 84.56 128 ARG A O 1
ATOM 994 N N . ARG A 1 129 ? 39.478 -12.194 -16.862 1.00 84.81 129 ARG A N 1
ATOM 995 C CA . ARG A 1 129 ? 40.450 -12.497 -15.793 1.00 84.81 129 ARG A CA 1
ATOM 996 C C . ARG A 1 129 ? 41.744 -11.718 -15.960 1.00 84.81 129 ARG A C 1
ATOM 998 O O . ARG A 1 129 ? 42.371 -11.780 -17.018 1.00 84.81 129 ARG A O 1
ATOM 1005 N N . LEU A 1 130 ? 42.153 -11.018 -14.909 1.00 87.19 130 LEU A N 1
ATOM 1006 C CA . LEU A 1 130 ? 43.437 -10.334 -14.852 1.00 87.19 130 LEU A CA 1
ATOM 1007 C C . LEU A 1 130 ? 44.533 -11.344 -14.500 1.00 87.19 130 LEU A C 1
ATOM 1009 O O . LEU A 1 130 ? 44.524 -11.942 -13.423 1.00 87.19 130 LEU A O 1
ATOM 1013 N N . TRP A 1 131 ? 45.453 -11.551 -15.438 1.00 89.44 131 TRP A N 1
ATOM 1014 C CA . TRP A 1 131 ? 46.629 -12.399 -15.268 1.00 89.44 131 TRP A CA 1
ATOM 1015 C C . TRP A 1 131 ? 47.864 -11.518 -15.182 1.00 89.44 131 TRP A C 1
ATOM 1017 O O . TRP A 1 131 ? 48.138 -10.740 -16.098 1.00 89.44 131 TRP A O 1
ATOM 1027 N N . CYS A 1 132 ? 48.616 -11.669 -14.102 1.00 90.31 132 CYS A N 1
ATOM 1028 C CA . CYS A 1 132 ? 49.775 -10.845 -13.814 1.00 90.31 132 CYS A CA 1
ATOM 1029 C C . CYS A 1 132 ? 51.039 -11.693 -13.830 1.00 90.31 132 CYS A C 1
ATOM 1031 O O . CYS A 1 132 ? 51.060 -12.782 -13.260 1.00 90.31 132 CYS A O 1
ATOM 1033 N N . ALA A 1 133 ? 52.072 -11.200 -14.500 1.00 90.62 133 ALA A N 1
ATOM 1034 C CA . ALA A 1 133 ? 53.406 -11.760 -14.421 1.00 90.62 133 ALA A CA 1
ATOM 1035 C C . ALA A 1 133 ? 54.003 -11.430 -13.047 1.00 90.62 133 ALA A C 1
ATOM 1037 O O . ALA A 1 133 ? 53.970 -10.272 -12.621 1.00 90.62 133 ALA A O 1
ATOM 1038 N N . VAL A 1 134 ? 54.493 -12.456 -12.357 1.00 89.50 134 VAL A N 1
ATOM 1039 C CA . VAL A 1 134 ? 55.153 -12.375 -11.050 1.00 89.50 134 VAL A CA 1
ATOM 1040 C C . VAL A 1 134 ? 56.404 -13.254 -11.065 1.00 89.50 134 VAL A C 1
ATOM 1042 O O . VAL A 1 134 ? 56.439 -14.279 -11.751 1.00 89.50 134 VAL A O 1
ATOM 1045 N N . GLN A 1 135 ? 57.423 -12.866 -10.301 1.00 85.50 135 GLN A N 1
ATOM 1046 C CA . GLN A 1 135 ? 58.586 -13.715 -10.051 1.00 85.50 135 GLN A CA 1
ATOM 1047 C C . GLN A 1 135 ? 58.261 -14.708 -8.934 1.00 85.50 135 GLN A C 1
ATOM 1049 O O . GLN A 1 135 ? 57.811 -14.322 -7.854 1.00 85.50 135 GLN A O 1
ATOM 1054 N N . PHE A 1 136 ? 58.463 -15.994 -9.201 1.00 77.81 136 PHE A N 1
ATOM 1055 C CA . PHE A 1 136 ? 58.346 -17.039 -8.190 1.00 77.81 136 PHE A CA 1
ATOM 1056 C C . PHE A 1 136 ? 59.656 -17.170 -7.405 1.00 77.81 136 PHE A C 1
ATOM 1058 O O . PHE A 1 136 ? 60.720 -16.770 -7.875 1.00 77.81 136 PHE A O 1
ATOM 1065 N N . SER A 1 137 ? 59.593 -17.770 -6.214 1.00 75.25 137 SER A N 1
ATOM 1066 C CA . SER A 1 137 ? 60.745 -17.972 -5.316 1.00 75.25 137 SER A CA 1
ATOM 1067 C C . SER A 1 137 ? 61.921 -18.733 -5.948 1.00 75.25 137 SER A C 1
ATOM 1069 O O . SER A 1 137 ? 63.039 -18.649 -5.459 1.00 75.25 137 SER A O 1
ATOM 1071 N N . ASN A 1 138 ? 61.685 -19.445 -7.052 1.00 76.06 138 ASN A N 1
ATOM 1072 C CA . ASN A 1 138 ? 62.688 -20.154 -7.848 1.00 76.06 138 ASN A CA 1
ATOM 1073 C C . ASN A 1 138 ? 63.316 -19.301 -8.975 1.00 76.06 138 ASN A C 1
ATOM 1075 O O . ASN A 1 138 ? 63.949 -19.856 -9.872 1.00 76.06 138 ASN A O 1
ATOM 1079 N N . GLY A 1 139 ? 63.083 -17.984 -8.991 1.00 72.69 139 GLY A N 1
ATOM 1080 C CA . GLY A 1 139 ? 63.604 -17.054 -9.999 1.00 72.69 139 GLY A CA 1
ATOM 1081 C C . GLY A 1 139 ? 62.907 -17.116 -11.364 1.00 72.69 139 GLY A C 1
ATOM 1082 O O . GLY A 1 139 ? 63.264 -16.355 -12.262 1.00 72.69 139 GLY A O 1
ATOM 1083 N N . ARG A 1 140 ? 61.906 -17.989 -11.552 1.00 77.88 140 ARG A N 1
ATOM 1084 C CA . ARG A 1 140 ? 61.149 -18.086 -12.811 1.00 77.88 140 ARG A CA 1
ATOM 1085 C C . ARG A 1 140 ? 60.010 -17.071 -12.836 1.00 77.88 140 ARG A C 1
ATOM 1087 O O . ARG A 1 140 ? 59.267 -16.930 -11.865 1.00 77.88 140 ARG A O 1
ATOM 1094 N N . GLU A 1 141 ? 59.840 -16.395 -13.967 1.00 79.69 141 GLU A N 1
ATOM 1095 C CA . GLU A 1 141 ? 58.667 -15.560 -14.233 1.00 79.69 141 GLU A CA 1
ATOM 1096 C C . GLU A 1 141 ? 57.487 -16.451 -14.645 1.00 79.69 141 GLU A C 1
ATOM 1098 O O . GLU A 1 141 ? 57.615 -17.325 -15.505 1.00 79.69 141 GLU A O 1
ATOM 1103 N N . GLY A 1 142 ? 56.317 -16.236 -14.047 1.00 85.69 142 GLY A N 1
ATOM 1104 C CA . GLY A 1 142 ? 55.096 -16.918 -14.467 1.00 85.69 142 GLY A CA 1
ATOM 1105 C C . GLY A 1 142 ? 53.846 -16.096 -14.179 1.00 85.69 142 GLY A C 1
ATOM 1106 O O . GLY A 1 142 ? 53.903 -15.034 -13.563 1.00 85.69 142 GLY A O 1
ATOM 1107 N N . CYS A 1 143 ? 52.695 -16.578 -14.648 1.00 88.25 143 CYS A N 1
ATOM 1108 C CA . CYS A 1 143 ? 51.448 -15.822 -14.575 1.00 88.25 143 CYS A CA 1
ATOM 1109 C C . CYS A 1 143 ? 50.546 -16.298 -13.432 1.00 88.25 143 CYS A C 1
ATOM 1111 O O . CYS A 1 143 ? 50.167 -17.467 -13.374 1.00 88.25 143 CYS A O 1
ATOM 1113 N N . ARG A 1 144 ? 50.146 -15.367 -12.562 1.00 87.50 144 ARG A N 1
ATOM 1114 C CA . ARG A 1 144 ? 49.253 -15.588 -11.416 1.00 87.50 144 ARG A CA 1
ATOM 1115 C C . ARG A 1 144 ? 47.953 -14.789 -11.573 1.00 87.50 144 ARG A C 1
ATOM 1117 O O . ARG A 1 144 ? 47.942 -13.726 -12.194 1.00 87.50 144 ARG A O 1
ATOM 1124 N N . THR A 1 145 ? 46.845 -15.309 -11.041 1.00 85.31 145 THR A N 1
ATOM 1125 C CA . THR A 1 145 ? 45.535 -14.632 -11.032 1.00 85.31 145 THR A CA 1
ATOM 1126 C C . THR A 1 145 ? 44.761 -14.916 -9.741 1.00 85.31 145 THR A C 1
ATOM 1128 O O . THR A 1 145 ? 44.845 -16.018 -9.203 1.00 85.31 145 THR A O 1
ATOM 1131 N N . HIS A 1 146 ? 43.983 -13.936 -9.266 1.00 79.38 146 HIS A N 1
ATOM 1132 C CA . HIS A 1 146 ? 42.976 -14.095 -8.203 1.00 79.38 146 HIS A CA 1
ATOM 1133 C C . HIS A 1 146 ? 41.577 -14.397 -8.771 1.00 79.38 146 HIS A C 1
ATOM 1135 O O . HIS A 1 146 ? 40.593 -14.405 -8.041 1.00 79.38 146 HIS A O 1
ATOM 1141 N N . GLY A 1 147 ? 41.453 -14.607 -10.088 1.00 79.62 147 GLY A N 1
ATOM 1142 C CA . GLY A 1 147 ? 40.170 -14.884 -10.742 1.00 79.62 147 GLY A CA 1
ATOM 1143 C C . GLY A 1 147 ? 39.288 -13.652 -10.978 1.00 79.62 147 GLY A C 1
ATOM 1144 O O . GLY A 1 147 ? 38.217 -13.797 -11.564 1.00 79.62 147 GLY A O 1
ATOM 1145 N N . MET A 1 148 ? 39.748 -12.457 -10.590 1.00 81.75 148 MET A N 1
ATOM 1146 C CA . MET A 1 148 ? 39.036 -11.191 -10.776 1.00 81.75 148 MET A CA 1
ATOM 1147 C C . MET A 1 148 ? 39.155 -10.661 -12.214 1.00 81.75 148 MET A C 1
ATOM 1149 O O . MET A 1 148 ? 40.192 -10.849 -12.862 1.00 81.75 148 MET A O 1
ATOM 1153 N N . PRO A 1 149 ? 38.112 -9.996 -12.734 1.00 87.50 149 PRO A N 1
ATOM 1154 C CA . PRO A 1 149 ? 38.121 -9.408 -14.066 1.00 87.50 149 PRO A CA 1
ATOM 1155 C C . PRO A 1 149 ? 38.964 -8.136 -14.135 1.00 87.50 149 PRO A C 1
ATOM 1157 O O . PRO A 1 149 ? 39.320 -7.542 -13.121 1.00 87.50 149 PRO A O 1
ATOM 1160 N N . TRP A 1 150 ? 39.249 -7.694 -15.357 1.00 89.25 150 TRP A N 1
ATOM 1161 C CA . TRP A 1 150 ? 39.887 -6.400 -15.579 1.00 89.25 150 TRP A CA 1
ATOM 1162 C C . TRP A 1 150 ? 38.901 -5.296 -15.202 1.00 89.25 150 TRP A C 1
ATOM 1164 O O . TRP A 1 150 ? 37.694 -5.435 -15.428 1.00 89.25 150 TRP A O 1
ATOM 1174 N N . ALA A 1 151 ? 39.413 -4.191 -14.669 1.00 90.12 151 ALA A N 1
ATOM 1175 C CA . ALA A 1 151 ? 38.586 -3.036 -14.358 1.00 90.12 151 ALA A CA 1
ATOM 1176 C C . ALA A 1 151 ? 37.825 -2.530 -15.603 1.00 90.12 151 ALA A C 1
ATOM 1178 O O . ALA A 1 151 ? 38.363 -2.498 -16.715 1.00 90.12 151 ALA A O 1
ATOM 1179 N N . GLU A 1 152 ? 36.563 -2.124 -15.427 1.00 88.56 152 GLU A N 1
ATOM 1180 C CA . GLU A 1 152 ? 35.777 -1.584 -16.543 1.00 88.56 152 GLU A CA 1
ATOM 1181 C C . GLU A 1 152 ? 36.460 -0.343 -17.129 1.00 88.56 152 GLU A C 1
ATOM 1183 O O . GLU A 1 152 ? 36.969 0.495 -16.389 1.00 88.56 152 GLU A O 1
ATOM 1188 N N . GLY A 1 153 ? 36.500 -0.239 -18.457 1.00 88.06 153 GLY A N 1
ATOM 1189 C CA . GLY A 1 153 ? 37.208 0.821 -19.179 1.00 88.06 153 GLY A CA 1
ATOM 1190 C C . GLY A 1 153 ? 38.674 0.516 -19.511 1.00 88.06 153 GLY A C 1
ATOM 1191 O O . GLY A 1 153 ? 39.280 1.262 -20.277 1.00 88.06 153 GLY A O 1
ATOM 1192 N N . SER A 1 154 ? 39.251 -0.590 -19.018 1.00 90.81 154 SER A N 1
ATOM 1193 C CA . SER A 1 154 ? 40.622 -0.983 -19.374 1.00 90.81 154 SER A CA 1
ATOM 1194 C C . SER A 1 154 ? 40.754 -1.304 -20.857 1.00 90.81 154 SER A C 1
ATOM 1196 O O . SER A 1 154 ? 39.917 -2.004 -21.424 1.00 90.81 154 SER A O 1
ATOM 1198 N N . THR A 1 155 ? 41.829 -0.833 -21.485 1.00 88.31 155 THR A N 1
ATOM 1199 C CA . THR A 1 155 ? 42.108 -1.083 -22.900 1.00 88.31 155 THR A CA 1
ATOM 1200 C C . THR A 1 155 ? 42.434 -2.559 -23.141 1.00 88.31 155 THR A C 1
ATOM 1202 O O . THR A 1 155 ? 43.329 -3.122 -22.518 1.00 88.31 155 THR A O 1
ATOM 1205 N N . CYS A 1 156 ? 41.698 -3.191 -24.056 1.00 88.38 156 CYS A N 1
ATOM 1206 C CA . CYS A 1 156 ? 41.865 -4.610 -24.418 1.00 88.38 156 CYS A CA 1
ATOM 1207 C C . CYS A 1 156 ? 42.154 -4.820 -25.914 1.00 88.38 156 CYS A C 1
ATOM 1209 O O . CYS A 1 156 ? 42.265 -5.949 -26.384 1.00 88.38 156 CYS A O 1
ATOM 1211 N N . GLY A 1 157 ? 42.258 -3.730 -26.675 1.00 85.81 157 GLY A N 1
ATOM 1212 C CA . GLY A 1 157 ? 42.567 -3.713 -28.099 1.00 85.81 157 GLY A CA 1
ATOM 1213 C C . GLY A 1 157 ? 42.428 -2.301 -28.669 1.00 85.81 157 GLY A C 1
ATOM 1214 O O . GLY A 1 157 ? 42.010 -1.379 -27.961 1.00 85.81 157 GLY A O 1
ATOM 1215 N N . LYS A 1 158 ? 42.754 -2.124 -29.954 1.00 84.94 158 LYS A N 1
ATOM 1216 C CA . LYS A 1 158 ? 42.560 -0.847 -30.658 1.00 84.94 158 LYS A CA 1
ATOM 1217 C C . LYS A 1 158 ? 41.073 -0.474 -30.639 1.00 84.94 158 LYS A C 1
ATOM 1219 O O . LYS A 1 158 ? 40.239 -1.280 -31.041 1.00 84.94 158 LYS A O 1
ATOM 1224 N N . ASP A 1 159 ? 40.759 0.699 -30.090 1.00 84.75 159 ASP A N 1
ATOM 1225 C CA . ASP A 1 159 ? 39.394 1.224 -29.904 1.00 84.75 159 ASP A CA 1
ATOM 1226 C C . ASP A 1 159 ? 38.420 0.287 -29.171 1.00 84.75 159 ASP A C 1
ATOM 1228 O O . ASP A 1 159 ? 37.199 0.363 -29.336 1.00 84.75 159 ASP A O 1
ATOM 1232 N N . LYS A 1 160 ? 38.958 -0.577 -28.301 1.00 87.75 160 LYS A N 1
ATOM 1233 C CA . LYS A 1 160 ? 38.186 -1.502 -27.467 1.00 87.75 160 LYS A CA 1
ATOM 1234 C C . LYS A 1 160 ? 38.556 -1.375 -25.994 1.00 87.75 160 LYS A C 1
ATOM 1236 O O . LYS A 1 160 ? 39.710 -1.121 -25.640 1.00 87.75 160 LYS A O 1
ATOM 1241 N N . TRP A 1 161 ? 37.572 -1.597 -25.135 1.00 89.31 161 TRP A N 1
ATOM 1242 C CA . TRP A 1 161 ? 37.733 -1.602 -23.685 1.00 89.31 161 TRP A CA 1
ATOM 1243 C C . TRP A 1 161 ? 36.932 -2.721 -23.013 1.00 89.31 161 TRP A C 1
ATOM 1245 O O . TRP A 1 161 ? 36.007 -3.293 -23.597 1.00 89.31 161 TRP A O 1
ATOM 1255 N N . CYS A 1 162 ? 37.310 -3.053 -21.783 1.00 88.19 162 CYS A N 1
ATOM 1256 C CA . CYS A 1 162 ? 36.649 -4.075 -20.988 1.00 88.19 162 CYS A CA 1
ATOM 1257 C C . CYS A 1 162 ? 35.336 -3.555 -20.387 1.00 88.19 162 CYS A C 1
ATOM 1259 O O . CYS A 1 162 ? 35.328 -2.542 -19.692 1.00 88.19 162 CYS A O 1
ATOM 1261 N N . VAL A 1 163 ? 34.236 -4.277 -20.612 1.00 85.94 163 VAL A N 1
ATOM 1262 C CA . VAL A 1 163 ? 32.923 -4.041 -19.985 1.00 85.94 163 VAL A CA 1
ATOM 1263 C C . VAL A 1 163 ? 32.352 -5.392 -19.563 1.00 85.94 163 VAL A C 1
ATOM 1265 O O . VAL A 1 163 ? 32.242 -6.294 -20.398 1.00 85.94 163 VAL A O 1
ATOM 1268 N N . ARG A 1 164 ? 32.013 -5.561 -18.276 1.00 83.25 164 ARG A N 1
ATOM 1269 C CA . ARG A 1 164 ? 31.500 -6.826 -17.694 1.00 83.25 164 ARG A CA 1
ATOM 1270 C C . ARG A 1 164 ? 32.266 -8.082 -18.144 1.00 83.25 164 ARG A C 1
ATOM 1272 O O . ARG A 1 164 ? 31.676 -9.080 -18.556 1.00 83.25 164 ARG A O 1
ATOM 1279 N N . GLY A 1 165 ? 33.597 -8.013 -18.137 1.00 84.06 165 GLY A N 1
ATOM 1280 C CA . GLY A 1 165 ? 34.468 -9.133 -18.512 1.00 84.06 165 GLY A CA 1
ATOM 1281 C C . GLY A 1 165 ? 34.586 -9.417 -20.017 1.00 84.06 165 GLY A C 1
ATOM 1282 O O . GLY A 1 165 ? 35.255 -10.378 -20.393 1.00 84.06 165 GLY A O 1
ATOM 1283 N N . SER A 1 166 ? 33.995 -8.589 -20.884 1.00 86.75 166 SER A N 1
ATOM 1284 C CA . SER A 1 166 ? 34.073 -8.716 -22.348 1.00 86.75 166 SER A CA 1
ATOM 1285 C C . SER A 1 166 ? 34.838 -7.549 -22.974 1.00 86.75 166 SER A C 1
ATOM 1287 O O . SER A 1 166 ? 34.681 -6.408 -22.545 1.00 86.75 166 SER A O 1
ATOM 1289 N N . CYS A 1 167 ? 35.645 -7.823 -24.003 1.00 88.38 167 CYS A N 1
ATOM 1290 C CA . CYS A 1 167 ? 36.339 -6.788 -24.772 1.00 88.38 167 CYS A CA 1
ATOM 1291 C C . CYS A 1 167 ? 35.414 -6.251 -25.871 1.00 88.38 167 CYS A C 1
ATOM 1293 O O . CYS A 1 167 ? 35.170 -6.934 -26.867 1.00 88.38 167 CYS A O 1
ATOM 1295 N N . VAL A 1 168 ? 34.872 -5.048 -25.683 1.00 87.00 168 VAL A N 1
ATOM 1296 C CA . VAL A 1 168 ? 33.869 -4.445 -26.578 1.00 87.00 168 VAL A CA 1
ATOM 1297 C C . VAL A 1 168 ? 34.396 -3.160 -27.208 1.00 87.00 168 VAL A C 1
ATOM 1299 O O . VAL A 1 168 ? 35.297 -2.525 -26.664 1.00 87.00 168 VAL A O 1
ATOM 1302 N N . ALA A 1 169 ? 33.837 -2.760 -28.354 1.00 86.44 169 ALA A N 1
ATOM 1303 C CA . ALA A 1 169 ? 34.142 -1.464 -28.959 1.00 86.44 169 ALA A CA 1
ATOM 1304 C C . ALA A 1 169 ? 33.837 -0.321 -27.976 1.00 86.44 169 ALA A C 1
ATOM 1306 O O . ALA A 1 169 ? 32.855 -0.390 -27.226 1.00 86.44 169 ALA A O 1
ATOM 1307 N N . LYS A 1 170 ? 34.670 0.725 -27.986 1.00 79.94 170 LYS A N 1
ATOM 1308 C CA . LYS A 1 170 ? 34.435 1.964 -27.235 1.00 79.94 170 LYS A CA 1
ATOM 1309 C C . LYS A 1 170 ? 33.153 2.624 -27.748 1.00 79.94 170 LYS A C 1
ATOM 1311 O O . LYS A 1 170 ? 33.171 3.385 -28.707 1.00 79.94 170 LYS A O 1
ATOM 1316 N N . GLN A 1 171 ? 32.022 2.291 -27.136 1.00 67.25 171 GLN A N 1
ATOM 1317 C CA . GLN A 1 171 ? 30.738 2.935 -27.386 1.00 67.25 171 GLN A CA 1
ATOM 1318 C C . GLN A 1 171 ? 30.357 3.770 -26.169 1.00 67.25 171 GLN A C 1
ATOM 1320 O O . GLN A 1 171 ? 30.312 3.257 -25.047 1.00 67.25 171 GLN A O 1
ATOM 1325 N N . VAL A 1 172 ? 30.052 5.046 -26.401 1.00 63.09 172 VAL A N 1
ATOM 1326 C CA . VAL A 1 172 ? 29.487 5.939 -25.387 1.00 63.09 172 VAL A CA 1
ATOM 1327 C C . VAL A 1 172 ? 28.041 5.513 -25.163 1.00 63.09 172 VAL A C 1
ATOM 1329 O O . VAL A 1 172 ? 27.141 5.866 -25.923 1.00 63.09 172 VAL A O 1
ATOM 1332 N N . LYS A 1 173 ? 27.808 4.685 -24.145 1.00 67.62 173 LYS A N 1
ATOM 1333 C CA . LYS A 1 173 ? 26.446 4.312 -23.777 1.00 67.62 173 LYS A CA 1
ATOM 1334 C C . LYS A 1 173 ? 25.814 5.464 -23.006 1.00 67.62 173 LYS A C 1
ATOM 1336 O O . LYS A 1 173 ? 26.276 5.808 -21.921 1.00 67.62 173 LYS A O 1
ATOM 1341 N N . VAL A 1 174 ? 24.756 6.048 -23.565 1.00 75.50 174 VAL A N 1
ATOM 1342 C CA . VAL A 1 174 ? 24.017 7.143 -22.927 1.00 75.50 174 VAL A CA 1
ATOM 1343 C C . VAL A 1 174 ? 23.462 6.663 -21.590 1.00 75.50 174 VAL A C 1
ATOM 1345 O O . VAL A 1 174 ? 22.813 5.617 -21.507 1.00 75.50 174 VAL A O 1
ATOM 1348 N N . LYS A 1 175 ? 23.737 7.425 -20.535 1.00 81.25 175 LYS A N 1
ATOM 1349 C CA . LYS A 1 175 ? 23.180 7.201 -19.204 1.00 81.25 175 LYS A CA 1
ATOM 1350 C C . LYS A 1 175 ? 21.658 7.336 -19.253 1.00 81.25 175 LYS A C 1
ATOM 1352 O O . LYS A 1 175 ? 21.153 8.377 -19.661 1.00 81.25 175 LYS A O 1
ATOM 1357 N N . VAL A 1 176 ? 20.936 6.311 -18.802 1.00 83.62 176 VAL A N 1
ATOM 1358 C CA . VAL A 1 176 ? 19.467 6.334 -18.723 1.00 83.62 176 VAL A CA 1
ATOM 1359 C C . VAL A 1 176 ? 19.061 6.139 -17.275 1.00 83.62 176 VAL A C 1
ATOM 1361 O O . VAL A 1 176 ? 19.205 5.042 -16.736 1.00 83.62 176 VAL A O 1
ATOM 1364 N N . ASP A 1 177 ? 18.568 7.201 -16.645 1.00 84.00 177 ASP A N 1
ATOM 1365 C CA . ASP A 1 177 ? 17.985 7.122 -15.308 1.00 84.00 177 ASP A CA 1
ATOM 1366 C C . ASP A 1 177 ? 16.666 6.333 -15.351 1.00 84.00 177 ASP A C 1
ATOM 1368 O O . ASP A 1 177 ? 15.904 6.390 -16.318 1.00 84.00 177 ASP A O 1
ATOM 1372 N N . GLY A 1 178 ? 16.417 5.553 -14.303 1.00 83.94 178 GLY A N 1
ATOM 1373 C CA . GLY A 1 178 ? 15.237 4.714 -14.197 1.00 83.94 178 GLY A CA 1
ATOM 1374 C C . GLY A 1 178 ? 13.988 5.533 -13.899 1.00 83.94 178 GLY A C 1
ATOM 1375 O O . GLY A 1 178 ? 14.013 6.445 -13.070 1.00 83.94 178 GLY A O 1
ATOM 1376 N N . VAL A 1 179 ? 12.869 5.155 -14.516 1.00 87.00 179 VAL A N 1
ATOM 1377 C CA . VAL A 1 179 ? 11.562 5.766 -14.255 1.00 87.00 179 VAL A CA 1
ATOM 1378 C C . VAL A 1 179 ? 10.541 4.696 -13.867 1.00 87.00 179 VAL A C 1
ATOM 1380 O O . VAL A 1 179 ? 10.527 3.565 -14.367 1.00 87.00 179 VAL A O 1
ATOM 1383 N N . TRP A 1 180 ? 9.698 5.048 -12.895 1.00 86.19 180 TRP A N 1
ATOM 1384 C CA . TRP A 1 180 ? 8.661 4.171 -12.370 1.00 86.19 180 TRP A CA 1
ATOM 1385 C C . TRP A 1 180 ? 7.647 3.799 -13.456 1.00 86.19 180 TRP A C 1
ATOM 1387 O O . TRP A 1 180 ? 7.134 4.660 -14.165 1.00 86.19 180 TRP A O 1
ATOM 1397 N N . SER A 1 181 ? 7.283 2.519 -13.519 1.00 86.50 181 SER A N 1
ATOM 1398 C CA . SER A 1 181 ? 6.106 2.070 -14.255 1.00 86.50 181 SER A CA 1
ATOM 1399 C C . SER A 1 181 ? 4.831 2.665 -13.644 1.00 86.50 181 SER A C 1
ATOM 1401 O O . SER A 1 181 ? 4.823 3.057 -12.466 1.00 86.50 181 SER A O 1
ATOM 1403 N N . PRO A 1 182 ? 3.713 2.650 -14.387 1.00 89.12 182 PRO A N 1
ATOM 1404 C CA . PRO A 1 182 ? 2.401 2.838 -13.792 1.00 89.12 182 PRO A CA 1
ATOM 1405 C C . PRO A 1 182 ? 2.169 1.855 -12.639 1.00 89.12 182 PRO A C 1
ATOM 1407 O O . PRO A 1 182 ? 2.741 0.761 -12.590 1.00 89.12 182 PRO A O 1
ATOM 1410 N N . TRP A 1 183 ? 1.319 2.268 -11.706 1.00 89.06 183 TRP A N 1
ATOM 1411 C CA . TRP A 1 183 ? 0.849 1.415 -10.625 1.00 89.06 183 TRP A CA 1
ATOM 1412 C C . TRP A 1 183 ? -0.031 0.291 -11.172 1.00 89.06 183 TRP A C 1
ATOM 1414 O O . TRP A 1 183 ? -0.932 0.550 -11.968 1.00 89.06 183 TRP A O 1
ATOM 1424 N N . SER A 1 184 ? 0.183 -0.933 -10.693 1.00 86.62 184 SER A N 1
ATOM 1425 C CA . SER A 1 184 ? -0.710 -2.063 -10.942 1.00 86.62 184 SER A CA 1
ATOM 1426 C C . SER A 1 184 ? -2.100 -1.793 -10.367 1.00 86.62 184 SER A C 1
ATOM 1428 O O . SER A 1 184 ? -2.269 -0.961 -9.465 1.00 86.62 184 SER A O 1
ATOM 1430 N N . GLU A 1 185 ? -3.093 -2.557 -10.809 1.00 90.56 185 GLU A N 1
ATOM 1431 C CA . GLU A 1 185 ? -4.374 -2.601 -10.110 1.00 90.56 185 GLU A CA 1
ATOM 1432 C C . GLU A 1 185 ? -4.200 -3.117 -8.673 1.00 90.56 185 GLU A C 1
ATOM 1434 O O . GLU A 1 185 ? -3.195 -3.753 -8.328 1.00 90.56 185 GLU A O 1
ATOM 1439 N N . PHE A 1 186 ? -5.156 -2.768 -7.812 1.00 89.62 186 PHE A N 1
ATOM 1440 C CA . PHE A 1 186 ? -5.187 -3.265 -6.441 1.00 89.62 186 PHE A CA 1
ATOM 1441 C C . PHE A 1 186 ? -5.640 -4.724 -6.432 1.00 89.62 186 PHE A C 1
ATOM 1443 O O . PHE A 1 186 ? -6.629 -5.069 -7.076 1.00 89.62 186 PHE A O 1
ATOM 1450 N N . GLY A 1 187 ? -4.929 -5.562 -5.679 1.00 87.06 187 GLY A N 1
ATOM 1451 C CA . GLY A 1 187 ? -5.283 -6.971 -5.515 1.00 87.06 187 GLY A CA 1
ATOM 1452 C C . GLY A 1 187 ? -6.490 -7.199 -4.599 1.00 87.06 187 GLY A C 1
ATOM 1453 O O . GLY A 1 187 ? -7.142 -6.260 -4.126 1.00 87.06 187 GLY A O 1
ATOM 1454 N N . ALA A 1 188 ? -6.754 -8.472 -4.300 1.00 92.25 188 ALA A N 1
ATOM 1455 C CA . ALA A 1 188 ? -7.783 -8.868 -3.344 1.00 92.25 188 ALA A CA 1
ATOM 1456 C C . ALA A 1 188 ? -7.544 -8.243 -1.959 1.00 92.25 188 ALA A C 1
ATOM 1458 O O . ALA A 1 188 ? -6.408 -8.050 -1.520 1.00 92.25 188 ALA A O 1
ATOM 1459 N N . CYS A 1 189 ? -8.635 -7.920 -1.266 1.00 94.44 189 CYS A N 1
ATOM 1460 C CA . CYS A 1 189 ? -8.548 -7.400 0.091 1.00 94.44 189 CYS A CA 1
ATOM 1461 C C . CYS A 1 189 ? -8.134 -8.506 1.063 1.00 94.44 189 CYS A C 1
ATOM 1463 O O . CYS A 1 189 ? -8.652 -9.618 0.987 1.00 94.44 189 CYS A O 1
ATOM 1465 N N . SER A 1 190 ? -7.275 -8.186 2.031 1.00 94.81 190 SER A N 1
ATOM 1466 C CA . SER A 1 190 ? -6.848 -9.151 3.049 1.00 94.81 190 SER A CA 1
ATOM 1467 C C . SER A 1 190 ? -7.957 -9.603 4.006 1.00 94.81 190 SER A C 1
ATOM 1469 O O . SER A 1 190 ? -7.807 -10.614 4.691 1.00 94.81 190 SER A O 1
ATOM 1471 N N . ARG A 1 191 ? -9.058 -8.845 4.097 1.00 92.19 191 ARG A N 1
ATOM 1472 C CA . ARG A 1 191 ? -10.190 -9.113 4.995 1.00 92.19 191 ARG A CA 1
ATOM 1473 C C . ARG A 1 191 ? -11.510 -8.762 4.327 1.00 92.19 191 ARG A C 1
ATOM 1475 O O . ARG A 1 191 ? -11.549 -7.930 3.428 1.00 92.19 191 ARG A O 1
ATOM 1482 N N . THR A 1 192 ? -12.591 -9.348 4.825 1.00 91.94 192 THR A N 1
ATOM 1483 C CA . THR A 1 192 ? -13.972 -9.082 4.390 1.00 91.94 192 THR A CA 1
ATOM 1484 C C . THR A 1 192 ? -14.739 -8.147 5.330 1.00 91.94 192 THR A C 1
ATOM 1486 O O . THR A 1 192 ? -15.813 -7.680 4.967 1.00 91.94 192 THR A O 1
ATOM 1489 N N . CYS A 1 193 ? -14.193 -7.849 6.514 1.00 88.62 193 CYS A N 1
ATOM 1490 C CA . CYS A 1 193 ? -14.721 -6.895 7.495 1.00 88.62 193 CYS A CA 1
ATOM 1491 C C . CYS A 1 193 ? -13.610 -6.416 8.448 1.00 88.62 193 CYS A C 1
ATOM 1493 O O . CYS A 1 193 ? -12.558 -7.053 8.587 1.00 88.62 193 CYS A O 1
ATOM 1495 N N . GLY A 1 194 ? -13.872 -5.324 9.162 1.00 84.44 194 GLY A N 1
ATOM 1496 C CA . GLY A 1 194 ? -13.092 -4.788 10.273 1.00 84.44 194 GLY A CA 1
ATOM 1497 C C . GLY A 1 194 ? -11.771 -4.142 9.867 1.00 84.44 194 GLY A C 1
ATOM 1498 O O . GLY A 1 194 ? -10.834 -4.176 10.670 1.00 84.44 194 GLY A O 1
ATOM 1499 N N . GLY A 1 195 ? -11.677 -3.632 8.633 1.00 88.81 195 GLY A N 1
ATOM 1500 C CA . GLY A 1 195 ? -10.499 -2.945 8.092 1.00 88.81 195 GLY A CA 1
ATOM 1501 C C . GLY A 1 195 ? -9.451 -3.896 7.531 1.00 88.81 195 GLY A C 1
ATOM 1502 O O . GLY A 1 195 ? -8.464 -4.213 8.194 1.00 88.81 195 GLY A O 1
ATOM 1503 N N . GLY A 1 196 ? -9.661 -4.355 6.301 1.00 93.69 196 GLY A N 1
ATOM 1504 C CA . GLY A 1 196 ? -8.649 -5.036 5.499 1.00 93.69 196 GLY A CA 1
ATOM 1505 C C . GLY A 1 196 ? -7.746 -4.062 4.748 1.00 93.69 196 GLY A C 1
ATOM 1506 O O . GLY A 1 196 ? -7.993 -2.855 4.686 1.00 93.69 196 GLY A O 1
ATOM 1507 N N . VAL A 1 197 ? -6.689 -4.605 4.155 1.00 95.19 197 VAL A N 1
ATOM 1508 C CA . VAL A 1 197 ? -5.710 -3.847 3.376 1.00 95.19 197 VAL A CA 1
ATOM 1509 C C . VAL A 1 197 ? -5.487 -4.550 2.047 1.00 95.19 197 VAL A C 1
ATOM 1511 O O . VAL A 1 197 ? -5.389 -5.773 1.976 1.00 95.19 197 VAL A O 1
ATOM 1514 N N . THR A 1 198 ? -5.417 -3.757 0.988 1.00 94.38 198 THR A N 1
ATOM 1515 C CA . THR A 1 198 ? -4.967 -4.183 -0.336 1.00 94.38 198 THR A CA 1
ATOM 1516 C C . THR A 1 198 ? -3.801 -3.302 -0.769 1.00 94.38 198 THR A C 1
ATOM 1518 O O . THR A 1 198 ? -3.640 -2.175 -0.282 1.00 94.38 198 THR A O 1
ATOM 1521 N N . PHE A 1 199 ? -2.970 -3.809 -1.673 1.00 90.94 199 PHE A N 1
ATOM 1522 C CA . PHE A 1 199 ? -1.818 -3.090 -2.190 1.00 90.94 199 PHE A CA 1
ATOM 1523 C C . PHE A 1 199 ? -1.789 -3.075 -3.717 1.00 90.94 199 PHE A C 1
ATOM 1525 O O . PHE A 1 199 ? -2.387 -3.907 -4.397 1.00 90.94 199 PHE A O 1
ATOM 1532 N N . SER A 1 200 ? -1.075 -2.086 -4.233 1.00 90.75 200 SER A N 1
ATOM 1533 C CA . SER A 1 200 ? -0.753 -1.889 -5.640 1.00 90.75 200 SER A CA 1
ATOM 1534 C C . SER A 1 200 ? 0.757 -1.678 -5.733 1.00 90.75 200 SER A C 1
ATOM 1536 O O . SER A 1 200 ? 1.363 -1.100 -4.825 1.00 90.75 200 SER A O 1
ATOM 1538 N N . SER A 1 201 ? 1.377 -2.194 -6.789 1.00 87.62 201 SER A N 1
ATOM 1539 C CA . SER A 1 201 ? 2.833 -2.224 -6.956 1.00 87.62 201 SER A CA 1
ATOM 1540 C C . SER A 1 201 ? 3.260 -1.592 -8.275 1.00 87.62 201 SER A C 1
ATOM 1542 O O . SER A 1 201 ? 2.475 -1.513 -9.215 1.00 87.62 201 SER A O 1
ATOM 1544 N N . ARG A 1 202 ? 4.500 -1.117 -8.347 1.00 87.12 202 ARG A N 1
ATOM 1545 C CA . ARG A 1 202 ? 5.125 -0.602 -9.571 1.00 87.12 202 ARG A CA 1
ATOM 1546 C C . ARG A 1 202 ? 6.587 -1.025 -9.638 1.00 87.12 202 ARG A C 1
ATOM 1548 O O . ARG A 1 202 ? 7.167 -1.425 -8.630 1.00 87.12 202 ARG A O 1
ATOM 1555 N N . TRP A 1 203 ? 7.194 -0.913 -10.811 1.00 84.31 203 TRP A N 1
ATOM 1556 C CA . TRP A 1 203 ? 8.560 -1.364 -11.068 1.00 84.31 203 TRP A CA 1
ATOM 1557 C C . TRP A 1 203 ? 9.365 -0.265 -11.746 1.00 84.31 203 TRP A C 1
ATOM 1559 O O . TRP A 1 203 ? 8.855 0.425 -12.622 1.00 84.31 203 TRP A O 1
ATOM 1569 N N . CYS A 1 204 ? 10.628 -0.094 -11.364 1.00 82.62 204 CYS A N 1
ATOM 1570 C CA . CYS A 1 204 ? 11.530 0.861 -12.006 1.00 82.62 204 CYS A CA 1
ATOM 1571 C C . CYS A 1 204 ? 11.973 0.313 -13.370 1.00 82.62 204 CYS A C 1
ATOM 1573 O O . CYS A 1 204 ? 12.997 -0.360 -13.468 1.00 82.62 204 CYS A O 1
ATOM 1575 N N . SER A 1 205 ? 11.118 0.481 -14.378 1.00 83.44 205 SER A N 1
ATOM 1576 C CA . SER A 1 205 ? 11.200 -0.264 -15.640 1.00 83.44 205 SER A CA 1
ATOM 1577 C C . SER A 1 205 ? 10.752 0.517 -16.873 1.00 83.44 205 SER A C 1
ATOM 1579 O O . SER A 1 205 ? 10.845 -0.009 -17.977 1.00 83.44 205 SER A O 1
ATOM 1581 N N . ASN A 1 206 ? 10.306 1.768 -16.721 1.00 81.19 206 ASN A N 1
ATOM 1582 C CA . ASN A 1 206 ? 9.741 2.550 -17.820 1.00 81.19 206 ASN A CA 1
ATOM 1583 C C . ASN A 1 206 ? 10.435 3.913 -18.022 1.00 81.19 206 ASN A C 1
ATOM 1585 O O . ASN A 1 206 ? 9.761 4.933 -17.878 1.00 81.19 206 ASN A O 1
ATOM 1589 N N . PRO A 1 207 ? 11.743 3.966 -18.359 1.00 84.38 207 PRO A N 1
ATOM 1590 C CA . PRO A 1 207 ? 12.638 2.842 -18.658 1.00 84.38 207 PRO A CA 1
ATOM 1591 C C . PRO A 1 207 ? 13.373 2.294 -17.421 1.00 84.38 207 PRO A C 1
ATOM 1593 O O . PRO A 1 207 ? 13.404 2.916 -16.358 1.00 84.38 207 PRO A O 1
ATOM 1596 N N . SER A 1 208 ? 13.968 1.106 -17.555 1.00 81.81 208 SER A N 1
ATOM 1597 C CA . SER A 1 208 ? 14.894 0.565 -16.553 1.00 81.81 208 SER A CA 1
ATOM 1598 C C . SER A 1 208 ? 16.195 1.379 -16.531 1.00 81.81 208 SER A C 1
ATOM 1600 O O . SER A 1 208 ? 16.694 1.743 -17.600 1.00 81.81 208 SER A O 1
ATOM 1602 N N . PRO A 1 209 ? 16.792 1.620 -15.350 1.00 82.19 209 PRO A N 1
ATOM 1603 C CA . PRO A 1 209 ? 18.059 2.330 -15.261 1.00 82.19 209 PRO A CA 1
ATOM 1604 C C . PRO A 1 209 ? 19.166 1.553 -15.980 1.00 82.19 209 PRO A C 1
ATOM 1606 O O . PRO A 1 209 ? 19.314 0.342 -15.794 1.00 82.19 209 PRO A O 1
ATOM 1609 N N . SER A 1 210 ? 19.960 2.243 -16.797 1.00 77.50 210 SER A N 1
ATOM 1610 C CA . SER A 1 210 ? 21.085 1.649 -17.521 1.00 77.50 210 SER A CA 1
ATOM 1611 C C . SER A 1 210 ? 22.262 2.615 -17.635 1.00 77.50 210 SER A C 1
ATOM 1613 O O . SER A 1 210 ? 22.115 3.826 -17.469 1.00 77.50 210 SER A O 1
ATOM 1615 N N . ASN A 1 211 ? 23.455 2.060 -17.874 1.00 74.75 211 ASN A N 1
ATOM 1616 C CA . ASN A 1 211 ? 24.691 2.821 -18.101 1.00 74.75 211 ASN A CA 1
ATOM 1617 C C . ASN A 1 211 ? 25.005 3.821 -16.967 1.00 74.75 211 ASN A C 1
ATOM 1619 O O . ASN A 1 211 ? 25.290 4.989 -17.205 1.00 74.75 211 ASN A O 1
ATOM 1623 N N . GLY A 1 212 ? 24.887 3.369 -15.712 1.00 71.31 212 GLY A N 1
ATOM 1624 C CA . GLY A 1 212 ? 25.127 4.209 -14.531 1.00 71.31 212 GLY A CA 1
ATOM 1625 C C . GLY A 1 212 ? 23.977 5.158 -14.171 1.00 71.31 212 GLY A C 1
ATOM 1626 O O . GLY A 1 212 ? 24.162 6.047 -13.335 1.00 71.31 212 GLY A O 1
ATOM 1627 N N . GLY A 1 213 ? 22.806 4.991 -14.791 1.00 77.81 213 GLY A N 1
ATOM 1628 C CA . GLY A 1 213 ? 21.593 5.723 -14.449 1.00 77.81 213 GLY A CA 1
ATOM 1629 C C . GLY A 1 213 ? 21.094 5.459 -13.028 1.00 77.81 213 GLY A C 1
ATOM 1630 O O . GLY A 1 213 ? 21.280 4.374 -12.473 1.00 77.81 213 GLY A O 1
ATOM 1631 N N . LYS A 1 214 ? 20.461 6.465 -12.423 1.00 78.56 214 LYS A N 1
ATOM 1632 C CA . LYS A 1 214 ? 19.912 6.403 -11.063 1.00 78.56 214 LYS A CA 1
ATOM 1633 C C . LYS A 1 214 ? 18.717 5.453 -11.002 1.00 78.56 214 LYS A C 1
ATOM 1635 O O . LYS A 1 214 ? 17.867 5.465 -11.887 1.00 78.56 214 LYS A O 1
ATOM 1640 N N . PHE A 1 215 ? 18.624 4.664 -9.933 1.00 81.81 215 PHE A N 1
ATOM 1641 C CA . PHE A 1 215 ? 17.411 3.901 -9.643 1.00 81.81 215 PHE A CA 1
ATOM 1642 C C . PHE A 1 215 ? 16.270 4.836 -9.210 1.00 81.81 215 PHE A C 1
ATOM 1644 O O . PHE A 1 215 ? 16.505 5.938 -8.710 1.00 81.81 215 PHE A O 1
ATOM 1651 N N . CYS A 1 216 ? 15.029 4.390 -9.394 1.00 82.56 216 CYS A N 1
ATOM 1652 C CA . CYS A 1 216 ? 13.851 5.177 -9.068 1.00 82.56 216 CYS A CA 1
ATOM 1653 C C . CYS A 1 216 ? 13.726 5.407 -7.555 1.00 82.56 216 CYS A C 1
ATOM 1655 O O . CYS A 1 216 ? 13.727 4.457 -6.774 1.00 82.56 216 CYS A O 1
ATOM 1657 N N . LEU A 1 217 ? 13.540 6.663 -7.146 1.00 79.50 217 LEU A N 1
ATOM 1658 C CA . LEU A 1 217 ? 13.314 7.030 -5.746 1.00 79.50 217 LEU A CA 1
ATOM 1659 C C . LEU A 1 217 ? 11.820 6.971 -5.389 1.00 79.50 217 LEU A C 1
ATOM 1661 O O . LEU A 1 217 ? 10.957 7.352 -6.185 1.00 79.50 217 LEU A O 1
ATOM 1665 N N . GLY A 1 218 ? 11.509 6.508 -4.178 1.00 75.94 218 GLY A N 1
ATOM 1666 C CA . GLY A 1 218 ? 10.151 6.455 -3.625 1.00 75.94 218 GLY A CA 1
ATOM 1667 C C . GLY A 1 218 ? 9.576 5.043 -3.478 1.00 75.94 218 GLY A C 1
ATOM 1668 O O . GLY A 1 218 ? 10.222 4.043 -3.769 1.00 75.94 218 GLY A O 1
ATOM 1669 N N . ALA A 1 219 ? 8.330 4.955 -3.005 1.00 76.44 219 ALA A N 1
ATOM 1670 C CA . ALA A 1 219 ? 7.722 3.674 -2.649 1.00 76.44 219 ALA A CA 1
ATOM 1671 C C . ALA A 1 219 ? 7.404 2.802 -3.878 1.00 76.44 219 ALA A C 1
ATOM 1673 O O . ALA A 1 219 ? 6.817 3.278 -4.859 1.00 76.44 219 ALA A O 1
ATOM 1674 N N . LYS A 1 220 ? 7.738 1.509 -3.790 1.00 81.19 220 LYS A N 1
ATOM 1675 C CA . LYS A 1 220 ? 7.409 0.474 -4.785 1.00 81.19 220 LYS A CA 1
ATOM 1676 C C . LYS A 1 220 ? 5.993 -0.084 -4.610 1.00 81.19 220 LYS A C 1
ATOM 1678 O O . LYS A 1 220 ? 5.373 -0.506 -5.585 1.00 81.19 220 LYS A O 1
ATOM 1683 N N . LYS A 1 221 ? 5.475 -0.065 -3.378 1.00 85.81 221 LYS A N 1
ATOM 1684 C CA . LYS A 1 221 ? 4.111 -0.468 -3.018 1.00 85.81 221 LYS A CA 1
ATOM 1685 C C . LYS A 1 221 ? 3.338 0.698 -2.416 1.00 85.81 221 LYS A C 1
ATOM 1687 O O . LYS A 1 221 ? 3.883 1.497 -1.657 1.00 85.81 221 LYS A O 1
ATOM 1692 N N . ARG A 1 222 ? 2.044 0.753 -2.712 1.00 87.38 222 ARG A N 1
ATOM 1693 C CA . ARG A 1 222 ? 1.077 1.622 -2.036 1.00 87.38 222 ARG A CA 1
ATOM 1694 C C . ARG A 1 222 ? -0.068 0.785 -1.496 1.00 87.38 222 ARG A C 1
ATOM 1696 O O . ARG A 1 222 ? -0.447 -0.208 -2.110 1.00 87.38 222 ARG A O 1
ATOM 1703 N N . PHE A 1 223 ? -0.624 1.213 -0.372 1.00 90.50 223 PHE A N 1
ATOM 1704 C CA . PHE A 1 223 ? -1.630 0.465 0.374 1.00 90.50 223 PHE A CA 1
ATOM 1705 C C . PHE A 1 223 ? -2.916 1.272 0.487 1.00 90.50 223 PHE A C 1
ATOM 1707 O O . PHE A 1 223 ? -2.876 2.502 0.568 1.00 90.50 223 PHE A O 1
ATOM 1714 N N . LYS A 1 224 ? -4.049 0.578 0.506 1.00 90.12 224 LYS A N 1
ATOM 1715 C CA . LYS A 1 224 ? -5.371 1.172 0.690 1.00 90.12 224 LYS A CA 1
ATOM 1716 C C . LYS A 1 224 ? -6.226 0.274 1.581 1.00 90.12 224 LYS A C 1
ATOM 1718 O O . LYS A 1 224 ? -6.153 -0.950 1.484 1.00 90.12 224 LYS A O 1
ATOM 1723 N N . SER A 1 225 ? -7.049 0.897 2.419 1.00 92.69 225 SER A N 1
ATOM 1724 C CA . SER A 1 225 ? -8.059 0.211 3.227 1.00 92.69 225 SER A CA 1
ATOM 1725 C C . SER A 1 225 ? -9.174 -0.362 2.355 1.00 92.69 225 SER A C 1
ATOM 1727 O O . SER A 1 225 ? -9.595 0.250 1.369 1.00 92.69 225 SER A O 1
ATOM 1729 N N . CYS A 1 226 ? -9.702 -1.507 2.754 1.00 93.00 226 CYS A N 1
ATOM 1730 C CA . CYS A 1 226 ? -10.851 -2.149 2.131 1.00 93.00 226 CYS A CA 1
ATOM 1731 C C . CYS A 1 226 ? -11.684 -2.862 3.198 1.00 93.00 226 CYS A C 1
ATOM 1733 O O . CYS A 1 226 ? -11.171 -3.205 4.259 1.00 93.00 226 CYS A O 1
ATOM 1735 N N . HIS A 1 227 ? -12.978 -3.046 2.933 1.00 92.06 227 HIS A N 1
ATOM 1736 C CA . HIS A 1 227 ? -13.929 -3.661 3.865 1.00 92.06 227 HIS A CA 1
ATOM 1737 C C . HIS A 1 227 ? -13.821 -3.125 5.309 1.00 92.06 227 HIS A C 1
ATOM 1739 O O . HIS A 1 227 ? -13.531 -3.857 6.261 1.00 92.06 227 HIS A O 1
ATOM 1745 N N . THR A 1 228 ? -13.979 -1.810 5.456 1.00 89.69 228 THR A N 1
ATOM 1746 C CA . THR A 1 228 ? -13.796 -1.092 6.725 1.00 89.69 228 THR A CA 1
ATOM 1747 C C . THR A 1 228 ? -14.945 -1.276 7.715 1.00 89.69 228 THR A C 1
ATOM 1749 O O . THR A 1 228 ? -14.771 -0.977 8.891 1.00 89.69 228 THR A O 1
ATOM 1752 N N . GLN A 1 229 ? -16.086 -1.801 7.266 1.00 86.06 229 GLN A N 1
ATOM 1753 C CA . GLN A 1 229 ? -17.249 -2.076 8.105 1.00 86.06 229 GLN A CA 1
ATOM 1754 C C . GLN A 1 229 ? -16.937 -3.094 9.205 1.00 86.06 229 GLN A C 1
ATOM 1756 O O . GLN A 1 229 ? -16.265 -4.092 8.947 1.00 86.06 229 GLN A O 1
ATOM 1761 N N . GLU A 1 230 ? -17.447 -2.870 10.410 1.00 83.81 230 GLU A N 1
ATOM 1762 C CA . GLU A 1 230 ? -17.276 -3.739 11.573 1.00 83.81 230 GLU A CA 1
ATOM 1763 C C . GLU A 1 230 ? -17.639 -5.203 11.289 1.00 83.81 230 GLU A C 1
ATOM 1765 O O . GLU A 1 230 ? -18.573 -5.523 10.555 1.00 83.81 230 GLU A O 1
ATOM 1770 N N . CYS A 1 231 ? -16.882 -6.117 11.900 1.00 83.94 231 CYS A N 1
ATOM 1771 C CA . CYS A 1 231 ? -17.207 -7.538 11.847 1.00 83.94 231 CYS A CA 1
ATOM 1772 C C . CYS A 1 231 ? -18.416 -7.866 12.746 1.00 83.94 231 CYS A C 1
ATOM 1774 O O . CYS A 1 231 ? -18.664 -7.143 13.716 1.00 83.94 231 CYS A O 1
ATOM 1776 N N . PRO A 1 232 ? -19.135 -8.976 12.482 1.00 85.06 232 PRO A N 1
ATOM 1777 C CA . PRO A 1 232 ? -20.275 -9.405 13.293 1.00 85.06 232 PRO A CA 1
ATOM 1778 C C . PRO A 1 232 ? -19.966 -9.460 14.798 1.00 85.06 232 PRO A C 1
ATOM 1780 O O . PRO A 1 232 ? -18.856 -9.816 15.209 1.00 85.06 232 PRO A O 1
ATOM 1783 N N . LYS A 1 233 ? -20.944 -9.127 15.648 1.00 75.94 233 LYS A N 1
ATOM 1784 C CA . LYS A 1 233 ? -20.763 -9.159 17.111 1.00 75.94 233 LYS A CA 1
ATOM 1785 C C . LYS A 1 233 ? -20.380 -10.569 17.579 1.00 75.94 233 LYS A C 1
ATOM 1787 O O . LYS A 1 233 ? -20.942 -11.550 17.109 1.00 75.94 233 LYS A O 1
ATOM 1792 N N . GLY A 1 234 ? -19.414 -10.659 18.495 1.00 71.56 234 GLY A N 1
ATOM 1793 C CA . GLY A 1 234 ? -18.879 -11.937 18.989 1.00 71.56 234 GLY A CA 1
ATOM 1794 C C . GLY A 1 234 ? -17.782 -12.562 18.115 1.00 71.56 234 GLY A C 1
ATOM 1795 O O . GLY A 1 234 ? -17.214 -13.578 18.506 1.00 71.56 234 GLY A O 1
ATOM 1796 N N . SER A 1 235 ? -17.430 -11.951 16.975 1.00 80.50 235 SER A N 1
ATOM 1797 C CA . SER A 1 235 ? -16.303 -12.410 16.150 1.00 80.50 235 SER A CA 1
ATOM 1798 C C . SER A 1 235 ? -14.990 -12.410 16.938 1.00 80.50 235 SER A C 1
ATOM 1800 O O . SER A 1 235 ? -14.646 -11.424 17.596 1.00 80.50 235 SER A O 1
ATOM 1802 N N . ALA A 1 236 ? -14.201 -13.477 16.801 1.00 83.69 236 ALA A N 1
ATOM 1803 C CA . ALA A 1 236 ? -12.827 -13.487 17.289 1.00 83.69 236 ALA A CA 1
ATOM 1804 C C . ALA A 1 236 ? -11.984 -12.420 16.566 1.00 83.69 236 ALA A C 1
ATOM 1806 O O . ALA A 1 236 ? -12.204 -12.110 15.392 1.00 83.69 236 ALA A O 1
ATOM 1807 N N . SER A 1 237 ? -10.980 -11.863 17.251 1.00 88.69 237 SER A N 1
ATOM 1808 C CA . SER A 1 237 ? -10.081 -10.902 16.608 1.00 88.69 237 SER A CA 1
ATOM 1809 C C . SER A 1 237 ? -9.303 -11.567 15.470 1.00 88.69 237 SER A C 1
ATOM 1811 O O . SER A 1 237 ? -8.925 -12.735 15.558 1.00 88.69 237 SER A O 1
ATOM 1813 N N . PHE A 1 238 ? -8.992 -10.816 14.411 1.00 92.56 238 PHE A N 1
ATOM 1814 C CA . PHE A 1 238 ? -8.290 -11.380 13.253 1.00 92.56 238 PHE A CA 1
ATOM 1815 C C . PHE A 1 238 ? -6.918 -11.980 13.614 1.00 92.56 238 PHE A C 1
ATOM 1817 O O . PHE A 1 238 ? -6.490 -12.972 13.030 1.00 92.56 238 PHE A O 1
ATOM 1824 N N . ARG A 1 239 ? -6.255 -11.431 14.641 1.00 93.25 239 ARG A N 1
ATOM 1825 C CA . ARG A 1 239 ? -5.016 -11.994 15.190 1.00 93.25 239 ARG A CA 1
ATOM 1826 C C . ARG A 1 239 ? -5.248 -13.322 15.919 1.00 93.25 239 ARG A C 1
ATOM 1828 O O . ARG A 1 239 ? -4.427 -14.224 15.805 1.00 93.25 239 ARG A O 1
ATOM 1835 N N . ALA A 1 240 ? -6.362 -13.460 16.642 1.00 91.00 240 ALA A N 1
ATOM 1836 C CA . ALA A 1 240 ? -6.738 -14.722 17.274 1.00 91.00 240 ALA A CA 1
ATOM 1837 C C . ALA A 1 240 ? -7.073 -15.799 16.234 1.00 91.00 240 ALA A C 1
ATOM 1839 O O . ALA A 1 240 ? -6.636 -16.933 16.395 1.00 91.00 240 ALA A O 1
ATOM 1840 N N . VAL A 1 241 ? -7.752 -15.433 15.140 1.00 92.69 241 VAL A N 1
ATOM 1841 C CA . VAL A 1 241 ? -8.019 -16.339 14.006 1.00 92.69 241 VAL A CA 1
ATOM 1842 C C . VAL A 1 241 ? -6.711 -16.865 13.399 1.00 92.69 241 VAL A C 1
ATOM 1844 O O . VAL A 1 241 ? -6.588 -18.062 13.156 1.00 92.69 241 VAL A O 1
ATOM 1847 N N . GLN A 1 242 ? -5.703 -16.002 13.226 1.00 94.56 242 GLN A N 1
ATOM 1848 C CA . GLN A 1 242 ? -4.382 -16.412 12.728 1.00 94.56 242 GLN A CA 1
ATOM 1849 C C . GLN A 1 242 ? -3.670 -17.403 13.659 1.00 94.56 242 GLN A C 1
ATOM 1851 O O . GLN A 1 242 ? -3.089 -18.367 13.172 1.00 94.56 242 GLN A O 1
ATOM 1856 N N . CYS A 1 243 ? -3.728 -17.217 14.983 1.00 92.31 243 CYS A N 1
ATOM 1857 C CA . CYS A 1 243 ? -3.167 -18.202 15.915 1.00 92.31 243 CYS A CA 1
ATOM 1858 C C . CYS A 1 243 ? -3.971 -19.506 15.938 1.00 92.31 243 CYS A C 1
ATOM 1860 O O . CYS A 1 243 ? -3.386 -20.586 15.946 1.00 92.31 243 CYS A O 1
ATOM 1862 N N . ALA A 1 244 ? -5.302 -19.418 15.877 1.00 91.25 244 ALA A N 1
ATOM 1863 C CA . ALA A 1 244 ? -6.178 -20.582 15.864 1.00 91.25 244 ALA A CA 1
ATOM 1864 C C . ALA A 1 244 ? -5.948 -21.492 14.644 1.00 91.25 244 ALA A C 1
ATOM 1866 O O . ALA A 1 244 ? -6.198 -22.691 14.729 1.00 91.25 244 ALA A O 1
ATOM 1867 N N . ALA A 1 245 ? -5.402 -20.963 13.543 1.00 92.06 245 ALA A N 1
ATOM 1868 C CA . ALA A 1 245 ? -5.003 -21.756 12.380 1.00 92.06 245 ALA A CA 1
ATOM 1869 C C . ALA A 1 245 ? -3.902 -22.798 12.680 1.00 92.06 245 ALA A C 1
ATOM 1871 O O . ALA A 1 245 ? -3.710 -23.717 11.883 1.00 92.06 245 ALA A O 1
ATOM 1872 N N . TYR A 1 246 ? -3.190 -22.674 13.808 1.00 90.19 246 TYR A N 1
ATOM 1873 C CA . TYR A 1 246 ? -2.197 -23.649 14.272 1.00 90.19 246 TYR A CA 1
ATOM 1874 C C . TYR A 1 246 ? -2.765 -24.710 15.223 1.00 90.19 246 TYR A C 1
ATOM 1876 O O . TYR A 1 246 ? -2.072 -25.692 15.510 1.00 90.19 246 TYR A O 1
ATOM 1884 N N . ASN A 1 247 ? -4.007 -24.548 15.692 1.00 87.56 247 ASN A N 1
ATOM 1885 C CA . ASN A 1 247 ? -4.662 -25.515 16.574 1.00 87.56 247 ASN A CA 1
ATOM 1886 C C . ASN A 1 247 ? -4.662 -26.900 15.923 1.00 87.56 247 ASN A C 1
ATOM 1888 O O . ASN A 1 247 ? -4.994 -27.034 14.746 1.00 87.56 247 ASN A O 1
ATOM 1892 N N . ASN A 1 248 ? -4.263 -27.920 16.684 1.00 81.06 248 ASN A N 1
ATOM 1893 C CA . ASN A 1 248 ? -4.160 -29.316 16.235 1.00 81.06 248 ASN A CA 1
ATOM 1894 C C . ASN A 1 248 ? -3.235 -29.573 15.024 1.00 81.06 248 ASN A C 1
ATOM 1896 O O . ASN A 1 248 ? -3.177 -30.700 14.543 1.00 81.06 248 ASN A O 1
ATOM 1900 N N . ARG A 1 249 ? -2.499 -28.563 14.533 1.00 83.69 249 ARG A N 1
ATOM 1901 C CA . ARG A 1 249 ? -1.492 -28.705 13.462 1.00 83.69 249 ARG A CA 1
ATOM 1902 C C . ARG A 1 249 ? -0.064 -28.639 13.987 1.00 83.69 249 ARG A C 1
ATOM 1904 O O . ARG A 1 249 ? 0.833 -29.255 13.422 1.00 83.69 249 ARG A O 1
ATOM 1911 N N . LYS A 1 250 ? 0.164 -27.845 15.035 1.00 77.62 250 LYS A N 1
ATOM 1912 C CA . LYS A 1 250 ? 1.471 -27.642 15.671 1.00 77.62 250 LYS A CA 1
ATOM 1913 C C . LYS A 1 250 ? 1.344 -27.938 17.165 1.00 77.62 250 LYS A C 1
ATOM 1915 O O . LYS A 1 250 ? 0.582 -27.265 17.854 1.00 77.62 250 LYS A O 1
ATOM 1920 N N . GLY A 1 251 ? 2.125 -28.898 17.658 1.00 74.31 251 GLY A N 1
ATOM 1921 C CA . GLY A 1 251 ? 2.117 -29.338 19.057 1.00 74.31 251 GLY A CA 1
ATOM 1922 C C . GLY A 1 251 ? 1.234 -30.571 19.317 1.00 74.31 251 GLY A C 1
ATOM 1923 O O . GLY A 1 251 ? 0.735 -31.174 18.369 1.00 74.31 251 GLY A O 1
ATOM 1924 N N . PRO A 1 252 ? 1.050 -30.954 20.594 1.00 78.00 252 PRO A N 1
ATOM 1925 C CA . PRO A 1 252 ? 0.225 -32.093 20.995 1.00 78.00 252 PRO A CA 1
ATOM 1926 C C . PRO A 1 252 ? -1.226 -31.969 20.508 1.00 78.00 252 PRO A C 1
ATOM 1928 O O . PRO A 1 252 ? -1.743 -30.855 20.350 1.00 78.00 252 PRO A O 1
ATOM 1931 N N . LYS A 1 253 ? -1.897 -33.109 20.294 1.00 78.94 253 LYS A N 1
ATOM 1932 C CA . LYS A 1 253 ? -3.334 -33.147 19.967 1.00 78.94 253 LYS A CA 1
ATOM 1933 C C . LYS A 1 253 ? -4.135 -32.435 21.065 1.00 78.94 253 LYS A C 1
ATOM 1935 O O . LYS A 1 253 ? -3.871 -32.636 22.244 1.00 78.94 253 LYS A O 1
ATOM 1940 N N . GLY A 1 254 ? -5.080 -31.577 20.675 1.00 81.31 254 GLY A N 1
ATOM 1941 C CA . GLY A 1 254 ? -5.857 -30.744 21.601 1.00 81.31 254 GLY A CA 1
ATOM 1942 C C . GLY A 1 254 ? -5.206 -29.401 21.954 1.00 81.31 254 GLY A C 1
ATOM 1943 O O . GLY A 1 254 ? -5.767 -28.628 22.728 1.00 81.31 254 GLY A O 1
ATOM 1944 N N . SER A 1 255 ? -4.040 -29.079 21.385 1.00 84.56 255 SER A N 1
ATOM 1945 C CA . SER A 1 255 ? -3.374 -27.796 21.627 1.00 84.56 255 SER A CA 1
ATOM 1946 C C . SER A 1 255 ? -4.166 -26.605 21.074 1.00 84.56 255 SER A C 1
ATOM 1948 O O . SER A 1 255 ? -4.552 -26.559 19.901 1.00 84.56 255 SER A O 1
ATOM 1950 N N . LYS A 1 256 ? -4.355 -25.596 21.933 1.00 88.81 256 LYS A N 1
ATOM 1951 C CA . LYS A 1 256 ? -4.995 -24.317 21.609 1.00 88.81 256 LYS A CA 1
ATOM 1952 C C . LYS A 1 256 ? -3.967 -23.192 21.652 1.00 88.81 256 LYS A C 1
ATOM 1954 O O . LYS A 1 256 ? -3.246 -23.047 22.637 1.00 88.81 256 LYS A O 1
ATOM 1959 N N . TRP A 1 257 ? -3.935 -22.376 20.607 1.00 89.38 257 TRP A N 1
ATOM 1960 C CA . TRP A 1 257 ? -2.997 -21.270 20.442 1.00 89.38 257 TRP A CA 1
ATOM 1961 C C . TRP A 1 257 ? -3.721 -19.929 20.528 1.00 89.38 257 TRP A C 1
ATOM 1963 O O . TRP A 1 257 ? -4.723 -19.699 19.846 1.00 89.38 257 TRP A O 1
ATOM 1973 N N . VAL A 1 258 ? -3.205 -19.023 21.357 1.00 89.81 258 VAL A N 1
ATOM 1974 C CA . VAL A 1 258 ? -3.782 -17.692 21.594 1.00 89.81 258 VAL A CA 1
ATOM 1975 C C . VAL A 1 258 ? -2.752 -16.589 21.337 1.00 89.81 258 VAL A C 1
ATOM 1977 O O . VAL A 1 258 ? -1.554 -16.806 21.523 1.00 89.81 258 VAL A O 1
ATOM 1980 N N . PRO A 1 259 ? -3.178 -15.400 20.875 1.00 90.69 259 PRO A N 1
ATOM 1981 C CA . PRO A 1 259 ? -2.246 -14.341 20.516 1.00 90.69 259 PRO A CA 1
ATOM 1982 C C . PRO A 1 259 ? -1.700 -13.613 21.747 1.00 90.69 259 PRO A C 1
ATOM 1984 O O . PRO A 1 259 ? -2.462 -13.166 22.608 1.00 90.69 259 PRO A O 1
ATOM 1987 N N . ARG A 1 260 ? -0.387 -13.376 21.755 1.00 89.50 260 ARG A N 1
ATOM 1988 C CA . ARG A 1 260 ? 0.295 -12.488 22.699 1.00 89.50 260 ARG A CA 1
ATOM 1989 C C . ARG A 1 260 ? 0.661 -11.179 22.007 1.00 89.50 260 ARG A C 1
ATOM 1991 O O . ARG A 1 260 ? 1.251 -11.164 20.930 1.00 89.50 260 ARG A O 1
ATOM 1998 N N . TYR A 1 261 ? 0.284 -10.059 22.618 1.00 86.00 261 TYR A N 1
ATOM 1999 C CA . TYR A 1 261 ? 0.488 -8.732 22.039 1.00 86.00 261 TYR A CA 1
ATOM 2000 C C . TYR A 1 261 ? 1.834 -8.162 22.483 1.00 86.00 261 TYR A C 1
ATOM 2002 O O . TYR A 1 261 ? 2.051 -7.903 23.665 1.00 86.00 261 TYR A O 1
ATOM 2010 N N . LEU A 1 262 ? 2.729 -7.958 21.519 1.00 86.19 262 LEU A N 1
ATOM 2011 C CA . LEU A 1 262 ? 4.031 -7.334 21.740 1.00 86.19 262 LEU A CA 1
ATOM 2012 C C . LEU A 1 262 ? 3.910 -5.806 21.802 1.00 86.19 262 LEU A C 1
ATOM 2014 O O . LEU A 1 262 ? 2.975 -5.224 21.252 1.00 86.19 262 LEU A O 1
ATOM 2018 N N . LYS A 1 263 ? 4.869 -5.149 22.462 1.00 83.94 263 LYS A N 1
ATOM 2019 C CA . LYS A 1 263 ? 4.970 -3.681 22.554 1.00 83.94 263 LYS A CA 1
ATOM 2020 C C . LYS A 1 263 ? 6.038 -3.138 21.587 1.00 83.94 263 LYS A C 1
ATOM 2022 O O . LYS A 1 263 ? 6.833 -3.891 21.025 1.00 83.94 263 LYS A O 1
ATOM 2027 N N . GLY A 1 264 ? 6.052 -1.820 21.375 1.00 81.69 264 GLY A N 1
ATOM 2028 C CA . GLY A 1 264 ? 7.074 -1.134 20.572 1.00 81.69 264 GLY A CA 1
ATOM 2029 C C . GLY A 1 264 ? 7.022 -1.454 19.070 1.00 81.69 264 GLY A C 1
ATOM 2030 O O . GLY A 1 264 ? 5.946 -1.504 18.468 1.00 81.69 264 GLY A O 1
ATOM 2031 N N . ARG A 1 265 ? 8.193 -1.659 18.451 1.00 75.69 265 ARG A N 1
ATOM 2032 C CA . ARG A 1 265 ? 8.333 -1.908 17.000 1.00 75.69 265 ARG A CA 1
ATOM 2033 C C . ARG A 1 265 ? 7.804 -3.274 16.541 1.00 75.69 265 ARG A C 1
ATOM 2035 O O . ARG A 1 265 ? 7.463 -3.436 15.378 1.00 75.69 265 ARG A O 1
ATOM 2042 N N . HIS A 1 266 ? 7.663 -4.232 17.459 1.00 84.25 266 HIS A N 1
ATOM 2043 C CA . HIS A 1 266 ? 7.261 -5.612 17.155 1.00 84.25 266 HIS A CA 1
ATOM 2044 C C . HIS A 1 266 ? 5.738 -5.841 17.220 1.00 84.25 266 HIS A C 1
ATOM 2046 O O . HIS A 1 266 ? 5.274 -6.976 17.156 1.00 84.25 266 HIS A O 1
ATOM 2052 N N . ARG A 1 267 ? 4.926 -4.773 17.302 1.00 90.12 267 ARG A N 1
ATOM 2053 C CA . ARG A 1 267 ? 3.449 -4.848 17.380 1.00 90.12 267 ARG A CA 1
ATOM 2054 C C . ARG A 1 267 ? 2.780 -5.600 16.221 1.00 90.12 267 ARG A C 1
ATOM 2056 O O . ARG A 1 267 ? 1.635 -6.022 16.364 1.00 90.12 267 ARG A O 1
ATOM 2063 N N . CYS A 1 268 ? 3.462 -5.753 15.087 1.00 92.44 268 CYS A N 1
ATOM 2064 C CA . CYS A 1 268 ? 2.963 -6.449 13.896 1.00 92.44 268 CYS A CA 1
ATOM 2065 C C . CYS A 1 268 ? 3.642 -7.800 13.635 1.00 92.44 268 CYS A C 1
ATOM 2067 O O . CYS A 1 268 ? 3.505 -8.381 12.559 1.00 92.44 268 CYS A O 1
ATOM 2069 N N . GLN A 1 269 ? 4.334 -8.332 14.637 1.00 91.44 269 GLN A N 1
ATOM 2070 C CA . GLN A 1 269 ? 4.743 -9.725 14.659 1.00 91.44 269 GLN A CA 1
ATOM 2071 C C . GLN A 1 269 ? 3.625 -10.565 15.288 1.00 91.44 269 GLN A C 1
ATOM 2073 O O . GLN A 1 269 ? 3.008 -10.173 16.282 1.00 91.44 269 GLN A O 1
ATOM 2078 N N . LEU A 1 270 ? 3.334 -11.709 14.678 1.00 92.25 270 LEU A N 1
ATOM 2079 C CA . LEU A 1 270 ? 2.418 -12.699 15.215 1.00 92.25 270 LEU A CA 1
ATOM 2080 C C . LEU A 1 270 ? 3.196 -13.544 16.222 1.00 92.25 270 LEU A C 1
ATOM 2082 O O . LEU A 1 270 ? 4.076 -14.304 15.828 1.00 92.25 270 LEU A O 1
ATOM 2086 N N . LEU A 1 271 ? 2.870 -13.400 17.503 1.00 92.06 271 LEU A N 1
ATOM 2087 C CA . LEU A 1 271 ? 3.337 -14.288 18.561 1.00 92.06 271 LEU A CA 1
ATOM 2088 C C . LEU A 1 271 ? 2.136 -15.069 19.095 1.00 92.06 271 LEU A C 1
ATOM 2090 O O . LEU A 1 271 ? 1.212 -14.475 19.656 1.00 92.06 271 LEU A O 1
ATOM 2094 N N . CYS A 1 272 ? 2.145 -16.384 18.904 1.00 92.31 272 CYS A N 1
ATOM 2095 C CA . CYS A 1 272 ? 1.115 -17.281 19.417 1.00 92.31 272 CYS A CA 1
ATOM 2096 C C . CYS A 1 272 ? 1.688 -18.127 20.549 1.00 92.31 272 CYS A C 1
ATOM 2098 O O . CYS A 1 272 ? 2.727 -18.764 20.380 1.00 92.31 272 CYS A O 1
ATOM 2100 N N . GLU A 1 273 ? 0.994 -18.146 21.679 1.00 91.25 273 GLU A N 1
ATOM 2101 C CA . GLU A 1 273 ? 1.357 -18.907 22.871 1.00 91.25 273 GLU A CA 1
ATOM 2102 C C . GLU A 1 273 ? 0.357 -20.049 23.069 1.00 91.25 273 GLU A C 1
ATOM 2104 O O . GLU A 1 273 ? -0.849 -19.878 22.849 1.00 91.25 273 GLU A O 1
ATOM 2109 N N . ARG A 1 274 ? 0.857 -21.231 23.441 1.00 88.75 274 ARG A N 1
ATOM 2110 C CA . ARG A 1 274 ? 0.005 -22.391 23.711 1.00 88.75 274 ARG A CA 1
ATOM 2111 C C . ARG A 1 274 ? -0.662 -22.247 25.079 1.00 88.75 274 ARG A C 1
ATOM 2113 O O . ARG A 1 274 ? 0.006 -21.996 26.079 1.00 88.75 274 ARG A O 1
ATOM 2120 N N . VAL A 1 275 ? -1.976 -22.448 25.127 1.00 82.69 275 VAL A N 1
ATOM 2121 C CA . VAL A 1 275 ? -2.737 -22.493 26.384 1.00 82.69 275 VAL A CA 1
ATOM 2122 C C . VAL A 1 275 ? -2.216 -23.659 27.233 1.00 82.69 275 VAL A C 1
ATOM 2124 O O . VAL A 1 275 ? -2.116 -24.775 26.730 1.00 82.69 275 VAL A O 1
ATOM 2127 N N . GLY A 1 276 ? -1.854 -23.392 28.492 1.00 75.69 276 GLY A N 1
ATOM 2128 C CA . GLY A 1 276 ? -1.214 -24.371 29.387 1.00 75.69 276 GLY A CA 1
ATOM 2129 C C . GLY A 1 276 ? 0.323 -24.393 29.336 1.00 75.69 276 GLY A C 1
ATOM 2130 O O . GLY A 1 276 ? 0.936 -25.196 30.029 1.00 75.69 276 GLY A O 1
ATOM 2131 N N . GLY A 1 277 ? 0.958 -23.510 28.553 1.00 71.75 277 GLY A N 1
ATOM 2132 C CA . GLY A 1 277 ? 2.415 -23.347 28.514 1.00 71.75 277 GLY A CA 1
ATOM 2133 C C . GLY A 1 277 ? 3.157 -24.327 27.590 1.00 71.75 277 GLY A C 1
ATOM 2134 O O . GLY A 1 277 ? 2.585 -25.262 27.017 1.00 71.75 277 GLY A O 1
ATOM 2135 N N . GLY A 1 278 ? 4.461 -24.087 27.403 1.00 71.62 278 GLY A N 1
ATOM 2136 C CA . GLY A 1 278 ? 5.380 -25.015 26.724 1.00 71.62 278 GLY A CA 1
ATOM 2137 C C . GLY A 1 278 ? 5.491 -24.898 25.195 1.00 71.62 278 GLY A C 1
ATOM 2138 O O . GLY A 1 278 ? 5.771 -25.898 24.536 1.00 71.62 278 GLY A O 1
ATOM 2139 N N . GLY A 1 279 ? 5.266 -23.715 24.606 1.00 80.38 279 GLY A N 1
ATOM 2140 C CA . GLY A 1 279 ? 5.592 -23.466 23.194 1.00 80.38 279 GLY A CA 1
ATOM 2141 C C . GLY A 1 279 ? 5.135 -22.106 22.658 1.00 80.38 279 GLY A C 1
ATOM 2142 O O . GLY A 1 279 ? 4.073 -21.608 23.038 1.00 80.38 279 GLY A O 1
ATOM 2143 N N . PHE A 1 280 ? 5.923 -21.528 21.744 1.00 87.38 280 PHE A N 1
ATOM 2144 C CA . PHE A 1 280 ? 5.608 -20.286 21.033 1.00 87.38 280 PHE A CA 1
ATOM 2145 C C . PHE A 1 280 ? 5.782 -20.439 19.518 1.00 87.38 280 PHE A C 1
ATOM 2147 O O . PHE A 1 280 ? 6.675 -21.139 19.044 1.00 87.38 280 PHE A O 1
ATOM 2154 N N . ILE A 1 281 ? 4.928 -19.760 18.752 1.00 86.06 281 ILE A N 1
ATOM 2155 C CA . ILE A 1 281 ? 5.037 -19.644 17.293 1.00 86.06 281 ILE A CA 1
ATOM 2156 C C . ILE A 1 281 ? 5.223 -18.172 16.946 1.00 86.06 281 ILE A C 1
ATOM 2158 O O . ILE A 1 281 ? 4.457 -17.322 17.405 1.00 86.06 281 ILE A O 1
ATOM 2162 N N . THR A 1 282 ? 6.221 -17.885 16.113 1.00 87.81 282 THR A N 1
ATOM 2163 C CA . THR A 1 282 ? 6.500 -16.547 15.591 1.00 87.81 282 THR A CA 1
ATOM 2164 C C . THR A 1 282 ? 6.285 -16.506 14.079 1.00 87.81 282 THR A C 1
ATOM 2166 O O . THR A 1 282 ? 6.745 -17.375 13.343 1.00 87.81 282 THR A O 1
ATOM 2169 N N . ALA A 1 283 ? 5.562 -15.494 13.604 1.00 86.19 283 ALA A N 1
ATOM 2170 C CA . ALA A 1 283 ? 5.355 -15.222 12.181 1.00 86.19 283 ALA A CA 1
ATOM 2171 C C . ALA A 1 283 ? 5.096 -13.722 11.944 1.00 86.19 283 ALA A C 1
ATOM 2173 O O . ALA A 1 283 ? 5.026 -12.936 12.890 1.00 86.19 283 ALA A O 1
ATOM 2174 N N . LYS A 1 284 ? 4.931 -13.304 10.686 1.00 84.88 284 LYS A N 1
ATOM 2175 C CA . LYS A 1 284 ? 4.416 -11.970 10.329 1.00 84.88 284 LYS A CA 1
ATOM 2176 C C . LYS A 1 284 ? 2.886 -12.013 10.360 1.00 84.88 284 LYS A C 1
ATOM 2178 O O . LYS A 1 284 ? 2.299 -12.987 9.892 1.00 84.88 284 LYS A O 1
ATOM 2183 N N . VAL A 1 285 ? 2.234 -10.992 10.923 1.00 92.75 285 VAL A N 1
ATOM 2184 C CA . VAL A 1 285 ? 0.765 -10.908 10.840 1.00 92.75 285 VAL A CA 1
ATOM 2185 C C . VAL A 1 285 ? 0.334 -10.611 9.407 1.00 92.75 285 VAL A C 1
ATOM 2187 O O . VAL A 1 285 ? 1.040 -9.921 8.673 1.00 92.75 285 VAL A O 1
ATOM 2190 N N . ILE A 1 286 ? -0.856 -11.071 9.034 1.00 94.56 286 ILE A N 1
ATOM 2191 C CA . ILE A 1 286 ? -1.473 -10.701 7.756 1.00 94.56 286 ILE A CA 1
ATOM 2192 C C . ILE A 1 286 ? -1.839 -9.205 7.779 1.00 94.56 286 ILE A C 1
ATOM 2194 O O . ILE A 1 286 ? -2.356 -8.700 8.783 1.00 94.56 286 ILE A O 1
ATOM 2198 N N . ASP A 1 287 ? -1.593 -8.492 6.679 1.00 94.38 287 ASP A N 1
ATOM 2199 C CA . ASP A 1 287 ? -1.942 -7.071 6.545 1.00 94.38 287 ASP A CA 1
ATOM 2200 C C . ASP A 1 287 ? -3.440 -6.834 6.814 1.00 94.38 287 ASP A C 1
ATOM 2202 O O . ASP A 1 287 ? -4.290 -7.640 6.440 1.00 94.38 287 ASP A O 1
ATOM 2206 N N . GLY A 1 288 ? -3.796 -5.744 7.496 1.00 94.19 288 GLY A N 1
ATOM 2207 C CA . GLY A 1 288 ? -5.169 -5.523 7.989 1.00 94.19 288 GLY A CA 1
ATOM 2208 C C . GLY A 1 288 ? -5.423 -6.031 9.413 1.00 94.19 288 GLY A C 1
ATOM 2209 O O . GLY A 1 288 ? -6.523 -5.880 9.947 1.00 94.19 288 GLY A O 1
ATOM 2210 N N . THR A 1 289 ? -4.427 -6.630 10.070 1.00 95.06 289 THR A N 1
ATOM 2211 C CA . THR A 1 289 ? -4.521 -7.011 11.491 1.00 95.06 289 THR A CA 1
ATOM 2212 C C . THR A 1 289 ? -4.332 -5.795 12.395 1.00 95.06 289 THR A C 1
ATOM 2214 O O . THR A 1 289 ? -3.354 -5.074 12.236 1.00 95.06 289 THR A O 1
ATOM 2217 N N . LYS A 1 290 ? -5.206 -5.590 13.392 1.00 93.12 290 LYS A N 1
ATOM 2218 C CA . LYS A 1 290 ? -5.017 -4.532 14.404 1.00 93.12 290 LYS A CA 1
ATOM 2219 C C . LYS A 1 290 ? -3.709 -4.735 15.176 1.00 93.12 290 LYS A C 1
ATOM 2221 O O . LYS A 1 290 ? -3.387 -5.860 15.566 1.00 93.12 290 LYS A O 1
ATOM 2226 N N . CYS A 1 291 ? -2.963 -3.659 15.415 1.00 92.56 291 CYS A N 1
ATOM 2227 C CA . CYS A 1 291 ? -1.657 -3.720 16.075 1.00 92.56 291 CYS A CA 1
ATOM 2228 C C . CYS A 1 291 ? -1.734 -4.164 17.540 1.00 92.56 291 CYS A C 1
ATOM 2230 O O . CYS A 1 291 ? -0.831 -4.839 18.037 1.00 92.56 291 CYS A O 1
ATOM 2232 N N . GLY A 1 292 ? -2.801 -3.777 18.236 1.00 87.75 292 GLY A N 1
ATOM 2233 C CA . GLY A 1 292 ? -3.038 -4.025 19.653 1.00 87.75 292 GLY A CA 1
ATOM 2234 C C . GLY A 1 292 ? -4.483 -4.440 19.927 1.00 87.75 292 GLY A C 1
ATOM 2235 O O . GLY A 1 292 ? -5.336 -4.382 19.044 1.00 87.75 292 GLY A O 1
ATOM 2236 N N . LYS A 1 293 ? -4.761 -4.847 21.172 1.00 81.81 293 LYS A N 1
ATOM 2237 C CA . LYS A 1 293 ? -6.122 -5.196 21.618 1.00 81.81 293 LYS A CA 1
ATOM 2238 C C . LYS A 1 293 ? -7.040 -3.965 21.687 1.00 81.81 293 LYS A C 1
ATOM 2240 O O . LYS A 1 293 ? -8.197 -4.058 21.304 1.00 81.81 293 LYS A O 1
ATOM 2245 N N . ASN A 1 294 ? -6.489 -2.819 22.098 1.00 80.62 294 ASN A N 1
ATOM 2246 C CA . ASN A 1 294 ? -7.220 -1.566 22.328 1.00 80.62 294 ASN A CA 1
ATOM 2247 C C . ASN A 1 294 ? -6.763 -0.445 21.376 1.00 80.62 294 ASN A C 1
ATOM 2249 O O . ASN A 1 294 ? -6.720 0.719 21.758 1.00 80.62 294 ASN A O 1
ATOM 2253 N N . THR A 1 295 ? -6.339 -0.788 20.158 1.00 86.56 295 THR A N 1
ATOM 2254 C CA . THR A 1 295 ? -5.874 0.194 19.167 1.00 86.56 295 THR A CA 1
ATOM 2255 C C . THR A 1 295 ? -6.635 0.027 17.868 1.00 86.56 295 THR A C 1
ATOM 2257 O O . THR A 1 295 ? -6.948 -1.098 17.474 1.00 86.56 295 THR A O 1
ATOM 2260 N N . PHE A 1 296 ? -6.850 1.130 17.161 1.00 89.00 296 PHE A N 1
ATOM 2261 C CA . PHE A 1 296 ? -7.366 1.084 15.797 1.00 89.00 296 PHE A CA 1
ATOM 2262 C C . PHE A 1 296 ? -6.272 0.910 14.753 1.00 89.00 296 PHE A C 1
ATOM 2264 O O . PHE A 1 296 ? -6.572 0.362 13.701 1.00 89.00 296 PHE A O 1
ATOM 2271 N N . ASP A 1 297 ? -5.025 1.272 15.079 1.00 92.56 297 ASP A N 1
ATOM 2272 C CA . ASP A 1 297 ? -3.850 1.079 14.229 1.00 92.56 297 ASP A CA 1
ATOM 2273 C C . ASP A 1 297 ? -3.809 -0.307 13.574 1.00 92.56 297 ASP A C 1
ATOM 2275 O O . ASP A 1 297 ? -4.069 -1.335 14.217 1.00 92.56 297 ASP A O 1
ATOM 2279 N N . ILE A 1 298 ? -3.415 -0.333 12.304 1.00 94.31 298 ILE A N 1
ATOM 2280 C CA . ILE A 1 298 ? -3.444 -1.512 11.443 1.00 94.31 298 ILE A CA 1
ATOM 2281 C C . ILE A 1 298 ? -2.025 -1.864 10.999 1.00 94.31 298 ILE A C 1
ATOM 2283 O O . ILE A 1 298 ? -1.238 -1.015 10.580 1.00 94.31 298 ILE A O 1
ATOM 2287 N N . CYS A 1 299 ? -1.708 -3.152 11.057 1.00 94.00 299 CYS A N 1
ATOM 2288 C CA . CYS A 1 299 ? -0.477 -3.707 10.529 1.00 94.00 299 CYS A CA 1
ATOM 2289 C C . CYS A 1 299 ? -0.503 -3.737 9.002 1.00 94.00 299 CYS A C 1
ATOM 2291 O O . CYS A 1 299 ? -1.410 -4.317 8.401 1.00 94.00 299 CYS A O 1
ATOM 2293 N N . VAL A 1 300 ? 0.509 -3.119 8.398 1.00 92.00 300 VAL A N 1
ATOM 2294 C CA . VAL A 1 300 ? 0.716 -3.053 6.951 1.00 92.00 300 VAL A CA 1
ATOM 2295 C C . VAL A 1 300 ? 2.183 -3.304 6.659 1.00 92.00 300 VAL A C 1
ATOM 2297 O O . VAL A 1 300 ? 3.047 -2.544 7.104 1.00 92.00 300 VAL A O 1
ATOM 2300 N N . ASN A 1 301 ? 2.456 -4.369 5.918 1.00 85.69 301 ASN A N 1
ATOM 2301 C CA . ASN A 1 301 ? 3.787 -4.852 5.604 1.00 85.69 301 ASN A CA 1
ATOM 2302 C C . ASN A 1 301 ? 4.683 -4.993 6.846 1.00 85.69 301 ASN A C 1
ATOM 2304 O O . ASN A 1 301 ? 5.842 -4.610 6.821 1.00 85.69 301 ASN A O 1
ATOM 2308 N N . GLY A 1 302 ? 4.148 -5.501 7.960 1.00 85.94 302 GLY A N 1
ATOM 2309 C CA . GLY A 1 302 ? 4.910 -5.667 9.208 1.00 85.94 302 GLY A CA 1
ATOM 2310 C C . GLY A 1 302 ? 5.144 -4.383 10.018 1.00 85.94 302 GLY A C 1
ATOM 2311 O O . GLY A 1 302 ? 5.703 -4.462 11.109 1.00 85.94 302 GLY A O 1
ATOM 2312 N N . ILE A 1 303 ? 4.664 -3.224 9.557 1.00 86.75 303 ILE A N 1
ATOM 2313 C CA . ILE A 1 303 ? 4.710 -1.958 10.300 1.00 86.75 303 ILE A CA 1
ATOM 2314 C C . ILE A 1 303 ? 3.324 -1.633 10.849 1.00 86.75 303 ILE A C 1
ATOM 2316 O O . ILE A 1 303 ? 2.318 -1.752 10.150 1.00 86.75 303 ILE A O 1
ATOM 2320 N N . CYS A 1 304 ? 3.271 -1.163 12.093 1.00 91.12 304 CYS A N 1
ATOM 2321 C CA . CYS A 1 304 ? 2.041 -0.640 12.665 1.00 91.12 304 CYS A CA 1
ATOM 2322 C C . CYS A 1 304 ? 1.771 0.780 12.152 1.00 91.12 304 CYS A C 1
ATOM 2324 O O . CYS A 1 304 ? 2.516 1.703 12.489 1.00 91.12 304 CYS A O 1
ATOM 2326 N N . ARG A 1 305 ? 0.727 0.950 11.334 1.00 91.38 305 ARG A N 1
ATOM 2327 C CA . ARG A 1 305 ? 0.327 2.240 10.760 1.00 91.38 305 ARG A CA 1
ATOM 2328 C C . ARG A 1 305 ? -0.919 2.785 11.449 1.00 91.38 305 ARG A C 1
ATOM 2330 O O . ARG A 1 305 ? -1.794 2.018 11.845 1.00 91.38 305 ARG A O 1
ATOM 2337 N N . LEU A 1 306 ? -0.991 4.112 11.551 1.00 91.38 306 LEU A N 1
ATOM 2338 C CA . LEU A 1 306 ? -2.131 4.823 12.127 1.00 91.38 306 LEU A CA 1
ATOM 2339 C C . LEU A 1 306 ? -3.423 4.440 11.396 1.00 91.38 306 LEU A C 1
ATOM 2341 O O . LEU A 1 306 ? -3.448 4.398 10.164 1.00 91.38 306 LEU A O 1
ATOM 2345 N N . ALA A 1 307 ? -4.487 4.199 12.150 1.00 93.12 307 ALA A N 1
ATOM 2346 C CA . ALA A 1 307 ? -5.832 4.046 11.614 1.00 93.12 307 ALA A CA 1
ATOM 2347 C C . ALA A 1 307 ? -6.871 4.545 12.625 1.00 93.12 307 ALA A C 1
ATOM 2349 O O . ALA A 1 307 ? -6.631 4.523 13.833 1.00 93.12 307 ALA A O 1
ATOM 2350 N N . GLY A 1 308 ? -8.009 5.007 12.113 1.00 86.44 308 GLY A N 1
ATOM 2351 C CA . GLY A 1 308 ? -9.095 5.563 12.914 1.00 86.44 308 GLY A CA 1
ATOM 2352 C C . GLY A 1 308 ? -10.094 4.506 13.379 1.00 86.44 308 GLY A C 1
ATOM 2353 O O . GLY A 1 308 ? -10.051 3.347 12.961 1.00 86.44 308 GLY A O 1
ATOM 2354 N N . CYS A 1 309 ? -11.044 4.917 14.219 1.00 84.62 309 CYS A N 1
ATOM 2355 C CA . CYS A 1 309 ? -12.165 4.075 14.660 1.00 84.62 309 CYS A CA 1
ATOM 2356 C C . CYS A 1 309 ? -13.067 3.571 13.524 1.00 84.62 309 CYS A C 1
ATOM 2358 O O . CYS A 1 309 ? -13.852 2.656 13.727 1.00 84.62 309 CYS A O 1
ATOM 2360 N N . ASP A 1 310 ? -12.927 4.147 12.332 1.00 87.44 310 ASP A N 1
ATOM 2361 C CA . ASP A 1 310 ? -13.576 3.758 11.080 1.00 87.44 310 ASP A CA 1
ATOM 2362 C C . ASP A 1 310 ? -12.824 2.618 10.368 1.00 87.44 310 ASP A C 1
ATOM 2364 O O . ASP A 1 310 ? -13.120 2.293 9.220 1.00 87.44 310 ASP A O 1
ATOM 2368 N N . ASN A 1 311 ? -11.813 2.042 11.027 1.00 89.56 311 ASN A N 1
ATOM 2369 C CA . ASN A 1 311 ? -10.893 1.025 10.522 1.00 89.56 311 ASN A CA 1
ATOM 2370 C C . ASN A 1 311 ? -10.202 1.407 9.197 1.00 89.56 311 ASN A C 1
ATOM 2372 O O . ASN A 1 311 ? -9.797 0.528 8.427 1.00 89.56 311 ASN A O 1
ATOM 2376 N N . ALA A 1 312 ? -10.048 2.705 8.914 1.00 89.94 312 ALA A N 1
ATOM 2377 C CA . ALA A 1 312 ? -9.359 3.191 7.727 1.00 89.94 312 ALA A CA 1
ATOM 2378 C C . ALA A 1 312 ? -7.910 3.603 8.044 1.00 89.94 312 ALA A C 1
ATOM 2380 O O . ALA A 1 312 ? -7.646 4.397 8.947 1.00 89.94 312 ALA A O 1
ATOM 2381 N N . LEU A 1 313 ? -6.958 3.093 7.254 1.00 89.88 313 LEU A N 1
ATOM 2382 C CA . LEU A 1 313 ? -5.558 3.518 7.264 1.00 89.88 313 LEU A CA 1
ATOM 2383 C C . LEU A 1 313 ? -5.427 5.032 7.106 1.00 89.88 313 LEU A C 1
ATOM 2385 O O . LEU A 1 313 ? -6.051 5.636 6.235 1.00 89.88 313 LEU A O 1
ATOM 2389 N N . ASN A 1 314 ? -4.551 5.611 7.922 1.00 87.38 314 ASN A N 1
ATOM 2390 C CA . ASN A 1 314 ? -4.263 7.039 8.035 1.00 87.38 314 ASN A CA 1
ATOM 2391 C C . ASN A 1 314 ? -5.468 7.911 8.430 1.00 87.38 314 ASN A C 1
ATOM 2393 O O . ASN A 1 314 ? -5.356 9.137 8.400 1.00 87.38 314 ASN A O 1
ATOM 2397 N N . SER A 1 315 ? -6.596 7.314 8.824 1.00 88.75 315 SER A N 1
ATOM 2398 C CA . SER A 1 315 ? -7.706 8.061 9.405 1.00 88.75 315 SER A CA 1
ATOM 2399 C C . SER A 1 315 ? -7.361 8.524 10.818 1.00 88.75 315 SER A C 1
ATOM 2401 O O . SER A 1 315 ? -6.704 7.817 11.585 1.00 88.75 315 SER A O 1
ATOM 2403 N N . ARG A 1 316 ? -7.806 9.735 11.156 1.00 86.88 316 ARG A N 1
ATOM 2404 C CA . ARG A 1 316 ? -7.676 10.331 12.494 1.00 86.88 316 ARG A CA 1
ATOM 2405 C C . ARG A 1 316 ? -8.987 10.282 13.279 1.00 86.88 316 ARG A C 1
ATOM 2407 O O . ARG A 1 316 ? -9.047 10.842 14.371 1.00 86.88 316 ARG A O 1
ATOM 2414 N N . SER A 1 317 ? -10.017 9.630 12.737 1.00 86.19 317 SER A N 1
ATOM 2415 C CA . SER A 1 317 ? -11.310 9.452 13.395 1.00 86.19 317 SER A CA 1
ATOM 2416 C C . SER A 1 317 ? -11.124 8.746 14.738 1.00 86.19 317 SER A C 1
ATOM 2418 O O . SER A 1 317 ? -10.487 7.692 14.813 1.00 86.19 317 SER A O 1
ATOM 2420 N N . LYS A 1 318 ? -11.685 9.318 15.802 1.00 83.75 318 LYS A N 1
ATOM 2421 C CA . LYS A 1 318 ? -11.675 8.750 17.156 1.00 83.75 318 LYS A CA 1
ATOM 2422 C C . LYS A 1 318 ? -13.097 8.435 17.594 1.00 83.75 318 LYS A C 1
ATOM 2424 O O . LYS A 1 318 ? -14.052 9.003 17.067 1.00 83.75 318 LYS A O 1
ATOM 2429 N N . LEU A 1 319 ? -13.220 7.504 18.535 1.00 80.44 319 LEU A N 1
ATOM 2430 C CA . LEU A 1 319 ? -14.487 7.300 19.219 1.00 80.44 319 LEU A CA 1
ATOM 2431 C C . LEU A 1 319 ? -14.817 8.552 20.034 1.00 80.44 319 LEU A C 1
ATOM 2433 O O . LEU A 1 319 ? -13.926 9.137 20.655 1.00 80.44 319 LEU A O 1
ATOM 2437 N N . ASP A 1 320 ? -16.083 8.937 20.013 1.00 83.94 320 ASP A N 1
ATOM 2438 C CA . ASP A 1 320 ? -16.642 9.906 20.942 1.00 83.94 320 ASP A CA 1
ATOM 2439 C C . ASP A 1 320 ? -16.857 9.255 22.326 1.00 83.94 320 ASP A C 1
ATOM 2441 O O . ASP A 1 320 ? -16.602 8.060 22.522 1.00 83.94 320 ASP A O 1
ATOM 2445 N N . VAL A 1 321 ? -17.323 10.027 23.308 1.00 81.94 321 VAL A N 1
ATOM 2446 C CA . VAL A 1 321 ? -17.558 9.545 24.682 1.00 81.94 321 VAL A CA 1
ATOM 2447 C C . VAL A 1 321 ? -18.616 8.436 24.719 1.00 81.94 321 VAL A C 1
ATOM 2449 O O . VAL A 1 321 ? -18.594 7.602 25.619 1.00 81.94 321 VAL A O 1
ATOM 2452 N N . CYS A 1 322 ? -19.510 8.389 23.731 1.00 79.50 322 CYS A N 1
ATOM 2453 C CA . CYS A 1 322 ? -20.553 7.380 23.585 1.00 79.50 322 CYS A CA 1
ATOM 2454 C C . CYS A 1 322 ? -20.082 6.115 22.852 1.00 79.50 322 CYS A C 1
ATOM 2456 O O . CYS A 1 322 ? -20.856 5.167 22.704 1.00 79.50 322 CYS A O 1
ATOM 2458 N N . GLY A 1 323 ? -18.824 6.064 22.408 1.00 78.31 323 GLY A N 1
ATOM 2459 C CA . GLY A 1 323 ? -18.288 4.947 21.635 1.00 78.31 323 GLY A CA 1
ATOM 2460 C C . GLY A 1 323 ? -18.717 4.957 20.166 1.00 78.31 323 GLY A C 1
ATOM 2461 O O . GLY A 1 323 ? -18.626 3.923 19.503 1.00 78.31 323 GLY A O 1
ATOM 2462 N N . VAL A 1 324 ? -19.172 6.100 19.645 1.00 82.12 324 VAL A N 1
ATOM 2463 C CA . VAL A 1 324 ? -19.514 6.301 18.233 1.00 82.12 324 VAL A CA 1
ATOM 2464 C C . VAL A 1 324 ? -18.320 6.903 17.504 1.00 82.12 324 VAL A C 1
ATOM 2466 O O . VAL A 1 324 ? -17.737 7.905 17.919 1.00 82.12 324 VAL A O 1
ATOM 2469 N N . CYS A 1 325 ? -17.929 6.290 16.391 1.00 83.56 325 CYS A N 1
ATOM 2470 C CA . CYS A 1 325 ? -16.795 6.765 15.614 1.00 83.56 325 CYS A CA 1
ATOM 2471 C C . CYS A 1 325 ? -17.096 8.105 14.930 1.00 83.56 325 CYS A C 1
ATOM 2473 O O . CYS A 1 325 ? -18.027 8.190 14.132 1.00 83.56 325 CYS A O 1
ATOM 2475 N N . GLY A 1 326 ? -16.306 9.142 15.233 1.00 81.12 326 GLY A N 1
ATOM 2476 C CA . GLY A 1 326 ? -16.557 10.503 14.744 1.00 81.12 326 GLY A CA 1
ATOM 2477 C C . GLY A 1 326 ? -17.855 11.119 15.282 1.00 81.12 326 GLY A C 1
ATOM 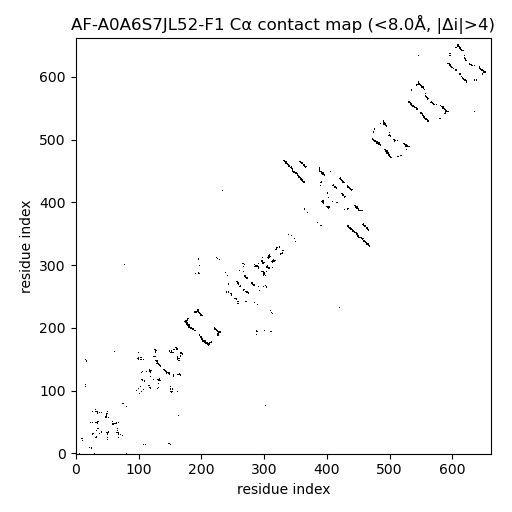2478 O O . GLY A 1 326 ? -18.395 12.030 14.657 1.00 81.12 326 GLY A O 1
ATOM 2479 N N . GLY A 1 327 ? -18.379 10.592 16.393 1.00 80.75 327 GLY A N 1
ATOM 2480 C CA . GLY A 1 327 ? -19.606 11.074 17.018 1.00 80.75 327 GLY A CA 1
ATOM 2481 C C . GLY A 1 327 ? -19.447 12.434 17.705 1.00 80.75 327 GLY A C 1
ATOM 2482 O O . GLY A 1 327 ? -18.340 12.954 17.863 1.00 80.75 327 GLY A O 1
ATOM 2483 N N . ARG A 1 328 ? -20.583 13.022 18.093 1.00 80.81 328 ARG A N 1
ATOM 2484 C CA . ARG A 1 328 ? -20.677 14.361 18.699 1.00 80.81 328 ARG A CA 1
ATOM 2485 C C . ARG A 1 328 ? -21.068 14.327 20.182 1.00 80.81 328 ARG A C 1
ATOM 2487 O O . ARG A 1 328 ? -21.456 15.358 20.719 1.00 80.81 328 ARG A O 1
ATOM 2494 N N . ASN A 1 329 ? -20.941 13.176 20.851 1.00 81.25 329 ASN A N 1
ATOM 2495 C CA . ASN A 1 329 ? -21.331 12.959 22.253 1.00 81.25 329 ASN A CA 1
ATOM 2496 C C . ASN A 1 329 ? -22.839 13.127 22.538 1.00 81.25 329 ASN A C 1
ATOM 2498 O O . ASN A 1 329 ? -23.224 13.337 23.684 1.00 81.25 329 ASN A O 1
ATOM 2502 N N . ASP A 1 330 ? -23.698 13.034 21.524 1.00 81.19 330 ASP A N 1
ATOM 2503 C CA . ASP A 1 330 ? -25.148 13.272 21.615 1.00 81.19 330 ASP A CA 1
ATOM 2504 C C . ASP A 1 330 ? -25.991 11.982 21.561 1.00 81.19 330 ASP A C 1
ATOM 2506 O O . ASP A 1 330 ? -27.210 12.005 21.737 1.00 81.19 330 ASP A O 1
ATOM 2510 N N . THR A 1 331 ? -25.348 10.837 21.322 1.00 80.25 331 THR A N 1
ATOM 2511 C CA . THR A 1 331 ? -26.000 9.517 21.221 1.00 80.25 331 THR A CA 1
ATOM 2512 C C . THR A 1 331 ? -26.175 8.821 22.573 1.00 80.25 331 THR A C 1
ATOM 2514 O O . THR A 1 331 ? -26.863 7.802 22.684 1.00 80.25 331 THR A O 1
ATOM 2517 N N . CYS A 1 332 ? -25.586 9.379 23.626 1.00 83.69 332 CYS A N 1
ATOM 2518 C CA . CYS A 1 332 ? -25.702 8.897 24.988 1.00 83.69 332 CYS A CA 1
ATOM 2519 C C . CYS A 1 332 ? -25.729 10.067 25.974 1.00 83.69 332 CYS A C 1
ATOM 2521 O O . CYS A 1 332 ? -25.166 11.128 25.721 1.00 83.69 332 CYS A O 1
ATOM 2523 N N . LYS A 1 333 ? -26.363 9.857 27.127 1.00 86.56 333 LYS A N 1
ATOM 2524 C CA . LYS A 1 333 ? -26.370 10.801 28.243 1.00 86.56 333 LYS A CA 1
ATOM 2525 C C . LYS A 1 333 ? -25.524 10.241 29.379 1.00 86.56 333 LYS A C 1
ATOM 2527 O O . LYS A 1 333 ? -25.790 9.141 29.868 1.00 86.56 333 LYS A O 1
ATOM 2532 N N . ARG A 1 334 ? -24.512 10.997 29.808 1.00 87.69 334 ARG A N 1
ATOM 2533 C CA . ARG A 1 334 ? -23.752 10.679 31.020 1.00 87.69 334 ARG A CA 1
ATOM 2534 C C . ARG A 1 334 ? -24.565 11.079 32.242 1.00 87.69 334 ARG A C 1
ATOM 2536 O O . ARG A 1 334 ? -25.055 12.201 32.317 1.00 87.69 334 ARG A O 1
ATOM 2543 N N . THR A 1 335 ? -24.697 10.155 33.181 1.00 90.62 335 THR A N 1
ATOM 2544 C CA . THR A 1 335 ? -25.389 10.385 34.448 1.00 90.62 335 THR A CA 1
ATOM 2545 C C . THR A 1 335 ? -24.438 10.076 35.590 1.00 90.62 335 THR A C 1
ATOM 2547 O O . THR A 1 335 ? -23.736 9.067 35.544 1.00 90.62 335 THR A O 1
ATOM 2550 N N . HIS A 1 336 ? -24.428 10.946 36.594 1.00 93.69 336 HIS A N 1
ATOM 2551 C CA . HIS A 1 336 ? -23.752 10.750 37.871 1.00 93.69 336 HIS A CA 1
ATOM 2552 C C . HIS A 1 336 ? -24.816 10.774 38.965 1.00 93.69 336 HIS A C 1
ATOM 2554 O O . HIS A 1 336 ? -25.700 11.631 38.940 1.00 93.69 336 HIS A O 1
ATOM 2560 N N . LYS A 1 337 ? -24.756 9.821 39.888 1.00 93.75 337 LYS A N 1
ATOM 2561 C CA . LYS A 1 337 ? -25.654 9.732 41.038 1.00 93.75 337 LYS A CA 1
ATOM 2562 C C . LYS A 1 337 ? -24.854 9.399 42.288 1.00 93.75 337 LYS A C 1
ATOM 2564 O O . LYS A 1 337 ? -23.818 8.739 42.214 1.00 93.75 337 LYS A O 1
ATOM 2569 N N . SER A 1 338 ? -25.368 9.844 43.423 1.00 93.00 338 SER A N 1
ATOM 2570 C CA . SER A 1 338 ? -24.913 9.461 44.752 1.00 93.00 338 SER A CA 1
ATOM 2571 C C . SER A 1 338 ? -26.064 8.799 45.492 1.00 93.00 338 SER A C 1
ATOM 2573 O O . SER A 1 338 ? -27.220 9.197 45.341 1.00 93.00 338 SER A O 1
ATOM 2575 N N . TRP A 1 339 ? -25.737 7.798 46.288 1.00 93.06 339 TRP A N 1
ATOM 2576 C CA . TRP A 1 339 ? -26.649 7.088 47.159 1.00 93.06 339 TRP A CA 1
ATOM 2577 C C . TRP A 1 339 ? -26.046 7.088 48.561 1.00 93.06 339 TRP A C 1
ATOM 2579 O O . TRP A 1 339 ? -24.871 6.766 48.729 1.00 93.06 339 TRP A O 1
ATOM 2589 N N . HIS A 1 340 ? -26.844 7.534 49.523 1.00 89.38 340 HIS A N 1
ATOM 2590 C CA . HIS A 1 340 ? -26.513 7.597 50.939 1.00 89.38 340 HIS A CA 1
ATOM 2591 C C . HIS A 1 340 ? -27.837 7.458 51.688 1.00 89.38 340 HIS A C 1
ATOM 2593 O O . HIS A 1 340 ? -28.589 8.427 51.813 1.00 89.38 340 HIS A O 1
ATOM 2599 N N . GLN A 1 341 ? -28.178 6.233 52.059 1.00 86.94 341 GLN A N 1
ATOM 2600 C CA . GLN A 1 341 ? -29.403 5.909 52.782 1.00 86.94 341 GLN A CA 1
ATOM 2601 C C . GLN A 1 341 ? -29.068 4.954 53.916 1.00 86.94 341 GLN A C 1
ATOM 2603 O O . GLN A 1 341 ? -28.021 4.303 53.884 1.00 86.94 341 GLN A O 1
ATOM 2608 N N . HIS A 1 342 ? -29.996 4.860 54.866 1.00 87.25 342 HIS A N 1
ATOM 2609 C CA . HIS A 1 342 ? -29.881 3.902 55.943 1.00 87.25 342 HIS A CA 1
ATOM 2610 C C . HIS A 1 342 ? -29.867 2.473 55.404 1.00 87.25 342 HIS A C 1
ATOM 2612 O O . HIS A 1 342 ? -30.688 2.118 54.554 1.00 87.25 342 HIS A O 1
ATOM 2618 N N . VAL A 1 343 ? -28.905 1.686 55.874 1.00 88.44 343 VAL A N 1
ATOM 2619 C CA . VAL A 1 343 ? -28.733 0.276 55.513 1.00 88.44 343 VAL A CA 1
ATOM 2620 C C . VAL A 1 343 ? -29.142 -0.614 56.677 1.00 88.44 343 VAL A C 1
ATOM 2622 O O . VAL A 1 343 ? -28.987 -0.241 57.831 1.00 88.44 343 VAL A O 1
ATOM 2625 N N . GLU A 1 344 ? -29.644 -1.807 56.384 1.00 90.19 344 GLU A N 1
ATOM 2626 C CA . GLU A 1 344 ? -29.865 -2.855 57.380 1.00 90.19 344 GLU A CA 1
ATOM 2627 C C . GLU A 1 344 ? -28.752 -3.904 57.302 1.00 90.19 344 GLU A C 1
ATOM 2629 O O . GLU A 1 344 ? -27.985 -3.964 56.335 1.00 90.19 344 GLU A O 1
ATOM 2634 N N . TRP A 1 345 ? -28.649 -4.757 58.321 1.00 91.19 345 TRP A N 1
ATOM 2635 C CA . TRP A 1 345 ? -27.718 -5.879 58.275 1.00 91.19 345 TRP A CA 1
ATOM 2636 C C . TRP A 1 345 ? -28.042 -6.795 57.084 1.00 91.19 345 TRP A C 1
ATOM 2638 O O . TRP A 1 345 ? -29.177 -7.244 56.919 1.00 91.19 345 TRP A O 1
ATOM 2648 N N . GLY A 1 346 ? -27.035 -7.101 56.264 1.00 90.62 346 GLY A N 1
ATOM 2649 C CA . GLY A 1 346 ? -27.187 -7.925 55.067 1.00 90.62 346 GLY A CA 1
ATOM 2650 C C . GLY A 1 346 ? -27.125 -7.129 53.761 1.00 90.62 346 GLY A C 1
ATOM 2651 O O . GLY A 1 346 ? -26.357 -6.178 53.628 1.00 90.62 346 GLY A O 1
ATOM 2652 N N . TYR A 1 347 ? -27.858 -7.588 52.743 1.00 91.81 347 TYR A N 1
ATOM 2653 C CA . TYR A 1 347 ? -27.792 -7.041 51.385 1.00 91.81 347 TYR A CA 1
ATOM 2654 C C . TYR A 1 347 ? -28.828 -5.938 51.168 1.00 91.81 347 TYR A C 1
ATOM 2656 O O . TYR A 1 347 ? -30.026 -6.210 51.159 1.00 91.81 347 TYR A O 1
ATOM 2664 N N . ASN A 1 348 ? -28.359 -4.729 50.872 1.00 92.44 348 ASN A N 1
ATOM 2665 C CA . ASN A 1 348 ? -29.192 -3.556 50.627 1.00 92.44 348 ASN A CA 1
ATOM 2666 C C . ASN A 1 348 ? -29.177 -3.180 49.138 1.00 92.44 348 ASN A C 1
ATOM 2668 O O . ASN A 1 348 ? -28.117 -3.129 48.508 1.00 92.44 348 ASN A O 1
ATOM 2672 N N . ASP A 1 349 ? -30.350 -2.915 48.557 1.00 92.44 349 ASP A N 1
ATOM 2673 C CA . ASP A 1 349 ? -30.494 -2.564 47.140 1.00 92.44 349 ASP A CA 1
ATOM 2674 C C . ASP A 1 349 ? -30.127 -1.092 46.881 1.00 92.44 349 ASP A C 1
ATOM 2676 O O . ASP A 1 349 ? -30.754 -0.179 47.408 1.00 92.44 349 ASP A O 1
ATOM 2680 N N . VAL A 1 350 ? -29.145 -0.851 46.003 1.00 94.12 350 VAL A N 1
ATOM 2681 C CA . VAL A 1 350 ? -28.686 0.510 45.659 1.00 94.12 350 VAL A CA 1
ATOM 2682 C C . VAL A 1 350 ? -29.325 0.983 44.356 1.00 94.12 350 VAL A C 1
ATOM 2684 O O . VAL A 1 350 ? -29.955 2.039 44.282 1.00 94.12 350 VAL A O 1
ATOM 2687 N N . THR A 1 351 ? -29.131 0.227 43.270 1.00 93.75 351 THR A N 1
ATOM 2688 C CA . THR A 1 351 ? -29.721 0.545 41.964 1.00 93.75 351 THR A CA 1
ATOM 2689 C C . THR A 1 351 ? -29.684 -0.649 41.012 1.00 93.75 351 THR A C 1
ATOM 2691 O O . THR A 1 351 ? -28.972 -1.627 41.230 1.00 93.75 351 THR A O 1
ATOM 2694 N N . THR A 1 352 ? -30.428 -0.563 39.909 1.00 92.19 352 THR A N 1
ATOM 2695 C CA . THR A 1 352 ? -30.371 -1.542 38.816 1.00 92.19 352 THR A CA 1
ATOM 2696 C C . THR A 1 352 ? -29.984 -0.853 37.513 1.00 92.19 352 THR A C 1
ATOM 2698 O O . THR A 1 352 ? -30.685 0.036 37.028 1.00 92.19 352 THR A O 1
ATOM 2701 N N . PHE A 1 353 ? -28.883 -1.294 36.909 1.00 91.50 353 PHE A N 1
ATOM 2702 C CA . PHE A 1 353 ? -28.452 -0.842 35.592 1.00 91.50 353 PHE A CA 1
ATOM 2703 C C . PHE A 1 353 ? -29.164 -1.649 34.506 1.00 91.50 353 PHE A C 1
ATOM 2705 O O . PHE A 1 353 ? -29.103 -2.880 34.487 1.00 91.50 353 PHE A O 1
ATOM 2712 N N . LEU A 1 354 ? -29.850 -0.954 33.599 1.00 89.56 354 LEU A N 1
ATOM 2713 C CA . LEU A 1 354 ? -30.656 -1.568 32.543 1.00 89.56 354 LEU A CA 1
ATOM 2714 C C . LEU A 1 354 ? -29.824 -1.888 31.285 1.00 89.56 354 LEU A C 1
ATOM 2716 O O . LEU A 1 354 ? -28.760 -1.292 31.070 1.00 89.56 354 LEU A O 1
ATOM 2720 N N . PRO A 1 355 ? -30.315 -2.789 30.405 1.00 85.19 355 PRO A N 1
ATOM 2721 C CA . PRO A 1 355 ? -29.722 -2.995 29.092 1.00 85.19 355 PRO A CA 1
ATOM 2722 C C . PRO A 1 355 ? -29.544 -1.670 28.346 1.00 85.19 355 PRO A C 1
ATOM 2724 O O . PRO A 1 355 ? -30.436 -0.825 28.307 1.00 85.19 355 PRO A O 1
ATOM 2727 N N . GLY A 1 356 ? -28.379 -1.495 27.733 1.00 79.56 356 GLY A N 1
ATOM 2728 C CA . GLY A 1 356 ? -28.012 -0.286 27.010 1.00 79.56 356 GLY A CA 1
ATOM 2729 C C . GLY A 1 356 ? -27.103 0.673 27.774 1.00 79.56 356 GLY A C 1
ATOM 2730 O O . GLY A 1 356 ? -26.542 1.564 27.134 1.00 79.56 356 GLY A O 1
ATOM 2731 N N . PHE A 1 357 ? -26.906 0.481 29.081 1.00 89.25 357 PHE A N 1
ATOM 2732 C CA . PHE A 1 357 ? -25.939 1.262 29.853 1.00 89.25 357 PHE A CA 1
ATOM 2733 C C . PHE A 1 357 ? -24.507 0.801 29.548 1.00 89.25 357 PHE A C 1
ATOM 2735 O O . PHE A 1 357 ? -24.276 -0.377 29.264 1.00 89.25 357 PHE A O 1
ATOM 2742 N N . SER A 1 358 ? -23.541 1.717 29.582 1.00 89.00 358 SER A N 1
ATOM 2743 C CA . SER A 1 358 ? -22.122 1.412 29.356 1.00 89.00 358 SER A CA 1
ATOM 2744 C C . SER A 1 358 ? -21.197 2.303 30.181 1.00 89.00 358 SER A C 1
ATOM 2746 O O . SER A 1 358 ? -21.632 3.342 30.676 1.00 89.00 358 SER A O 1
ATOM 2748 N N . SER A 1 359 ? -19.919 1.918 30.283 1.00 89.31 359 SER A N 1
ATOM 2749 C CA . SER A 1 359 ? -18.884 2.656 31.031 1.00 89.31 359 SER A CA 1
ATOM 2750 C C . SER A 1 359 ? -19.349 2.985 32.450 1.00 89.31 359 SER A C 1
ATOM 2752 O O . SER A 1 359 ? -19.406 4.152 32.844 1.00 89.31 359 SER A O 1
ATOM 2754 N N . ILE A 1 360 ? -19.783 1.943 33.163 1.00 93.44 360 ILE A N 1
ATOM 2755 C CA . ILE A 1 360 ? -20.344 2.072 34.505 1.00 93.44 360 ILE A CA 1
ATOM 2756 C C . ILE A 1 360 ? -19.182 2.063 35.489 1.00 93.44 360 ILE A C 1
ATOM 2758 O O . ILE A 1 360 ? -18.387 1.125 35.494 1.00 93.44 360 ILE A O 1
ATOM 2762 N N . ARG A 1 361 ? -19.098 3.091 36.323 1.00 95.06 361 ARG A N 1
ATOM 2763 C CA . ARG A 1 361 ? -18.121 3.190 37.405 1.00 95.06 361 ARG A CA 1
ATOM 2764 C C . ARG A 1 361 ? -18.862 3.420 38.705 1.00 95.06 361 ARG A C 1
ATOM 2766 O O . ARG A 1 361 ? -19.673 4.339 38.769 1.00 95.06 361 ARG A O 1
ATOM 2773 N N . ILE A 1 362 ? -18.604 2.572 39.686 1.00 96.44 362 ILE A N 1
ATOM 2774 C CA . ILE A 1 362 ? -19.235 2.570 41.005 1.00 96.44 362 ILE A CA 1
ATOM 2775 C C . ILE A 1 362 ? -18.109 2.697 42.017 1.00 96.44 362 ILE A C 1
ATOM 2777 O O . ILE A 1 362 ? -17.141 1.949 41.926 1.00 96.44 362 ILE A O 1
ATOM 2781 N N . GLU A 1 363 ? -18.230 3.626 42.948 1.00 93.56 363 GLU A N 1
ATOM 2782 C CA . GLU A 1 363 ? -17.270 3.859 44.019 1.00 93.56 363 GLU A CA 1
ATOM 2783 C C . GLU A 1 363 ? -18.024 3.938 45.340 1.00 93.56 363 GLU A C 1
ATOM 2785 O O . GLU A 1 363 ? -19.034 4.637 45.440 1.00 93.56 363 GLU A O 1
ATOM 2790 N N . GLN A 1 364 ? -17.534 3.224 46.340 1.00 89.69 364 GLN A N 1
ATOM 2791 C CA . GLN A 1 364 ? -18.015 3.272 47.707 1.00 89.69 364 GLN A CA 1
ATOM 2792 C C . GLN A 1 364 ? -16.944 3.929 48.584 1.00 89.69 364 GLN A C 1
ATOM 2794 O O . GLN A 1 364 ? -15.741 3.707 48.423 1.00 89.69 364 GLN A O 1
ATOM 2799 N N . THR A 1 365 ? -17.419 4.795 49.472 1.00 82.12 365 THR A N 1
ATOM 2800 C CA . THR A 1 365 ? -16.639 5.506 50.486 1.00 82.12 365 THR A CA 1
ATOM 2801 C C . THR A 1 365 ? -17.419 5.479 51.799 1.00 82.12 365 THR A C 1
ATOM 2803 O O . THR A 1 365 ? -18.620 5.765 51.787 1.00 82.12 365 THR A O 1
ATOM 2806 N N . SER A 1 366 ? -16.769 5.157 52.916 1.00 67.62 366 SER A N 1
ATOM 2807 C CA . SER A 1 366 ? -17.351 5.258 54.264 1.00 67.62 366 SER A CA 1
ATOM 2808 C C . SER A 1 366 ? -16.981 6.587 54.938 1.00 67.62 366 SER A C 1
ATOM 2810 O O . SER A 1 366 ? -15.848 7.049 54.777 1.00 67.62 366 SER A O 1
ATOM 2812 N N . PRO A 1 367 ? -17.888 7.211 55.714 1.00 56.78 367 PRO A N 1
ATOM 2813 C CA . PRO A 1 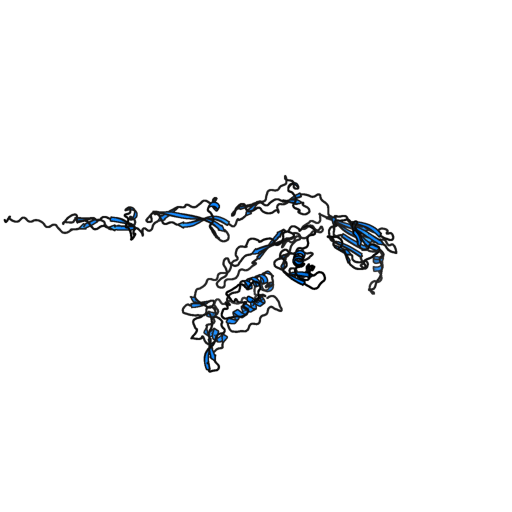367 ? -17.621 8.471 56.416 1.00 56.78 367 PRO A CA 1
ATOM 2814 C C . PRO A 1 367 ? -16.478 8.408 57.451 1.00 56.78 367 PRO A C 1
ATOM 2816 O O . PRO A 1 367 ? -15.695 9.358 57.534 1.00 56.78 367 PRO A O 1
ATOM 2819 N N . GLU A 1 368 ? -16.317 7.303 58.198 1.00 52.88 368 GLU A N 1
ATOM 2820 C CA . GLU A 1 368 ? -15.238 7.163 59.202 1.00 52.88 368 GLU A CA 1
ATOM 2821 C C . GLU A 1 368 ? -13.832 7.266 58.577 1.00 52.88 368 GLU A C 1
ATOM 2823 O O . GLU A 1 368 ? -12.914 7.846 59.163 1.00 52.88 368 GLU A O 1
ATOM 2828 N N . SER A 1 369 ? -13.672 6.821 57.327 1.00 50.06 369 SER A N 1
ATOM 2829 C CA . SER A 1 369 ? -12.394 6.881 56.602 1.00 50.06 369 SER A CA 1
ATOM 2830 C C . SER A 1 369 ? -11.981 8.294 56.151 1.00 50.06 369 SER A C 1
ATOM 2832 O O . SER A 1 369 ? -10.813 8.537 55.820 1.00 50.06 369 SER A O 1
ATOM 2834 N N . GLU A 1 370 ? -12.919 9.247 56.150 1.00 46.06 370 GLU A N 1
ATOM 2835 C CA . GLU A 1 370 ? -12.675 10.652 55.812 1.00 46.06 370 GLU A CA 1
ATOM 2836 C C . GLU A 1 370 ? -12.381 11.492 57.072 1.00 46.06 370 GLU A C 1
ATOM 2838 O O . GLU A 1 370 ? -11.560 12.410 57.012 1.00 46.06 370 GLU A O 1
ATOM 2843 N N . ALA A 1 371 ? -12.941 11.117 58.231 1.00 44.19 371 ALA A N 1
ATOM 2844 C CA . ALA A 1 371 ? -12.707 11.765 59.528 1.00 44.19 371 ALA A CA 1
ATOM 2845 C C . ALA A 1 371 ? -11.320 11.455 60.140 1.00 44.19 371 ALA A C 1
ATOM 2847 O O . ALA A 1 371 ? -10.688 12.338 60.729 1.00 44.19 371 ALA A O 1
ATOM 2848 N N . GLU A 1 372 ? -10.778 10.246 59.942 1.00 46.25 372 GLU A N 1
ATOM 2849 C CA . GLU A 1 372 ? -9.451 9.858 60.467 1.00 46.25 372 GLU A CA 1
ATOM 2850 C C . GLU A 1 372 ? -8.258 10.394 59.646 1.00 46.25 372 GLU A C 1
ATOM 2852 O O . GLU A 1 372 ? -7.093 10.258 60.044 1.00 46.25 372 GLU A O 1
ATOM 2857 N N . ARG A 1 373 ? -8.509 11.080 58.521 1.00 47.12 373 ARG A N 1
ATOM 2858 C CA . ARG A 1 373 ? -7.452 11.717 57.712 1.00 47.12 373 ARG A CA 1
ATOM 2859 C C . ARG A 1 373 ? -6.748 12.868 58.428 1.00 47.12 373 ARG A C 1
ATOM 2861 O O . ARG A 1 373 ? -5.640 13.229 58.027 1.00 47.12 373 ARG A O 1
ATOM 2868 N N . THR A 1 374 ? -7.360 13.437 59.464 1.00 48.47 374 THR A N 1
ATOM 2869 C CA . THR A 1 374 ? -6.889 14.691 60.061 1.00 48.47 374 THR A CA 1
ATOM 2870 C C . THR A 1 374 ? -5.840 14.518 61.160 1.00 48.47 374 THR A C 1
ATOM 2872 O O . THR A 1 374 ? -5.248 15.524 61.539 1.00 48.47 374 THR A O 1
ATOM 2875 N N . VAL A 1 375 ? -5.545 13.302 61.662 1.00 47.22 375 VAL A N 1
ATOM 2876 C CA . VAL A 1 375 ? -4.663 13.193 62.849 1.00 47.22 375 VAL A CA 1
ATOM 2877 C C . VAL A 1 375 ? -3.439 12.270 62.750 1.00 47.22 375 VAL A C 1
ATOM 2879 O O . VAL A 1 375 ? -2.442 12.637 63.363 1.00 47.22 375 VAL A O 1
ATOM 2882 N N . GLN A 1 376 ? -3.365 11.147 62.007 1.00 47.34 376 GLN A N 1
ATOM 2883 C CA . GLN A 1 376 ? -2.197 10.254 62.256 1.00 47.34 376 GLN A CA 1
ATOM 2884 C C . GLN A 1 376 ? -1.734 9.237 61.189 1.00 47.34 376 GLN A C 1
ATOM 2886 O O . GLN A 1 376 ? -1.204 8.183 61.530 1.00 47.34 376 GLN A O 1
ATOM 2891 N N . ALA A 1 377 ? -1.779 9.539 59.888 1.00 43.72 377 ALA A N 1
ATOM 2892 C CA . ALA A 1 377 ? -1.297 8.605 58.851 1.00 43.72 377 ALA A CA 1
ATOM 2893 C C . ALA A 1 377 ? 0.069 8.980 58.230 1.00 43.72 377 ALA A C 1
ATOM 2895 O O . ALA A 1 377 ? 0.162 9.273 57.038 1.00 43.72 377 ALA A O 1
ATOM 2896 N N . LYS A 1 378 ? 1.164 8.940 59.008 1.00 40.72 378 LYS A N 1
ATOM 2897 C CA . LYS A 1 378 ? 2.535 9.009 58.442 1.00 40.72 378 LYS A CA 1
ATOM 2898 C C . LYS A 1 378 ? 3.543 7.967 58.928 1.00 40.72 378 LYS A C 1
ATOM 2900 O O . LYS A 1 378 ? 4.687 8.046 58.487 1.00 40.72 378 LYS A O 1
ATOM 2905 N N . ARG A 1 379 ? 3.188 6.974 59.762 1.00 40.81 379 ARG A N 1
ATOM 2906 C CA . ARG A 1 379 ? 4.250 6.111 60.327 1.00 40.81 379 ARG A CA 1
ATOM 2907 C C . ARG A 1 379 ? 4.114 4.592 60.361 1.00 40.81 379 ARG A C 1
ATOM 2909 O O . ARG A 1 379 ? 5.158 3.967 60.481 1.00 40.81 379 ARG A O 1
ATOM 2916 N N . HIS A 1 380 ? 2.965 3.960 60.112 1.00 38.00 380 HIS A N 1
ATOM 2917 C CA . HIS A 1 380 ? 2.935 2.488 60.020 1.00 38.00 380 HIS A CA 1
ATOM 2918 C C . HIS A 1 380 ? 1.981 1.967 58.934 1.00 38.00 380 HIS A C 1
ATOM 2920 O O . HIS A 1 380 ? 0.766 2.025 59.054 1.00 38.00 380 HIS A O 1
ATOM 2926 N N . ARG A 1 381 ? 2.557 1.411 57.855 1.00 43.75 381 ARG A N 1
ATOM 2927 C CA . ARG A 1 381 ? 1.857 0.680 56.780 1.00 43.75 381 ARG A CA 1
ATOM 2928 C C . ARG A 1 381 ? 1.514 -0.755 57.206 1.00 43.75 381 ARG A C 1
ATOM 2930 O O . ARG A 1 381 ? 1.997 -1.712 56.601 1.00 43.75 381 ARG A O 1
ATOM 2937 N N . ARG A 1 382 ? 0.703 -0.928 58.248 1.00 38.94 382 ARG A N 1
ATOM 2938 C CA . ARG A 1 382 ? 0.090 -2.226 58.570 1.00 38.94 382 ARG A CA 1
ATOM 2939 C C . ARG A 1 382 ? -1.330 -2.008 59.084 1.00 38.94 382 ARG A C 1
ATOM 2941 O O . ARG A 1 382 ? -1.499 -1.480 60.166 1.00 38.94 382 ARG A O 1
ATOM 2948 N N . HIS A 1 383 ? -2.289 -2.432 58.258 1.00 47.31 383 HIS A N 1
ATOM 2949 C CA . HIS A 1 383 ? -3.668 -2.818 58.577 1.00 47.31 383 HIS A CA 1
ATOM 2950 C C . HIS A 1 383 ? -4.445 -2.014 59.637 1.00 47.31 383 HIS A C 1
ATOM 2952 O O . HIS A 1 383 ? -4.231 -2.227 60.825 1.00 47.31 383 HIS A O 1
ATOM 2958 N N . ARG A 1 384 ? -5.447 -1.247 59.172 1.00 44.16 384 ARG A N 1
ATOM 2959 C CA . ARG A 1 384 ? -6.835 -1.037 59.685 1.00 44.16 384 ARG A CA 1
ATOM 2960 C C . ARG A 1 384 ? -7.363 0.278 59.071 1.00 44.16 384 ARG A C 1
ATOM 2962 O O . ARG A 1 384 ? -6.542 1.119 58.732 1.00 44.16 384 ARG A O 1
ATOM 2969 N N . VAL A 1 385 ? -8.643 0.468 58.752 1.00 50.19 385 VAL A N 1
ATOM 2970 C CA . VAL A 1 385 ? -9.886 0.137 59.474 1.00 50.19 385 VAL A CA 1
ATOM 2971 C C . VAL A 1 385 ? -10.902 -0.532 58.533 1.00 50.19 385 VAL A C 1
ATOM 2973 O O . VAL A 1 385 ? -10.878 -0.302 57.326 1.00 50.19 385 VAL A O 1
ATOM 2976 N N . GLY A 1 386 ? -11.696 -1.454 59.086 1.00 58.44 386 GLY A N 1
ATOM 2977 C CA . GLY A 1 386 ? -12.687 -2.246 58.364 1.00 58.44 386 GLY A CA 1
ATOM 2978 C C . GLY A 1 386 ? -13.921 -1.418 58.056 1.00 58.44 386 GLY A C 1
ATOM 2979 O O . GLY A 1 386 ? -14.684 -1.107 58.960 1.00 58.44 386 GLY A O 1
ATOM 2980 N N . ASP A 1 387 ? -14.090 -1.086 56.779 1.00 64.50 387 ASP A N 1
ATOM 2981 C CA . ASP A 1 387 ? -15.399 -0.723 56.260 1.00 64.50 387 ASP A CA 1
ATOM 2982 C C . ASP A 1 387 ? -16.291 -1.960 56.347 1.00 64.50 387 ASP A C 1
ATOM 2984 O O . ASP A 1 387 ? -15.873 -3.062 55.983 1.00 64.50 387 ASP A O 1
ATOM 2988 N N . ASN A 1 388 ? -17.493 -1.792 56.869 1.00 82.75 388 ASN A N 1
ATOM 2989 C CA . ASN A 1 388 ? -18.461 -2.868 57.016 1.00 82.75 388 ASN A CA 1
ATOM 2990 C C . ASN A 1 388 ? -19.404 -2.958 55.816 1.00 82.75 388 ASN A C 1
ATOM 2992 O O . ASN A 1 388 ? -20.269 -3.828 55.780 1.00 82.75 388 ASN A O 1
ATOM 2996 N N . ASN A 1 389 ? -19.221 -2.085 54.825 1.00 87.81 389 ASN A N 1
ATOM 2997 C CA . ASN A 1 389 ? -20.009 -2.019 53.610 1.00 87.81 389 ASN A CA 1
ATOM 2998 C C . ASN A 1 389 ? -19.183 -2.463 52.401 1.00 87.81 389 ASN A C 1
ATOM 3000 O O . ASN A 1 389 ? -18.179 -1.844 52.069 1.00 87.81 389 ASN A O 1
ATOM 3004 N N . TYR A 1 390 ? -19.651 -3.485 51.687 1.00 91.12 390 TYR A N 1
ATOM 3005 C CA . TYR A 1 390 ? -18.947 -4.054 50.534 1.00 91.12 390 TYR A CA 1
ATOM 3006 C C . TYR A 1 390 ? -19.817 -4.032 49.282 1.00 91.12 390 TYR A C 1
ATOM 3008 O O . TYR A 1 390 ? -21.008 -4.346 49.337 1.00 91.12 390 TYR A O 1
ATOM 3016 N N . LEU A 1 391 ? -19.242 -3.696 48.127 1.00 93.94 391 LEU A N 1
ATOM 3017 C CA . LEU A 1 391 ? -19.977 -3.636 46.866 1.00 93.94 391 LEU A CA 1
ATOM 3018 C C . LEU A 1 391 ? -20.302 -5.038 46.343 1.00 93.94 391 LEU A C 1
ATOM 3020 O O . LEU A 1 391 ? -19.441 -5.917 46.268 1.00 93.94 391 LEU A O 1
ATOM 3024 N N . VAL A 1 392 ? -21.543 -5.222 45.899 1.00 94.00 392 VAL A N 1
ATOM 3025 C CA . VAL A 1 392 ? -22.085 -6.509 45.448 1.00 94.00 392 VAL A CA 1
ATOM 3026 C C . VAL A 1 392 ? -22.730 -6.342 44.080 1.00 94.00 392 VAL A C 1
ATOM 3028 O O . VAL A 1 392 ? -23.477 -5.392 43.837 1.00 94.00 392 VAL A O 1
ATOM 3031 N N . LEU A 1 393 ? -22.488 -7.300 43.181 1.00 93.12 393 LEU A N 1
ATOM 3032 C CA . LEU A 1 393 ? -23.191 -7.369 41.899 1.00 93.12 393 LEU A CA 1
ATOM 3033 C C . LEU A 1 393 ? -23.955 -8.676 41.749 1.00 93.12 393 LEU A C 1
ATOM 3035 O O . LEU A 1 393 ? -23.408 -9.769 41.926 1.00 93.12 393 LEU A O 1
ATOM 3039 N N . ARG A 1 394 ? -25.205 -8.545 41.303 1.00 89.62 394 ARG A N 1
ATOM 3040 C CA . ARG A 1 394 ? -26.078 -9.664 40.947 1.00 89.62 394 ARG A CA 1
ATOM 3041 C C . ARG A 1 394 ? -26.689 -9.503 39.562 1.00 89.62 394 ARG A C 1
ATOM 3043 O O . ARG A 1 394 ? -26.888 -8.394 39.060 1.00 89.62 394 ARG A O 1
ATOM 3050 N N . ASN A 1 395 ? -26.976 -10.633 38.927 1.00 83.75 395 ASN A N 1
ATOM 3051 C CA . ASN A 1 395 ? -27.649 -10.714 37.633 1.00 83.75 395 ASN A CA 1
ATOM 3052 C C . ASN A 1 395 ? -28.820 -11.692 37.757 1.00 83.75 395 ASN A C 1
ATOM 3054 O O . ASN A 1 395 ? -28.652 -12.767 38.316 1.00 83.75 395 ASN A O 1
ATOM 3058 N N . GLU A 1 396 ? -29.979 -11.355 37.191 1.00 71.00 396 GLU A N 1
ATOM 3059 C CA . GLU A 1 396 ? -31.162 -12.231 37.197 1.00 71.00 396 GLU A CA 1
ATOM 3060 C C . GLU A 1 396 ? -30.897 -13.625 36.597 1.00 71.00 396 GLU A C 1
ATOM 3062 O O . GLU A 1 396 ? -31.484 -14.603 37.042 1.00 71.00 396 GLU A O 1
ATOM 3067 N N . ARG A 1 397 ? -30.010 -13.742 35.599 1.00 67.69 397 ARG A N 1
ATOM 3068 C CA . ARG A 1 397 ? -29.757 -14.994 34.866 1.00 67.69 397 ARG A CA 1
ATOM 3069 C C . ARG A 1 397 ? -28.685 -15.888 35.487 1.00 67.69 397 ARG A C 1
ATOM 3071 O O . ARG A 1 397 ? -28.771 -17.103 35.362 1.00 67.69 397 ARG A O 1
ATOM 3078 N N . TYR A 1 398 ? -27.653 -15.296 36.083 1.00 63.72 398 TYR A N 1
ATOM 3079 C CA . TYR A 1 398 ? -26.511 -16.034 36.646 1.00 63.72 398 TYR A CA 1
ATOM 3080 C C . TYR A 1 398 ? -26.515 -16.041 38.181 1.00 63.72 398 TYR A C 1
ATOM 3082 O O . TYR A 1 398 ? -25.654 -16.668 38.790 1.00 63.72 398 TYR A O 1
ATOM 3090 N N . GLY A 1 399 ? -27.463 -15.332 38.802 1.00 71.81 399 GLY A N 1
ATOM 3091 C CA . GLY A 1 399 ? -27.530 -15.101 40.239 1.00 71.81 399 GLY A CA 1
ATOM 3092 C C . GLY A 1 399 ? -26.389 -14.201 40.703 1.00 71.81 399 GLY A C 1
ATOM 3093 O O . GLY A 1 399 ? -26.500 -12.972 40.728 1.00 71.81 399 GLY A O 1
ATOM 3094 N N . ASN A 1 400 ? -25.270 -14.834 41.027 1.00 80.94 400 ASN A N 1
ATOM 3095 C CA . ASN A 1 400 ? -24.169 -14.272 41.789 1.00 80.94 400 ASN A CA 1
ATOM 3096 C C . ASN A 1 400 ? -22.997 -13.860 40.876 1.00 80.94 400 ASN A C 1
ATOM 3098 O O . ASN A 1 400 ? -22.435 -14.699 40.174 1.00 80.94 400 ASN A O 1
ATOM 3102 N N . ILE A 1 401 ? -22.639 -12.565 40.849 1.00 85.62 401 ILE A N 1
ATOM 3103 C CA . ILE A 1 401 ? -21.503 -12.065 40.043 1.00 85.62 401 ILE A CA 1
ATOM 3104 C C . ILE A 1 401 ? -20.294 -11.746 40.922 1.00 85.62 401 ILE A C 1
ATOM 3106 O O . ILE A 1 401 ? -19.180 -12.155 40.599 1.00 85.62 401 ILE A O 1
ATOM 3110 N N . LEU A 1 402 ? -20.497 -10.957 41.978 1.00 89.50 402 LEU A N 1
ATOM 3111 C CA . LEU A 1 402 ? -19.433 -10.442 42.837 1.00 89.50 402 LEU A CA 1
ATOM 3112 C C . LEU A 1 402 ? -19.941 -10.283 44.268 1.00 89.50 402 LEU A C 1
ATOM 3114 O O . LEU A 1 402 ? -21.011 -9.710 44.463 1.00 89.50 402 LEU A O 1
ATOM 3118 N N . ASN A 1 403 ? -19.121 -10.720 45.226 1.00 89.69 403 ASN A N 1
ATOM 3119 C CA . ASN A 1 403 ? -19.312 -10.579 46.670 1.00 89.69 403 ASN A CA 1
ATOM 3120 C C . ASN A 1 403 ? -20.671 -11.082 47.193 1.00 89.69 403 ASN A C 1
ATOM 3122 O O . ASN A 1 403 ? -21.390 -10.409 47.931 1.00 89.69 403 ASN A O 1
ATOM 3126 N N . THR A 1 404 ? -21.064 -12.273 46.759 1.00 84.81 404 THR A N 1
ATOM 3127 C CA . THR A 1 404 ? -22.334 -12.908 47.124 1.00 84.81 404 THR A CA 1
ATOM 3128 C C . THR A 1 404 ? -22.131 -14.008 48.160 1.00 84.81 404 THR A C 1
ATOM 3130 O O . THR A 1 404 ? -21.004 -14.424 48.403 1.00 84.81 404 THR A O 1
ATOM 3133 N N . ASP A 1 405 ? -23.219 -14.502 48.749 1.00 86.62 405 ASP A N 1
ATOM 3134 C CA . ASP A 1 405 ? -23.203 -15.589 49.742 1.00 86.62 405 ASP A CA 1
ATOM 3135 C C . ASP A 1 405 ? -22.273 -15.292 50.936 1.00 86.62 405 ASP A C 1
ATOM 3137 O O . ASP A 1 405 ? -21.560 -16.164 51.422 1.00 86.62 405 ASP A O 1
ATOM 3141 N N . PHE A 1 406 ? -22.246 -14.025 51.372 1.00 83.25 406 PHE A N 1
ATOM 3142 C CA . PHE A 1 406 ? -21.367 -13.482 52.417 1.00 83.25 406 PHE A CA 1
ATOM 3143 C C . PHE A 1 406 ? -19.858 -13.691 52.171 1.00 83.25 406 PHE A C 1
ATOM 3145 O O . PHE A 1 406 ? -19.040 -13.492 53.068 1.00 83.25 406 PHE A O 1
ATOM 3152 N N . TYR A 1 407 ? -19.459 -14.037 50.944 1.00 86.56 407 TYR A N 1
ATOM 3153 C CA . TYR A 1 407 ? -18.063 -14.132 50.534 1.00 86.56 407 TYR A CA 1
ATOM 3154 C C . TYR A 1 407 ? -17.581 -12.798 49.963 1.00 86.56 407 TYR A C 1
ATOM 3156 O O . TYR A 1 407 ? -18.202 -12.262 49.050 1.00 86.56 407 TYR A O 1
ATOM 3164 N N . ILE A 1 408 ? -16.449 -12.278 50.446 1.00 87.12 408 ILE A N 1
ATOM 3165 C CA . ILE A 1 408 ? -15.896 -10.983 50.018 1.00 87.12 408 ILE A CA 1
ATOM 3166 C C . ILE A 1 408 ? -14.508 -11.183 49.403 1.00 87.12 408 ILE A C 1
ATOM 3168 O O . ILE A 1 408 ? -13.602 -11.736 50.031 1.00 87.12 408 ILE A O 1
ATOM 3172 N N . SER A 1 409 ? -14.306 -10.692 48.177 1.00 87.00 409 SER A N 1
ATOM 3173 C CA . SER A 1 409 ? -12.994 -10.732 47.529 1.00 87.00 409 SER A CA 1
ATOM 3174 C C . SER A 1 409 ? -12.084 -9.614 48.049 1.00 87.00 409 SER A C 1
ATOM 3176 O O . SER A 1 409 ? -12.301 -8.429 47.805 1.00 87.00 409 SER A O 1
ATOM 3178 N N . ALA A 1 410 ? -11.010 -9.990 48.742 1.00 83.06 410 ALA A N 1
ATOM 3179 C CA . ALA A 1 410 ? -10.098 -9.032 49.370 1.00 83.06 410 ALA A CA 1
ATOM 3180 C C . ALA A 1 410 ? -9.175 -8.281 48.389 1.00 83.06 410 ALA A C 1
ATOM 3182 O O . ALA A 1 410 ? -8.609 -7.247 48.749 1.00 83.06 410 ALA A O 1
ATOM 3183 N N . HIS A 1 411 ? -8.983 -8.794 47.170 1.00 85.00 411 HIS A N 1
ATOM 3184 C CA . HIS A 1 411 ? -7.997 -8.283 46.212 1.00 85.00 411 HIS A CA 1
ATOM 3185 C C . HIS A 1 411 ? -8.628 -7.953 44.862 1.00 85.00 411 HIS A C 1
ATOM 3187 O O . HIS A 1 411 ? -9.691 -8.465 44.500 1.00 85.00 411 HIS A O 1
ATOM 3193 N N . SER A 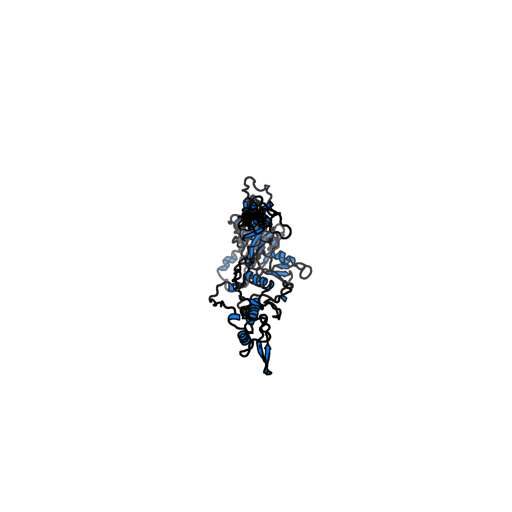1 412 ? -7.925 -7.128 44.084 1.00 87.50 412 SER A N 1
ATOM 3194 C CA . SER A 1 412 ? -8.392 -6.758 42.755 1.00 87.50 412 SER A CA 1
ATOM 3195 C C . SER A 1 412 ? -8.596 -7.989 41.879 1.00 87.50 412 SER A C 1
ATOM 3197 O O . SER A 1 412 ? -7.708 -8.829 41.727 1.00 87.50 412 SER A O 1
ATOM 3199 N N . THR A 1 413 ? -9.793 -8.087 41.311 1.00 85.56 413 THR A N 1
ATOM 3200 C CA . THR A 1 413 ? -10.240 -9.255 40.557 1.00 85.56 413 THR A CA 1
ATOM 3201 C C . THR A 1 413 ? -10.879 -8.802 39.248 1.00 85.56 413 THR A C 1
ATOM 3203 O O . THR A 1 413 ? -11.670 -7.860 39.220 1.00 85.56 413 THR A O 1
ATOM 3206 N N . ASN A 1 414 ? -10.547 -9.480 38.146 1.00 83.81 414 ASN A N 1
ATOM 3207 C CA . ASN A 1 414 ? -11.239 -9.306 36.869 1.00 83.81 414 ASN A CA 1
ATOM 3208 C C . ASN A 1 414 ? -12.268 -10.426 36.695 1.00 83.81 414 ASN A C 1
ATOM 3210 O O . ASN A 1 414 ? -11.907 -11.602 36.750 1.00 83.81 414 ASN A O 1
ATOM 3214 N N . ILE A 1 415 ? -13.523 -10.068 36.438 1.00 79.88 415 ILE A N 1
ATOM 3215 C CA . ILE A 1 415 ? -14.640 -11.008 36.324 1.00 79.88 415 ILE A CA 1
ATOM 3216 C C . ILE A 1 415 ? -15.026 -11.144 34.848 1.00 79.88 415 ILE A C 1
ATOM 3218 O O . ILE A 1 415 ? -15.342 -10.158 34.179 1.00 79.88 415 ILE A O 1
ATOM 3222 N N . PHE A 1 416 ? -15.000 -12.377 34.331 1.00 68.00 416 PHE A N 1
ATOM 3223 C CA . PHE A 1 416 ? -15.184 -12.673 32.900 1.00 68.00 416 PHE A CA 1
ATOM 3224 C C . PHE A 1 416 ? -16.444 -13.498 32.581 1.00 68.00 416 PHE A C 1
ATOM 3226 O O . PHE A 1 416 ? -16.606 -13.949 31.449 1.00 68.00 416 PHE A O 1
ATOM 3233 N N . HIS A 1 417 ? -17.343 -13.702 33.549 1.00 65.44 417 HIS A N 1
ATOM 3234 C CA . HIS A 1 417 ? -18.512 -14.582 33.395 1.00 65.44 417 HIS A CA 1
ATOM 3235 C C . HIS A 1 417 ? -19.592 -14.051 32.434 1.00 65.44 417 HIS A C 1
ATOM 3237 O O . HIS A 1 417 ? -20.453 -14.815 32.006 1.00 65.44 417 HIS A O 1
ATOM 3243 N N . ILE A 1 418 ? -19.551 -12.767 32.050 1.00 67.94 418 ILE A N 1
ATOM 3244 C CA . ILE A 1 418 ? -20.571 -12.146 31.193 1.00 67.94 418 ILE A CA 1
ATOM 3245 C C . ILE A 1 418 ? -19.973 -11.778 29.835 1.00 67.94 418 ILE A C 1
ATOM 3247 O O . ILE A 1 418 ? -19.110 -10.906 29.718 1.00 67.94 418 ILE A O 1
ATOM 3251 N N . ALA A 1 419 ? -20.462 -12.442 28.785 1.00 63.97 419 ALA A N 1
ATOM 3252 C CA . ALA A 1 419 ? -19.976 -12.262 27.423 1.00 63.97 419 ALA A CA 1
ATOM 3253 C C . ALA A 1 419 ? -20.092 -10.799 26.958 1.00 63.97 419 ALA A C 1
ATOM 3255 O O . ALA A 1 419 ? -21.182 -10.234 26.883 1.00 63.97 419 ALA A O 1
ATOM 3256 N N . GLY A 1 420 ? -18.951 -10.209 26.592 1.00 67.69 420 GLY A N 1
ATOM 3257 C CA . GLY A 1 420 ? -18.870 -8.847 26.058 1.00 67.69 420 GLY A CA 1
ATOM 3258 C C . GLY A 1 420 ? -18.671 -7.741 27.098 1.00 67.69 420 GLY A C 1
ATOM 3259 O O . GLY A 1 420 ? -18.534 -6.589 26.691 1.00 67.69 420 GLY A O 1
ATOM 3260 N N . LEU A 1 421 ? -18.604 -8.073 28.394 1.00 79.88 421 LEU A N 1
ATOM 3261 C CA . LEU A 1 421 ? -18.280 -7.128 29.466 1.00 79.88 421 LEU A CA 1
ATOM 3262 C C . LEU A 1 421 ? -16.899 -7.422 30.060 1.00 79.88 421 LEU A C 1
ATOM 3264 O O . LEU A 1 421 ? -16.471 -8.575 30.139 1.00 79.88 421 LEU A O 1
ATOM 3268 N N . ARG A 1 422 ? -16.204 -6.374 30.501 1.00 83.25 422 ARG A N 1
ATOM 3269 C CA . ARG A 1 422 ? -15.023 -6.482 31.361 1.00 83.25 422 ARG A CA 1
ATOM 3270 C C . ARG A 1 422 ? -15.341 -5.790 32.677 1.00 83.25 422 ARG A C 1
ATOM 3272 O O . ARG A 1 422 ? -15.442 -4.569 32.701 1.00 83.25 422 ARG A O 1
ATOM 3279 N N . ILE A 1 423 ? -15.501 -6.584 33.731 1.00 89.06 423 ILE A N 1
ATOM 3280 C CA . ILE A 1 423 ? -15.788 -6.094 35.078 1.00 89.06 423 ILE A CA 1
ATOM 3281 C C . ILE A 1 423 ? -14.498 -6.180 35.890 1.00 89.06 423 ILE A C 1
ATOM 3283 O O . ILE A 1 423 ? -13.933 -7.265 36.042 1.00 89.06 423 ILE A O 1
ATOM 3287 N N . THR A 1 424 ? -14.039 -5.040 36.388 1.00 91.44 424 THR A N 1
ATOM 3288 C CA . THR A 1 424 ? -12.882 -4.929 37.274 1.00 91.44 424 THR A CA 1
ATOM 3289 C C . THR A 1 424 ? -13.381 -4.536 38.651 1.00 91.44 424 THR A C 1
ATOM 3291 O O . THR A 1 424 ? -14.059 -3.521 38.789 1.00 91.44 424 THR A O 1
ATOM 3294 N N . TYR A 1 425 ? -13.025 -5.320 39.659 1.00 93.56 425 TYR A N 1
ATOM 3295 C CA . TYR A 1 425 ? -13.259 -4.997 41.057 1.00 93.56 425 TYR A CA 1
ATOM 3296 C C . TYR A 1 425 ? -11.928 -4.681 41.740 1.00 93.56 425 TYR A C 1
ATOM 3298 O O . TYR A 1 425 ? -10.924 -5.353 41.480 1.00 93.56 425 TYR A O 1
ATOM 3306 N N . SER A 1 426 ? -11.900 -3.660 42.593 1.00 89.94 426 SER A N 1
ATOM 3307 C CA . SER A 1 426 ? -10.695 -3.235 43.316 1.00 89.94 426 SER A CA 1
ATOM 3308 C C . SER A 1 426 ? -10.273 -4.192 44.433 1.00 89.94 426 SER A C 1
ATOM 3310 O O . SER A 1 426 ? -9.090 -4.247 44.771 1.00 89.94 426 SER A O 1
ATOM 3312 N N . GLY A 1 427 ? -11.216 -4.970 44.967 1.00 88.38 427 GLY A N 1
ATOM 3313 C CA . GLY A 1 427 ? -11.051 -5.703 46.220 1.00 88.38 427 GLY A CA 1
ATOM 3314 C C . GLY A 1 427 ? -11.470 -4.854 47.418 1.00 88.38 427 GLY A C 1
ATOM 3315 O O . GLY A 1 427 ? -11.295 -3.633 47.395 1.00 88.38 427 GLY A O 1
ATOM 3316 N N . SER A 1 428 ? -11.959 -5.508 48.470 1.00 86.19 428 SER A N 1
ATOM 3317 C CA . SER A 1 428 ? -12.461 -4.850 49.685 1.00 86.19 428 SER A CA 1
ATOM 3318 C C . SER A 1 428 ? -11.387 -4.172 50.543 1.00 86.19 428 SER A C 1
ATOM 3320 O O . SER A 1 428 ? -11.687 -3.410 51.451 1.00 86.19 428 SER A O 1
ATOM 3322 N N . ARG A 1 429 ? -10.102 -4.433 50.271 1.00 81.81 429 ARG A N 1
ATOM 3323 C CA . ARG A 1 429 ? -8.971 -3.762 50.939 1.00 81.81 429 ARG A CA 1
ATOM 3324 C C . ARG A 1 429 ? -8.546 -2.459 50.257 1.00 81.81 429 ARG A C 1
ATOM 3326 O O . ARG A 1 429 ? -7.592 -1.824 50.704 1.00 81.81 429 ARG A O 1
ATOM 3333 N N . SER A 1 430 ? -9.168 -2.114 49.133 1.00 80.19 430 SER A N 1
ATOM 3334 C CA . SER A 1 430 ? -8.880 -0.888 48.389 1.00 80.19 430 SER A CA 1
ATOM 3335 C C . SER A 1 430 ? -9.716 0.264 48.929 1.00 80.19 430 SER A C 1
ATOM 3337 O O . SER A 1 430 ? -10.904 0.085 49.158 1.00 80.19 430 SER A O 1
ATOM 3339 N N . TYR A 1 431 ? -9.116 1.451 49.043 1.00 78.00 431 TYR A N 1
ATOM 3340 C CA . TYR A 1 431 ? -9.840 2.684 49.348 1.00 78.00 431 TYR A CA 1
ATOM 3341 C C . TYR A 1 431 ? -9.623 3.735 48.242 1.00 78.00 431 TYR A C 1
ATOM 3343 O O . TYR A 1 431 ? -8.469 4.112 47.995 1.00 78.00 431 TYR A O 1
ATOM 3351 N N . PRO A 1 432 ? -10.689 4.226 47.580 1.00 83.94 432 PRO A N 1
ATOM 3352 C CA . PRO A 1 432 ? -12.073 3.749 47.683 1.00 83.94 432 PRO A CA 1
ATOM 3353 C C . PRO A 1 432 ? -12.242 2.324 47.124 1.00 83.94 432 PRO A C 1
ATOM 3355 O O . PRO A 1 432 ? -11.436 1.866 46.297 1.00 83.94 432 PRO A O 1
ATOM 3358 N N . GLU A 1 433 ? -13.294 1.633 47.563 1.00 90.06 433 GLU A N 1
ATOM 3359 C CA . GLU A 1 433 ? -13.733 0.387 46.937 1.00 90.06 433 GLU A CA 1
ATOM 3360 C C . GLU A 1 433 ? -14.473 0.738 45.642 1.00 90.06 433 GLU A C 1
ATOM 3362 O O . GLU A 1 433 ? -15.361 1.590 45.637 1.00 90.06 433 GLU A O 1
ATOM 3367 N N . TYR A 1 434 ? -14.111 0.120 44.516 1.00 93.31 434 TYR A N 1
ATOM 3368 C CA . TYR A 1 434 ? -14.738 0.442 43.238 1.00 93.31 434 TYR A CA 1
ATOM 3369 C C . TYR A 1 434 ? -14.962 -0.763 42.334 1.00 93.31 434 TYR A C 1
ATOM 3371 O O . TYR A 1 434 ? -14.227 -1.757 42.343 1.00 93.31 434 TYR A O 1
ATOM 3379 N N . ILE A 1 435 ? -15.972 -0.614 41.479 1.00 95.38 435 ILE A N 1
ATOM 3380 C CA . ILE A 1 435 ? -16.261 -1.509 40.368 1.00 95.38 435 ILE A CA 1
ATOM 3381 C C . ILE A 1 435 ? -16.300 -0.706 39.070 1.00 95.38 435 ILE A C 1
ATOM 3383 O O . ILE A 1 435 ? -16.999 0.302 38.958 1.00 95.38 435 ILE A O 1
ATOM 3387 N N . GLU A 1 436 ? -15.586 -1.192 38.060 1.00 93.88 436 GLU A N 1
ATOM 3388 C CA . GLU A 1 436 ? -15.602 -0.647 36.705 1.00 93.88 436 GLU A CA 1
ATOM 3389 C C . GLU A 1 436 ? -16.131 -1.700 35.726 1.00 93.88 436 GLU A C 1
ATOM 3391 O O . GLU A 1 436 ? -15.576 -2.795 35.612 1.00 93.88 436 GLU A O 1
ATOM 3396 N N . ILE A 1 437 ? -17.212 -1.376 35.013 1.00 91.25 437 ILE A N 1
ATOM 3397 C CA . ILE A 1 437 ? -17.832 -2.232 33.998 1.00 91.25 437 ILE A CA 1
ATOM 3398 C C . ILE A 1 437 ? -17.659 -1.579 32.627 1.00 91.25 437 ILE A C 1
ATOM 3400 O O . ILE A 1 437 ? -18.333 -0.607 32.271 1.00 91.25 437 ILE A O 1
ATOM 3404 N N . GLU A 1 438 ? -16.780 -2.174 31.830 1.00 85.81 438 GLU A N 1
ATOM 3405 C CA . GLU A 1 438 ? -16.512 -1.784 30.450 1.00 85.81 438 GLU A CA 1
ATOM 3406 C C . GLU A 1 438 ? -17.309 -2.652 29.469 1.00 85.81 438 GLU A C 1
ATOM 3408 O O . GLU A 1 438 ? -17.321 -3.882 29.568 1.00 85.81 438 GLU A O 1
ATOM 3413 N N . GLY A 1 439 ? -17.949 -2.010 28.489 1.00 79.75 439 GLY A N 1
ATOM 3414 C CA . GLY A 1 439 ? -18.872 -2.643 27.538 1.00 79.75 439 GLY A CA 1
ATOM 3415 C C . GLY A 1 439 ? -20.327 -2.194 27.720 1.00 79.75 439 GLY A C 1
ATOM 3416 O O . GLY A 1 439 ? -20.662 -1.484 28.665 1.00 79.75 439 GLY A O 1
ATOM 3417 N N . LYS A 1 440 ? -21.198 -2.568 26.773 1.00 83.88 440 LYS A N 1
ATOM 3418 C CA . LYS A 1 440 ? -22.630 -2.220 26.794 1.00 83.88 440 LYS A CA 1
ATOM 3419 C C . LYS A 1 440 ? -23.435 -3.368 27.391 1.00 83.88 440 LYS A C 1
ATOM 3421 O O . LYS A 1 440 ? -23.390 -4.478 26.860 1.00 83.88 440 LYS A O 1
ATOM 3426 N N . LEU A 1 441 ? -24.185 -3.093 28.457 1.00 85.12 441 LEU A N 1
ATOM 3427 C CA . LEU A 1 441 ? -25.043 -4.077 29.108 1.00 85.12 441 LEU A CA 1
ATOM 3428 C C . LEU A 1 441 ? -26.101 -4.600 28.132 1.00 85.12 441 LEU A C 1
ATOM 3430 O O . LEU A 1 441 ? -26.808 -3.827 27.485 1.00 85.12 441 LEU A O 1
ATOM 3434 N N . THR A 1 442 ? -26.220 -5.920 28.041 1.00 80.75 442 THR A N 1
ATOM 3435 C CA . THR A 1 442 ? -27.293 -6.613 27.307 1.00 80.75 442 THR A CA 1
ATOM 3436 C C . THR A 1 442 ? -28.383 -7.138 28.238 1.00 80.75 442 THR A C 1
ATOM 3438 O O . THR A 1 442 ? -29.468 -7.478 27.779 1.00 80.75 442 THR A O 1
ATOM 3441 N N . GLN A 1 443 ? -28.098 -7.192 29.538 1.00 81.75 443 GLN A N 1
ATOM 3442 C CA . GLN A 1 443 ? -28.958 -7.701 30.603 1.00 81.75 443 GLN A CA 1
ATOM 3443 C C . GLN A 1 443 ? -28.919 -6.729 31.784 1.00 81.75 443 GLN A C 1
ATOM 3445 O O . GLN A 1 443 ? -28.003 -5.908 31.877 1.00 81.75 443 GLN A O 1
ATOM 3450 N N . LYS A 1 444 ? -29.909 -6.823 32.674 1.00 88.12 444 LYS A N 1
ATOM 3451 C CA . LYS A 1 444 ? -29.951 -6.024 33.900 1.00 88.12 444 LYS A CA 1
ATOM 3452 C C . LYS A 1 444 ? -28.864 -6.497 34.869 1.00 88.12 444 LYS A C 1
ATOM 3454 O O . LYS A 1 444 ? -28.676 -7.700 35.041 1.00 88.12 444 LYS A O 1
ATOM 3459 N N . ILE A 1 445 ? -28.176 -5.557 35.509 1.00 91.06 445 ILE A N 1
ATOM 3460 C CA . ILE A 1 445 ? -27.253 -5.839 36.614 1.00 91.06 445 ILE A CA 1
ATOM 3461 C C . ILE A 1 445 ? -27.713 -5.035 37.821 1.00 91.06 445 ILE A C 1
ATOM 3463 O O . ILE A 1 445 ? -27.885 -3.817 37.727 1.00 91.06 445 ILE A O 1
ATOM 3467 N N . ARG A 1 446 ? -27.913 -5.722 38.943 1.00 92.19 446 ARG A N 1
ATOM 3468 C CA . ARG A 1 446 ? -28.287 -5.109 40.212 1.00 92.19 446 ARG A CA 1
ATOM 3469 C C . ARG A 1 446 ? -27.033 -4.824 41.028 1.00 92.19 446 ARG A C 1
ATOM 3471 O O . ARG A 1 446 ? -26.195 -5.712 41.194 1.00 92.19 446 ARG A O 1
ATOM 3478 N N . LEU A 1 447 ? -26.926 -3.588 41.503 1.00 95.00 447 LEU A N 1
ATOM 3479 C CA . LEU A 1 447 ? -25.934 -3.153 42.473 1.00 95.00 447 LEU A CA 1
ATOM 3480 C C . LEU A 1 447 ? -26.557 -3.210 43.863 1.00 95.00 447 LEU A C 1
ATOM 3482 O O . LEU A 1 447 ? -27.596 -2.589 44.102 1.00 95.00 447 LEU A O 1
ATOM 3486 N N . GLN A 1 448 ? -25.891 -3.930 44.752 1.00 94.12 448 GLN A N 1
ATOM 3487 C CA . GLN A 1 448 ? -26.217 -3.989 46.168 1.00 94.12 448 GLN A CA 1
ATOM 3488 C C . GLN A 1 448 ? -24.986 -3.599 46.987 1.00 94.12 448 GLN A C 1
ATOM 3490 O O . GLN A 1 448 ? -23.860 -3.604 46.479 1.00 94.12 448 GLN A O 1
ATOM 3495 N N . VAL A 1 449 ? -25.207 -3.288 48.255 1.00 93.12 449 VAL A N 1
ATOM 3496 C CA . VAL A 1 449 ? -24.151 -3.172 49.258 1.00 93.12 449 VAL A CA 1
ATOM 3497 C C . VAL A 1 449 ? -24.424 -4.177 50.369 1.00 93.12 449 VAL A C 1
ATOM 3499 O O . VAL A 1 449 ? -25.558 -4.309 50.824 1.00 93.12 449 VAL A O 1
ATOM 3502 N N . LEU A 1 450 ? -23.406 -4.950 50.733 1.00 92.12 450 LEU A N 1
ATOM 3503 C CA . LEU A 1 450 ? -23.449 -5.867 51.865 1.00 92.12 450 LEU A CA 1
ATOM 3504 C C . LEU A 1 450 ? -22.926 -5.129 53.093 1.00 92.12 450 LEU A C 1
ATOM 3506 O O . LEU A 1 450 ? -21.750 -4.779 53.112 1.00 92.12 450 LEU A O 1
ATOM 3510 N N . SER A 1 451 ? -23.783 -4.937 54.089 1.00 90.06 451 SER A N 1
ATOM 3511 C CA . SER A 1 451 ? -23.467 -4.258 55.346 1.00 90.06 451 SER A CA 1
ATOM 3512 C C . SER A 1 451 ? -23.375 -5.289 56.474 1.00 90.06 451 SER A C 1
ATOM 3514 O O . SER A 1 451 ? -24.358 -5.975 56.773 1.00 90.06 451 SER A O 1
ATOM 3516 N N . VAL A 1 452 ? -22.192 -5.451 57.070 1.00 82.56 452 VAL A N 1
ATOM 3517 C CA . VAL A 1 452 ? -21.883 -6.493 58.065 1.00 82.56 452 VAL A CA 1
ATOM 3518 C C . VAL A 1 452 ? -21.242 -5.897 59.311 1.00 82.56 452 VAL A C 1
ATOM 3520 O O . VAL A 1 452 ? -20.135 -5.395 59.245 1.00 82.56 452 VAL A O 1
ATOM 3523 N N . GLU A 1 453 ? -21.913 -6.017 60.460 1.00 71.69 453 GLU A N 1
ATOM 3524 C CA . GLU A 1 453 ? -21.495 -5.400 61.736 1.00 71.69 453 GLU A CA 1
ATOM 3525 C C . GLU A 1 453 ? -21.453 -3.854 61.674 1.00 71.69 453 GLU A C 1
ATOM 3527 O O . GLU A 1 453 ? -21.403 -3.284 60.596 1.00 71.69 453 GLU A O 1
ATOM 3532 N N . LYS A 1 454 ? -21.561 -3.155 62.821 1.00 68.94 454 LYS A N 1
ATOM 3533 C CA . LYS A 1 454 ? -21.638 -1.671 62.953 1.00 68.94 454 LYS A CA 1
ATOM 3534 C C . LYS A 1 454 ? -22.227 -0.955 61.724 1.00 68.94 454 LYS A C 1
ATOM 3536 O O . LYS A 1 454 ? -21.501 -0.478 60.857 1.00 68.94 454 LYS A O 1
ATOM 3541 N N . ILE A 1 455 ? -23.554 -0.956 61.654 1.00 72.19 455 ILE A N 1
ATOM 3542 C CA . ILE A 1 455 ? -24.326 -0.471 60.512 1.00 72.19 455 ILE A CA 1
ATOM 3543 C C . ILE A 1 455 ? -24.072 1.030 60.317 1.00 72.19 455 ILE A C 1
ATOM 3545 O O . ILE A 1 455 ? -24.604 1.858 61.054 1.00 72.19 455 ILE A O 1
ATOM 3549 N N . GLU A 1 456 ? -23.252 1.355 59.322 1.00 76.50 456 GLU A N 1
ATOM 3550 C CA . GLU A 1 456 ? -22.971 2.718 58.882 1.00 76.50 456 GLU A CA 1
ATOM 3551 C C . GLU A 1 456 ? -23.477 2.928 57.466 1.00 76.50 456 GLU A C 1
ATOM 3553 O O . GLU A 1 456 ? -23.245 2.095 56.588 1.00 76.50 456 GLU A O 1
ATOM 3558 N N . ASP A 1 457 ? -24.107 4.073 57.235 1.00 83.81 457 ASP A N 1
ATOM 3559 C CA . ASP A 1 457 ? -24.660 4.431 55.938 1.00 83.81 457 ASP A CA 1
ATOM 3560 C C . ASP A 1 457 ? -23.521 4.675 54.928 1.00 83.81 457 ASP A C 1
ATOM 3562 O O . ASP A 1 457 ? -22.737 5.621 55.079 1.00 83.81 457 ASP A O 1
ATOM 3566 N N . PRO A 1 458 ? -23.386 3.849 53.871 1.00 87.12 458 PRO A N 1
ATOM 3567 C CA . PRO A 1 458 ? -22.300 4.011 52.926 1.00 87.12 458 PRO A CA 1
ATOM 3568 C C . PRO A 1 458 ? -22.621 5.120 51.928 1.00 87.12 458 PRO A C 1
ATOM 3570 O O . PRO A 1 458 ? -23.737 5.241 51.413 1.00 87.12 458 PRO A O 1
ATOM 3573 N N . LYS A 1 459 ? -21.596 5.884 51.550 1.00 89.94 459 LYS A N 1
ATOM 3574 C CA . LYS A 1 459 ? -21.681 6.830 50.440 1.00 89.94 459 LYS A CA 1
ATOM 3575 C C . LYS A 1 459 ? -21.241 6.127 49.165 1.00 89.94 459 LYS A C 1
ATOM 3577 O O . LYS A 1 459 ? -20.050 5.926 48.927 1.00 89.94 459 LYS A O 1
ATOM 3582 N N . ILE A 1 460 ? -22.209 5.772 48.327 1.00 92.81 460 ILE A N 1
ATOM 3583 C CA . ILE A 1 460 ? -21.966 5.103 47.049 1.00 92.81 460 ILE A CA 1
ATOM 3584 C C . ILE A 1 460 ? -22.215 6.095 45.925 1.00 92.81 460 ILE A C 1
ATOM 3586 O O . ILE A 1 460 ? -23.327 6.586 45.731 1.00 92.81 460 ILE A O 1
ATOM 3590 N N . THR A 1 461 ? -21.187 6.382 45.141 1.00 94.50 461 THR A N 1
ATOM 3591 C CA . THR A 1 461 ? -21.317 7.172 43.920 1.00 94.50 461 THR A CA 1
ATOM 3592 C C . THR A 1 461 ? -21.219 6.264 42.713 1.00 94.50 461 THR A C 1
ATOM 3594 O O . THR A 1 461 ? -20.444 5.313 42.675 1.00 94.50 461 THR A O 1
ATOM 3597 N N . TYR A 1 462 ? -22.036 6.528 41.705 1.00 95.44 462 TYR A N 1
ATOM 3598 C CA . TYR A 1 462 ? -21.970 5.771 40.471 1.00 95.44 462 TYR A CA 1
ATOM 3599 C C . TYR A 1 462 ? -22.250 6.651 39.267 1.00 95.44 462 TYR A C 1
ATOM 3601 O O . TYR A 1 462 ? -23.059 7.582 39.291 1.00 95.44 462 TYR A O 1
ATOM 3609 N N . SER A 1 463 ? -21.554 6.341 38.182 1.00 94.06 463 SER A N 1
ATOM 3610 C CA . SER A 1 463 ? -21.689 7.024 36.909 1.00 94.06 463 SER A CA 1
ATOM 3611 C C . SER A 1 463 ? -21.816 6.026 35.778 1.00 94.06 463 SER A C 1
ATOM 3613 O O . SER A 1 463 ? -21.246 4.938 35.829 1.00 94.06 463 SER A O 1
ATOM 3615 N N . TYR A 1 464 ? -22.598 6.381 34.767 1.00 93.19 464 TYR A N 1
ATOM 3616 C CA . TYR A 1 464 ? -22.833 5.531 33.608 1.00 93.19 464 TYR A CA 1
ATOM 3617 C C . TYR A 1 464 ? -23.229 6.360 32.390 1.00 93.19 464 TYR A C 1
ATOM 3619 O O . TYR A 1 464 ? -23.702 7.497 32.494 1.00 93.19 464 TYR A O 1
ATOM 3627 N N . LEU A 1 465 ? -23.052 5.765 31.215 1.00 89.06 465 LEU A N 1
ATOM 3628 C CA . LEU A 1 465 ? -23.581 6.268 29.956 1.00 89.06 465 LEU A CA 1
ATOM 3629 C C . LEU A 1 465 ? -24.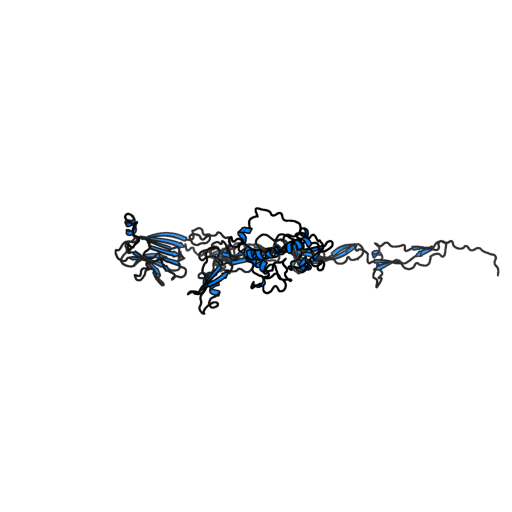878 5.544 29.618 1.00 89.06 465 LEU A C 1
ATOM 3631 O O . LEU A 1 465 ? -24.886 4.326 29.453 1.00 89.06 465 LEU A O 1
ATOM 3635 N N . GLN A 1 466 ? -25.963 6.296 29.466 1.00 86.56 466 GLN A N 1
ATOM 3636 C CA . GLN A 1 466 ? -27.241 5.789 28.982 1.00 86.56 466 GLN A CA 1
ATOM 3637 C C . GLN A 1 466 ? -27.374 6.100 27.490 1.00 86.56 466 GLN A C 1
ATOM 3639 O O . GLN A 1 466 ? -27.470 7.261 27.100 1.00 86.56 466 GLN A O 1
ATOM 3644 N N . HIS A 1 467 ? -27.366 5.071 26.644 1.00 77.56 467 HIS A N 1
ATOM 3645 C CA . HIS A 1 467 ? -27.555 5.238 25.199 1.00 77.56 467 HIS A CA 1
ATOM 3646 C C . HIS A 1 467 ? -29.009 5.605 24.890 1.00 77.56 467 HIS A C 1
ATOM 3648 O O . HIS A 1 467 ? -29.923 4.904 25.326 1.00 77.56 467 HIS A O 1
ATOM 3654 N N . VAL A 1 468 ? -29.223 6.678 24.126 1.00 69.75 468 VAL A N 1
ATOM 3655 C CA . VAL A 1 468 ? -30.566 7.113 23.719 1.00 69.75 468 VAL A CA 1
ATOM 3656 C C . VAL A 1 468 ? -31.068 6.157 22.639 1.00 69.75 468 VAL A C 1
ATOM 3658 O O . VAL A 1 468 ? -30.508 6.095 21.544 1.00 69.75 468 VAL A O 1
ATOM 3661 N N . VAL A 1 469 ? -32.114 5.382 22.935 1.00 57.62 469 VAL A N 1
ATOM 3662 C CA . VAL A 1 469 ? -32.768 4.526 21.936 1.00 57.62 469 VAL A CA 1
ATOM 3663 C C . VAL A 1 469 ? -33.634 5.422 21.055 1.00 57.62 469 VAL A C 1
ATOM 3665 O O . VAL A 1 469 ? -34.798 5.664 21.355 1.00 57.62 469 VAL A O 1
ATOM 3668 N N . ARG A 1 470 ? -33.053 5.963 19.981 1.00 55.75 470 ARG A N 1
ATOM 3669 C CA . ARG A 1 470 ? -33.842 6.548 18.891 1.00 55.75 470 ARG A CA 1
ATOM 3670 C C . ARG A 1 470 ? -34.451 5.407 18.057 1.00 55.75 470 ARG A C 1
ATOM 3672 O O . ARG A 1 470 ? -33.797 4.366 17.926 1.00 55.75 470 ARG A O 1
ATOM 3679 N N . PRO A 1 471 ? -35.673 5.567 17.516 1.00 58.47 471 PRO A N 1
ATOM 3680 C CA . PRO A 1 471 ? -36.235 4.629 16.548 1.00 58.47 471 PRO A CA 1
ATOM 3681 C C . PRO A 1 471 ? -35.249 4.385 15.404 1.00 58.47 471 PRO A C 1
ATOM 3683 O O . PRO A 1 471 ? -34.492 5.284 15.039 1.00 58.47 471 PRO A O 1
ATOM 3686 N N . ASP A 1 472 ? -35.241 3.172 14.850 1.00 63.56 472 ASP A N 1
ATOM 3687 C CA . ASP A 1 472 ? -34.364 2.836 13.729 1.00 63.56 472 ASP A CA 1
ATOM 3688 C C . ASP A 1 472 ? -34.727 3.701 12.516 1.00 63.56 472 ASP A C 1
ATOM 3690 O O . ASP A 1 472 ? -35.727 3.466 11.845 1.00 63.56 472 ASP A O 1
ATOM 3694 N N . THR A 1 473 ? -33.897 4.700 12.237 1.00 73.94 473 THR A N 1
ATOM 3695 C CA . THR A 1 473 ? -33.944 5.495 11.013 1.00 73.94 473 THR A CA 1
ATOM 3696 C C . THR A 1 473 ? -33.155 4.782 9.918 1.00 73.94 473 THR A C 1
ATOM 3698 O O . THR A 1 473 ? -32.079 4.213 10.149 1.00 73.94 473 THR A O 1
ATOM 3701 N N . PHE A 1 474 ? -33.705 4.774 8.707 1.00 82.56 474 PHE A N 1
ATOM 3702 C CA . PHE A 1 474 ? -33.111 4.121 7.545 1.00 82.56 474 PHE A CA 1
ATOM 3703 C C . PHE A 1 474 ? -32.810 5.170 6.488 1.00 82.56 474 PHE A C 1
ATOM 3705 O O . PHE A 1 474 ? -33.674 5.963 6.123 1.00 82.56 474 PHE A O 1
ATOM 3712 N N . VAL A 1 475 ? -31.572 5.177 6.007 1.00 85.19 475 VAL A N 1
ATOM 3713 C CA . VAL A 1 475 ? -31.086 6.183 5.064 1.00 85.19 475 VAL A CA 1
ATOM 3714 C C . VAL A 1 475 ? -30.437 5.518 3.863 1.00 85.19 475 VAL A C 1
ATOM 3716 O O . VAL A 1 475 ? -29.791 4.469 3.967 1.00 85.19 475 VAL A O 1
ATOM 3719 N N . TRP A 1 476 ? -30.580 6.159 2.709 1.00 82.81 476 TRP A N 1
ATOM 3720 C CA . TRP A 1 476 ? -29.850 5.779 1.510 1.00 82.81 476 TRP A CA 1
ATOM 3721 C C . TRP A 1 476 ? -28.378 6.146 1.655 1.00 82.81 476 TRP A C 1
ATOM 3723 O O . TRP A 1 476 ? -28.024 7.315 1.792 1.00 82.81 476 TRP A O 1
ATOM 3733 N N . ASP A 1 477 ? -27.502 5.146 1.604 1.00 81.12 477 ASP A N 1
ATOM 3734 C CA . ASP A 1 477 ? -26.062 5.367 1.563 1.00 81.12 477 ASP A CA 1
ATOM 3735 C C . ASP A 1 477 ? -25.552 5.311 0.127 1.00 81.12 477 ASP A C 1
ATOM 3737 O O . ASP A 1 477 ? -25.749 4.333 -0.602 1.00 81.12 477 ASP A O 1
ATOM 3741 N N . ASN A 1 478 ? -24.814 6.349 -0.246 1.00 72.81 478 ASN A N 1
ATOM 3742 C CA . ASN A 1 478 ? -24.112 6.436 -1.515 1.00 72.81 478 ASN A CA 1
ATOM 3743 C C . ASN A 1 478 ? -22.754 5.721 -1.491 1.00 72.81 478 ASN A C 1
ATOM 3745 O O . ASN A 1 478 ? -22.043 5.761 -2.488 1.00 72.81 478 ASN A O 1
ATOM 3749 N N . ARG A 1 479 ? -22.363 5.065 -0.390 1.00 72.12 479 ARG A N 1
ATOM 3750 C CA . ARG A 1 479 ? -21.070 4.373 -0.263 1.00 72.12 479 ARG A CA 1
ATOM 3751 C C . ARG A 1 479 ? -21.027 2.935 -0.766 1.00 72.12 479 ARG A C 1
ATOM 3753 O O . ARG A 1 479 ? -19.971 2.311 -0.652 1.00 72.12 479 ARG A O 1
ATOM 3760 N N . GLY A 1 480 ? -22.105 2.426 -1.355 1.00 68.62 480 GLY A N 1
ATOM 3761 C CA . GLY A 1 480 ? -22.116 1.086 -1.937 1.00 68.62 480 GLY A CA 1
ATOM 3762 C C . GLY A 1 480 ? -21.101 0.899 -3.071 1.00 68.62 480 GLY A C 1
ATOM 3763 O O . GLY A 1 480 ? -20.434 1.835 -3.532 1.00 68.62 480 GLY A O 1
ATOM 3764 N N . SER A 1 481 ? -20.951 -0.354 -3.496 1.00 77.12 481 SER A N 1
ATOM 3765 C CA . SER A 1 481 ? -19.981 -0.742 -4.518 1.00 77.12 481 SER A CA 1
ATOM 3766 C C . SER A 1 481 ? -20.271 -0.078 -5.864 1.00 77.12 481 SER A C 1
ATOM 3768 O O . SER A 1 481 ? -21.425 0.101 -6.261 1.00 77.12 481 SER A O 1
ATOM 3770 N N . TRP A 1 482 ? -19.206 0.263 -6.585 1.00 79.12 482 TRP A N 1
ATOM 3771 C CA . TRP A 1 482 ? -19.307 0.705 -7.970 1.00 79.12 482 TRP A CA 1
ATOM 3772 C C . TRP A 1 482 ? -19.729 -0.452 -8.878 1.00 79.12 482 TRP A C 1
ATOM 3774 O O . TRP A 1 482 ? -19.277 -1.586 -8.701 1.00 79.12 482 TRP A O 1
ATOM 3784 N N . SER A 1 483 ? -20.565 -0.159 -9.873 1.00 81.75 483 SER A N 1
ATOM 3785 C CA . SER A 1 483 ? -20.826 -1.071 -10.982 1.00 81.75 483 SER A CA 1
ATOM 3786 C C . SER A 1 483 ? -19.545 -1.327 -11.778 1.00 81.75 483 SER A C 1
ATOM 3788 O O . SER A 1 483 ? -18.567 -0.574 -11.694 1.00 81.75 483 SER A O 1
ATOM 3790 N N . ARG A 1 484 ? -19.570 -2.363 -12.622 1.00 84.00 484 ARG A N 1
ATOM 3791 C CA . ARG A 1 484 ? -18.574 -2.483 -13.692 1.00 84.00 484 ARG A CA 1
ATOM 3792 C C . ARG A 1 484 ? -18.619 -1.227 -14.570 1.00 84.00 484 ARG A C 1
ATOM 3794 O O . ARG A 1 484 ? -19.657 -0.561 -14.648 1.00 84.00 484 ARG A O 1
ATOM 3801 N N . CYS A 1 485 ? -17.475 -0.887 -15.158 1.00 86.19 485 CYS A N 1
ATOM 3802 C CA . CYS A 1 485 ? -17.400 0.221 -16.102 1.00 86.19 485 CYS A CA 1
ATOM 3803 C C . CYS A 1 485 ? -18.255 -0.115 -17.327 1.00 86.19 485 CYS A C 1
ATOM 3805 O O . CYS A 1 485 ? -18.249 -1.266 -17.762 1.00 86.19 485 CYS A O 1
ATOM 3807 N N . SER A 1 486 ? -19.003 0.861 -17.841 1.00 87.75 486 SER A N 1
ATOM 3808 C CA . SER A 1 486 ? -19.884 0.663 -18.995 1.00 87.75 486 SER A CA 1
ATOM 3809 C C . SER A 1 486 ? -19.114 0.292 -20.262 1.00 87.75 486 SER A C 1
ATOM 3811 O O . SER A 1 486 ? -19.632 -0.448 -21.083 1.00 87.75 486 SER A O 1
ATOM 3813 N N . GLU A 1 487 ? -17.885 0.794 -20.399 1.00 85.56 487 GLU A N 1
ATOM 3814 C CA . GLU A 1 487 ? -17.036 0.618 -21.576 1.00 85.56 487 GLU A CA 1
ATOM 3815 C C . GLU A 1 487 ? -15.588 0.334 -21.161 1.00 85.56 487 GLU A C 1
ATOM 3817 O O . GLU A 1 487 ? -15.121 0.751 -20.096 1.00 85.56 487 GLU A O 1
ATOM 3822 N N . GLU A 1 488 ? -14.838 -0.350 -22.021 1.00 82.25 488 GLU A N 1
ATOM 3823 C CA . GLU A 1 488 ? -13.429 -0.674 -21.768 1.00 82.25 488 GLU A CA 1
ATOM 3824 C C . GLU A 1 488 ? -12.479 0.534 -21.786 1.00 82.25 488 GLU A C 1
ATOM 3826 O O . GLU A 1 488 ? -11.393 0.455 -21.208 1.00 82.25 488 GLU A O 1
ATOM 3831 N N . CYS A 1 489 ? -12.877 1.627 -22.439 1.00 87.25 489 CYS A N 1
ATOM 3832 C CA . CYS A 1 489 ? -12.198 2.922 -22.461 1.00 87.25 489 CYS A CA 1
ATOM 3833 C C . CYS A 1 489 ? -13.243 4.033 -22.474 1.00 87.25 489 CYS A C 1
ATOM 3835 O O . CYS A 1 489 ? -14.258 3.893 -23.148 1.00 87.25 489 CYS A O 1
ATOM 3837 N N . GLN A 1 490 ? -12.978 5.135 -21.767 1.00 87.00 490 GLN A N 1
ATOM 3838 C CA . GLN A 1 490 ? -13.882 6.297 -21.693 1.00 87.00 490 GLN A CA 1
ATOM 3839 C C . GLN A 1 490 ? -15.324 5.929 -21.291 1.00 87.00 490 GLN A C 1
ATOM 3841 O O . GLN A 1 490 ? -16.294 6.451 -21.834 1.00 87.00 490 GLN A O 1
ATOM 3846 N N . GLY A 1 491 ? -15.464 5.001 -20.344 1.00 87.88 491 GLY A N 1
ATOM 3847 C CA . GLY A 1 491 ? -16.761 4.581 -19.829 1.00 87.88 491 GLY A CA 1
ATOM 3848 C C . GLY A 1 491 ? -17.195 5.387 -18.611 1.00 87.88 491 GLY A C 1
ATOM 3849 O O . GLY A 1 491 ? -16.466 6.227 -18.080 1.00 87.88 491 GLY A O 1
ATOM 3850 N N . TRP A 1 492 ? -18.376 5.060 -18.105 1.00 85.31 492 TRP A N 1
ATOM 3851 C CA . TRP A 1 492 ? -18.869 5.545 -16.825 1.00 85.31 492 TRP A CA 1
ATOM 3852 C C . TRP A 1 492 ? -19.284 4.368 -15.945 1.00 85.31 492 TRP A C 1
ATOM 3854 O O . TRP A 1 492 ? -19.641 3.287 -16.418 1.00 85.31 492 TRP A O 1
ATOM 3864 N N . ARG A 1 493 ? -19.227 4.558 -14.630 1.00 85.69 493 ARG A N 1
ATOM 3865 C CA . ARG A 1 493 ? -19.733 3.589 -13.652 1.00 85.69 493 ARG A CA 1
ATOM 3866 C C . ARG A 1 493 ? -20.678 4.267 -12.680 1.00 85.69 493 ARG A C 1
ATOM 3868 O O . ARG A 1 493 ? -20.538 5.453 -12.392 1.00 85.69 493 ARG A O 1
ATOM 3875 N N . LYS A 1 494 ? -21.661 3.508 -12.202 1.00 84.25 494 LYS A N 1
ATOM 3876 C CA . LYS A 1 494 ? -22.694 3.956 -11.260 1.00 84.25 494 LYS A CA 1
ATOM 3877 C C . LYS A 1 494 ? -22.408 3.401 -9.877 1.00 84.25 494 LYS A C 1
ATOM 3879 O O . LYS A 1 494 ? -22.033 2.235 -9.742 1.00 84.25 494 LYS A O 1
ATOM 3884 N N . ARG A 1 495 ? -22.607 4.211 -8.844 1.00 79.88 495 ARG A N 1
ATOM 3885 C CA . ARG A 1 495 ? -22.474 3.765 -7.459 1.00 79.88 495 ARG A CA 1
ATOM 3886 C C . ARG A 1 495 ? -23.790 3.183 -6.971 1.00 79.88 495 ARG A C 1
ATOM 3888 O O . ARG A 1 495 ? -24.814 3.857 -7.034 1.00 79.88 495 ARG A O 1
ATOM 3895 N N . LYS A 1 496 ? -23.789 1.932 -6.506 1.00 78.31 496 LYS A N 1
ATOM 3896 C CA . LYS A 1 496 ? -25.014 1.298 -6.007 1.00 78.31 496 LYS A CA 1
ATOM 3897 C C . LYS A 1 496 ? -25.431 1.956 -4.690 1.00 78.31 496 LYS A C 1
ATOM 3899 O O . LYS A 1 496 ? -24.662 1.944 -3.732 1.00 78.31 496 LYS A O 1
ATOM 3904 N N . LEU A 1 497 ? -26.648 2.491 -4.647 1.00 77.94 497 LEU A N 1
ATOM 3905 C CA . LEU A 1 497 ? -27.266 2.978 -3.416 1.00 77.94 497 LEU A CA 1
ATOM 3906 C C . LEU A 1 497 ? -27.686 1.779 -2.570 1.00 77.94 497 LEU A C 1
ATOM 3908 O O . LEU A 1 497 ? -28.313 0.844 -3.077 1.00 77.94 497 LEU A O 1
ATOM 3912 N N . VAL A 1 498 ? -27.314 1.791 -1.295 1.00 85.44 498 VAL A N 1
ATOM 3913 C CA . VAL A 1 498 ? -27.682 0.738 -0.345 1.00 85.44 498 VAL A CA 1
ATOM 3914 C C . VAL A 1 498 ? -28.520 1.342 0.767 1.00 85.44 498 VAL A C 1
ATOM 3916 O O . VAL A 1 498 ? -28.177 2.394 1.303 1.00 85.44 498 VAL A O 1
ATOM 3919 N N . CYS A 1 499 ? -29.630 0.687 1.098 1.00 85.00 499 CYS A N 1
ATOM 3920 C CA . CYS A 1 499 ? -30.415 1.069 2.257 1.00 85.00 499 CYS A CA 1
ATOM 3921 C C . CYS A 1 499 ? -29.684 0.594 3.509 1.00 85.00 499 CYS A C 1
ATOM 3923 O O . CYS A 1 499 ? -29.397 -0.601 3.643 1.00 85.00 499 CYS A O 1
ATOM 3925 N N . LYS A 1 500 ? -29.354 1.515 4.413 1.00 82.75 500 LYS A N 1
ATOM 3926 C CA . LYS A 1 500 ? -28.722 1.165 5.682 1.00 82.75 500 LYS A CA 1
ATOM 3927 C C . LYS A 1 500 ? -29.505 1.718 6.851 1.00 82.75 500 LYS A C 1
ATOM 3929 O O . LYS A 1 500 ? -30.073 2.808 6.790 1.00 82.75 500 LYS A O 1
ATOM 3934 N N . ARG A 1 501 ? -29.456 0.983 7.951 1.00 81.38 501 ARG A N 1
ATOM 3935 C CA . ARG A 1 501 ? -29.887 1.486 9.244 1.00 81.38 501 ARG A CA 1
ATOM 3936 C C . ARG A 1 501 ? -28.846 2.466 9.784 1.00 81.38 501 ARG A C 1
ATOM 3938 O O . ARG A 1 501 ? -27.657 2.151 9.824 1.00 81.38 501 ARG A O 1
ATOM 3945 N N . GLU A 1 502 ? -29.283 3.648 10.198 1.00 74.75 502 GLU A N 1
ATOM 3946 C CA . GLU A 1 502 ? -28.397 4.757 10.566 1.00 74.75 502 GLU A CA 1
ATOM 3947 C C . GLU A 1 502 ? -27.528 4.438 11.794 1.00 74.75 502 GLU A C 1
ATOM 3949 O O . GLU A 1 502 ? -26.341 4.756 11.805 1.00 74.75 502 GLU A O 1
ATOM 3954 N N . ARG A 1 503 ? -28.084 3.733 12.791 1.00 63.34 503 ARG A N 1
ATOM 3955 C CA . ARG A 1 503 ? -27.411 3.483 14.080 1.00 63.34 503 ARG A CA 1
ATOM 3956 C C . ARG A 1 503 ? -26.171 2.591 14.010 1.00 63.34 503 ARG A C 1
ATOM 3958 O O . ARG A 1 503 ? -25.257 2.754 14.809 1.00 63.34 503 ARG A O 1
ATOM 3965 N N . ASP A 1 504 ? -26.169 1.592 13.132 1.00 64.94 504 ASP A N 1
ATOM 3966 C CA . ASP A 1 504 ? -25.129 0.556 13.073 1.00 64.94 504 ASP A CA 1
ATOM 3967 C C . ASP A 1 504 ? -24.594 0.320 11.660 1.00 64.94 504 ASP A C 1
ATOM 3969 O O . ASP A 1 504 ? -23.741 -0.543 11.455 1.00 64.94 504 ASP A O 1
ATOM 3973 N N . GLY A 1 505 ? -25.081 1.086 10.681 1.00 65.94 505 GLY A N 1
ATOM 3974 C CA . GLY A 1 505 ? -24.689 0.955 9.285 1.00 65.94 505 GLY A CA 1
ATOM 3975 C C . GLY A 1 505 ? -25.073 -0.388 8.669 1.00 65.94 505 GLY A C 1
ATOM 3976 O O . GLY A 1 505 ? -24.548 -0.726 7.607 1.00 65.94 505 GLY A O 1
ATOM 3977 N N . LEU A 1 506 ? -25.957 -1.161 9.315 1.00 76.44 506 LEU A N 1
ATOM 3978 C CA . LEU A 1 506 ? -26.382 -2.454 8.802 1.00 76.44 506 LEU A CA 1
ATOM 3979 C C . LEU A 1 506 ? -27.121 -2.242 7.484 1.00 76.44 506 LEU A C 1
ATOM 3981 O O . LEU A 1 506 ? -28.130 -1.536 7.440 1.00 76.44 506 LEU A O 1
ATOM 3985 N N . VAL A 1 507 ? -26.622 -2.867 6.420 1.00 79.06 507 VAL A N 1
ATOM 3986 C CA . VAL A 1 507 ? -27.317 -2.902 5.134 1.00 79.06 507 VAL A CA 1
ATOM 3987 C C . VAL A 1 507 ? -28.549 -3.779 5.298 1.00 79.06 507 VAL A C 1
ATOM 3989 O O . VAL A 1 507 ? -28.446 -4.942 5.686 1.00 79.06 507 VAL A O 1
ATOM 3992 N N . VAL A 1 508 ? -29.710 -3.199 5.031 1.00 83.75 508 VAL A N 1
ATOM 3993 C CA . VAL A 1 508 ? -31.011 -3.852 5.176 1.00 83.75 508 VAL A CA 1
ATOM 3994 C C . VAL A 1 508 ? -31.705 -3.936 3.822 1.00 83.75 508 VAL A C 1
ATOM 3996 O O . VAL A 1 508 ? -31.187 -3.459 2.809 1.00 83.75 508 VAL A O 1
ATOM 3999 N N . SER A 1 509 ? -32.878 -4.572 3.803 1.00 82.31 509 SER A N 1
ATOM 4000 C CA . SER A 1 509 ? -33.704 -4.612 2.601 1.00 82.31 509 SER A CA 1
ATOM 4001 C C . SER A 1 509 ? -34.031 -3.205 2.100 1.00 82.31 509 SER A C 1
ATOM 4003 O O . SER A 1 509 ? -34.174 -2.256 2.874 1.00 82.31 509 SER A O 1
ATOM 4005 N N . VAL A 1 510 ? -34.171 -3.098 0.785 1.00 81.00 510 VAL A N 1
ATOM 4006 C CA . VAL A 1 510 ? -34.411 -1.852 0.062 1.00 81.00 510 VAL A CA 1
ATOM 4007 C C . VAL A 1 510 ? -35.745 -1.214 0.467 1.00 81.00 510 VAL A C 1
ATOM 4009 O O . VAL A 1 510 ? -35.843 0.009 0.462 1.00 81.00 510 VAL A O 1
ATOM 4012 N N . GLU A 1 511 ? -36.732 -2.017 0.886 1.00 84.06 511 GLU A N 1
ATOM 4013 C CA . GLU A 1 511 ? -38.052 -1.533 1.327 1.00 84.06 511 GLU A CA 1
ATOM 4014 C C . GLU A 1 511 ? -38.011 -0.743 2.643 1.00 84.06 511 GLU A C 1
ATOM 4016 O O . GLU A 1 511 ? -38.947 -0.012 2.949 1.00 84.06 511 GLU A O 1
ATOM 4021 N N . LYS A 1 512 ? -36.948 -0.884 3.448 1.00 83.25 512 LYS A N 1
ATOM 4022 C CA . LYS A 1 512 ? -36.831 -0.171 4.731 1.00 83.25 512 LYS A CA 1
ATOM 4023 C C . LYS A 1 512 ? -36.487 1.308 4.561 1.00 83.25 512 LYS A C 1
ATOM 4025 O O . LYS A 1 512 ? -36.693 2.070 5.499 1.00 83.25 512 LYS A O 1
ATOM 4030 N N . CYS A 1 513 ? -35.961 1.703 3.402 1.00 82.75 513 CYS A N 1
ATOM 4031 C CA . CYS A 1 513 ? -35.674 3.096 3.082 1.00 82.75 513 CYS A CA 1
ATOM 4032 C C . CYS A 1 513 ? -36.792 3.686 2.230 1.00 82.75 513 CYS A C 1
ATOM 4034 O O . CYS A 1 513 ? -37.269 3.057 1.284 1.00 82.75 513 CYS A O 1
ATOM 4036 N N . ASP A 1 514 ? -37.141 4.932 2.533 1.00 83.56 514 ASP A N 1
ATOM 4037 C CA . ASP A 1 514 ? -38.105 5.716 1.771 1.00 83.56 514 ASP A CA 1
ATOM 4038 C C . ASP A 1 514 ? -37.635 5.902 0.319 1.00 83.56 514 ASP A C 1
ATOM 4040 O O . ASP A 1 514 ? -36.596 6.514 0.059 1.00 83.56 514 ASP A O 1
ATOM 4044 N N . GLN A 1 515 ? -38.390 5.364 -0.640 1.00 80.81 515 GLN A N 1
ATOM 4045 C CA . GLN A 1 515 ? -38.044 5.431 -2.063 1.00 80.81 515 GLN A CA 1
ATOM 4046 C C . GLN A 1 515 ? -38.144 6.851 -2.630 1.00 80.81 515 GLN A C 1
ATOM 4048 O O . GLN A 1 515 ? -37.436 7.152 -3.590 1.00 80.81 515 GLN A O 1
ATOM 4053 N N . ASN A 1 516 ? -38.951 7.727 -2.027 1.00 78.50 516 ASN A N 1
ATOM 4054 C CA . ASN A 1 516 ? -39.107 9.110 -2.480 1.00 78.50 516 ASN A CA 1
ATOM 4055 C C . ASN A 1 516 ? -37.843 9.939 -2.205 1.00 78.50 516 ASN A C 1
ATOM 4057 O O . ASN A 1 516 ? -37.508 10.840 -2.966 1.00 78.50 516 ASN A O 1
ATOM 4061 N N . ASN A 1 517 ? -37.084 9.572 -1.169 1.00 73.06 517 ASN A N 1
ATOM 4062 C CA . ASN A 1 517 ? -35.809 10.193 -0.795 1.00 73.06 517 ASN A CA 1
ATOM 4063 C C . ASN A 1 517 ? -34.581 9.500 -1.409 1.00 73.06 517 ASN A C 1
ATOM 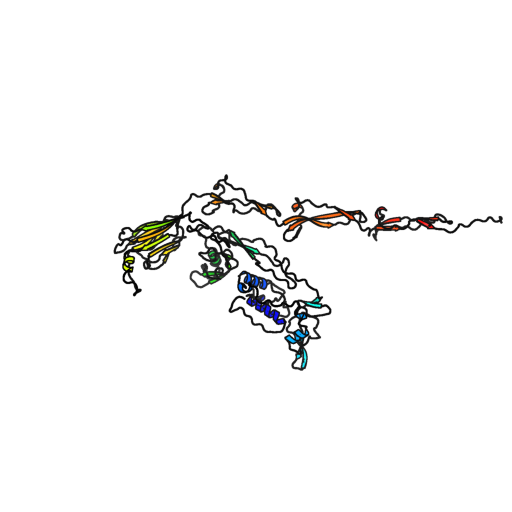4065 O O . ASN A 1 517 ? -33.447 9.643 -0.934 1.00 73.06 517 ASN A O 1
ATOM 4069 N N . LYS A 1 518 ? -34.777 8.707 -2.465 1.00 76.56 518 LYS A N 1
ATOM 4070 C CA . LYS A 1 518 ? -33.687 8.023 -3.156 1.00 76.56 518 LYS A CA 1
ATOM 4071 C C . LYS A 1 518 ? -32.887 9.027 -3.981 1.00 76.56 518 LYS A C 1
ATOM 4073 O O . LYS A 1 518 ? -33.270 9.393 -5.086 1.00 76.56 518 LYS A O 1
ATOM 4078 N N . SER A 1 519 ? -31.755 9.451 -3.424 1.00 70.06 519 SER A N 1
ATOM 4079 C CA . SER A 1 519 ? -30.812 10.351 -4.092 1.00 70.06 519 SER A CA 1
ATOM 4080 C C . SER A 1 519 ? -30.376 9.806 -5.458 1.00 70.06 519 SER A C 1
ATOM 4082 O O . SER A 1 519 ? -30.360 8.592 -5.685 1.00 70.06 519 SER A O 1
ATOM 4084 N N . GLU A 1 520 ? -30.002 10.695 -6.377 1.00 70.25 520 GLU A N 1
ATOM 4085 C CA . GLU A 1 520 ? -29.562 10.294 -7.707 1.00 70.25 520 GLU A CA 1
ATOM 4086 C C . GLU A 1 520 ? -28.330 9.381 -7.654 1.00 70.25 520 GLU A C 1
ATOM 4088 O O . GLU A 1 520 ? -27.424 9.503 -6.825 1.00 70.25 520 GLU A O 1
ATOM 4093 N N . THR A 1 521 ? -28.288 8.416 -8.573 1.00 67.38 521 THR A N 1
ATOM 4094 C CA . THR A 1 521 ? -27.183 7.460 -8.641 1.00 67.38 521 THR A CA 1
ATOM 4095 C C . THR A 1 521 ? -25.912 8.173 -9.096 1.00 67.38 521 THR A C 1
ATOM 4097 O O . THR A 1 521 ? -25.795 8.526 -10.270 1.00 67.38 521 THR A O 1
ATOM 4100 N N . ILE A 1 522 ? -24.942 8.331 -8.188 1.00 77.75 522 ILE A N 1
ATOM 4101 C CA . ILE A 1 522 ? -23.649 8.964 -8.483 1.00 77.75 522 ILE A CA 1
ATOM 4102 C C . ILE A 1 522 ? -22.965 8.219 -9.633 1.00 77.75 522 ILE A C 1
ATOM 4104 O O . ILE A 1 522 ? -22.793 6.994 -9.582 1.00 77.75 522 ILE A O 1
ATOM 4108 N N . ARG A 1 523 ? -22.568 8.971 -10.663 1.00 82.88 523 ARG A N 1
ATOM 4109 C CA . ARG A 1 523 ? -21.790 8.479 -11.802 1.00 82.88 523 ARG A CA 1
ATOM 4110 C C . ARG A 1 523 ? -20.393 9.069 -11.760 1.00 82.88 523 ARG A C 1
ATOM 4112 O O . ARG A 1 523 ? -20.220 10.229 -11.405 1.00 82.88 523 ARG A O 1
ATOM 4119 N N . GLU A 1 524 ? -19.411 8.278 -12.160 1.00 86.06 524 GLU A N 1
ATOM 4120 C CA . GLU A 1 524 ? -18.068 8.786 -12.421 1.00 86.06 524 GLU A CA 1
ATOM 4121 C C . GLU A 1 524 ? -17.480 8.147 -13.674 1.00 86.06 524 GLU A C 1
ATOM 4123 O O . GLU A 1 524 ? -17.856 7.033 -14.059 1.00 86.06 524 GLU A O 1
ATOM 4128 N N . ASN A 1 525 ? -16.535 8.854 -14.287 1.00 88.00 525 ASN A N 1
ATOM 4129 C CA . ASN A 1 525 ? -15.814 8.361 -15.448 1.00 88.00 525 ASN A CA 1
ATOM 4130 C C . ASN A 1 525 ? -14.837 7.261 -15.018 1.00 88.00 525 ASN A C 1
ATOM 4132 O O . ASN A 1 525 ? -14.150 7.364 -13.999 1.00 88.00 525 ASN A O 1
ATOM 4136 N N . CYS A 1 526 ? -14.754 6.202 -15.809 1.00 85.31 526 CYS A N 1
ATOM 4137 C CA . CYS A 1 526 ? -13.840 5.090 -15.605 1.00 85.31 526 CYS A CA 1
ATOM 4138 C C . CYS A 1 526 ? -13.124 4.753 -16.911 1.00 85.31 526 CYS A C 1
ATOM 4140 O O . CYS A 1 526 ? -13.563 5.112 -18.001 1.00 85.31 526 CYS A O 1
ATOM 4142 N N . ASN A 1 527 ? -11.971 4.093 -16.795 1.00 87.81 527 ASN A N 1
ATOM 4143 C CA . ASN A 1 527 ? -11.113 3.773 -17.937 1.00 87.81 527 ASN A CA 1
ATOM 4144 C C . ASN A 1 527 ? -10.724 5.019 -18.767 1.00 87.81 527 ASN A C 1
ATOM 4146 O O . ASN A 1 527 ? -10.620 4.964 -19.990 1.00 87.81 527 ASN A O 1
ATOM 4150 N N . THR A 1 528 ? -10.489 6.154 -18.096 1.00 85.00 528 THR A N 1
ATOM 4151 C CA . THR A 1 528 ? -10.184 7.455 -18.724 1.00 85.00 528 THR A CA 1
ATOM 4152 C C . THR A 1 528 ? -8.770 7.554 -19.297 1.00 85.00 528 THR A C 1
ATOM 4154 O O . THR A 1 528 ? -8.473 8.479 -20.043 1.00 85.00 528 THR A O 1
ATOM 4157 N N . LEU A 1 529 ? -7.888 6.607 -18.966 1.00 87.69 529 LEU A N 1
ATOM 4158 C CA . LEU A 1 529 ? -6.488 6.594 -19.405 1.00 87.69 529 LEU A CA 1
ATOM 4159 C C . LEU A 1 529 ? -6.264 5.797 -20.696 1.00 87.69 529 LEU A C 1
ATOM 4161 O O . LEU A 1 529 ? -5.119 5.522 -21.059 1.00 87.69 529 LEU A O 1
ATOM 4165 N N . CYS A 1 530 ? -7.336 5.414 -21.387 1.00 88.00 530 CYS A N 1
ATOM 4166 C CA . CYS A 1 530 ? -7.248 4.793 -22.6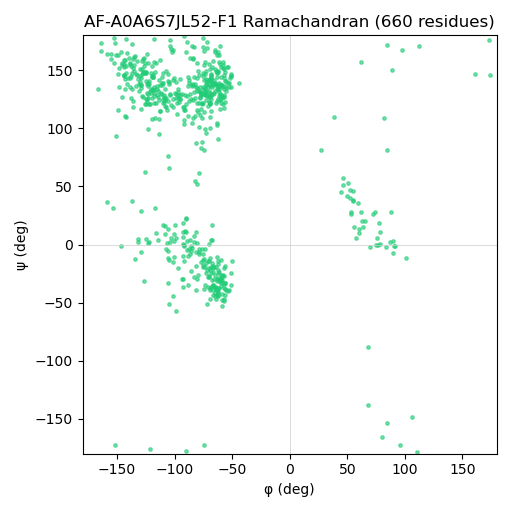97 1.00 88.00 530 CYS A CA 1
ATOM 4167 C C . CYS A 1 530 ? -8.319 5.319 -23.648 1.00 88.00 530 CYS A C 1
ATOM 4169 O O . CYS A 1 530 ? -9.362 5.806 -23.217 1.00 88.00 530 CYS A O 1
ATOM 4171 N N . LEU A 1 531 ? -8.054 5.226 -24.945 1.00 91.19 531 LEU A N 1
ATOM 4172 C CA . LEU A 1 531 ? -9.007 5.533 -26.007 1.00 91.19 531 LEU A CA 1
ATOM 4173 C C . LEU A 1 531 ? -8.801 4.574 -27.177 1.00 91.19 531 LEU A C 1
ATOM 4175 O O . LEU A 1 531 ? -7.674 4.167 -27.467 1.00 91.19 531 LEU A O 1
ATOM 4179 N N . PHE A 1 532 ? -9.884 4.210 -27.852 1.00 91.19 532 PHE A N 1
ATOM 4180 C CA . PHE A 1 532 ? -9.798 3.469 -29.104 1.00 91.19 532 PHE A CA 1
ATOM 4181 C C . PHE A 1 532 ? -9.488 4.441 -30.242 1.00 91.19 532 PHE A C 1
ATOM 4183 O O . PHE A 1 532 ? -10.065 5.524 -30.314 1.00 91.19 532 PHE A O 1
ATOM 4190 N N . LYS A 1 533 ? -8.547 4.085 -31.117 1.00 90.62 533 LYS A N 1
ATOM 4191 C CA . LYS A 1 533 ? -8.246 4.858 -32.328 1.00 90.62 533 LYS A CA 1
ATOM 4192 C C . LYS A 1 533 ? -7.837 3.948 -33.473 1.00 90.62 533 LYS A C 1
ATOM 4194 O O . LYS A 1 533 ? -7.324 2.852 -33.263 1.00 90.62 533 LYS A O 1
ATOM 4199 N N . TRP A 1 534 ? -8.018 4.430 -34.695 1.00 91.69 534 TRP A N 1
ATOM 4200 C CA . TRP A 1 534 ? -7.483 3.773 -35.880 1.00 91.69 534 TRP A CA 1
ATOM 4201 C C . TRP A 1 534 ? -6.026 4.167 -36.095 1.00 91.69 534 TRP A C 1
ATOM 4203 O O . TRP A 1 534 ? -5.680 5.348 -36.081 1.00 91.69 534 TRP A O 1
ATOM 4213 N N . MET A 1 535 ? -5.170 3.173 -36.311 1.00 89.75 535 MET A N 1
ATOM 4214 C CA . MET A 1 535 ? -3.750 3.371 -36.574 1.00 89.75 535 MET A CA 1
ATOM 4215 C C . MET A 1 535 ? -3.376 2.772 -37.931 1.00 89.75 535 MET A C 1
ATOM 4217 O O . MET A 1 535 ? -3.729 1.630 -38.235 1.00 89.75 535 MET A O 1
ATOM 4221 N N . LYS A 1 536 ? -2.647 3.550 -38.742 1.00 89.19 536 LYS A N 1
ATOM 4222 C CA . LYS A 1 536 ? -2.096 3.109 -40.031 1.00 89.19 536 LYS A CA 1
ATOM 4223 C C . LYS A 1 536 ? -0.989 2.088 -39.769 1.00 89.19 536 LYS A C 1
ATOM 4225 O O . LYS A 1 536 ? -0.026 2.411 -39.078 1.00 89.19 536 LYS A O 1
ATOM 4230 N N . THR A 1 537 ? -1.119 0.878 -40.303 1.00 83.94 537 THR A N 1
ATOM 4231 C CA . THR A 1 537 ? -0.148 -0.204 -40.078 1.00 83.94 537 THR A CA 1
ATOM 4232 C C . THR A 1 537 ? 0.799 -0.399 -41.248 1.00 83.94 537 THR A C 1
ATOM 4234 O O . THR A 1 537 ? 1.994 -0.570 -41.045 1.00 83.94 537 THR A O 1
ATOM 4237 N N . SER A 1 538 ? 0.281 -0.383 -42.473 1.00 84.06 538 SER A N 1
ATOM 4238 C CA . SER A 1 538 ? 1.079 -0.605 -43.679 1.00 84.06 538 SER A CA 1
ATOM 4239 C C . SER A 1 538 ? 0.424 0.045 -44.893 1.00 84.06 538 SER A C 1
ATOM 4241 O O . SER A 1 538 ? -0.750 0.428 -44.859 1.00 84.06 538 SER A O 1
ATOM 4243 N N . LYS A 1 539 ? 1.206 0.192 -45.961 1.00 88.50 539 LYS A N 1
ATOM 4244 C CA . LYS A 1 539 ? 0.779 0.768 -47.238 1.00 88.50 539 LYS A CA 1
ATOM 4245 C C . LYS A 1 539 ? 1.025 -0.260 -48.342 1.00 88.50 539 LYS A C 1
ATOM 4247 O O . LYS A 1 539 ? 2.040 -0.952 -48.305 1.00 88.50 539 LYS A O 1
ATOM 4252 N N . GLY A 1 540 ? 0.082 -0.397 -49.268 1.00 85.62 540 GLY A N 1
ATOM 4253 C CA . GLY A 1 540 ? 0.253 -1.181 -50.490 1.00 85.62 540 GLY A CA 1
ATOM 4254 C C . GLY A 1 540 ? 1.138 -0.457 -51.507 1.00 85.62 540 GLY A C 1
ATOM 4255 O O . GLY A 1 540 ? 1.442 0.720 -51.339 1.00 85.62 540 GLY A O 1
ATOM 4256 N N . ALA A 1 541 ? 1.539 -1.158 -52.569 1.00 83.44 541 ALA A N 1
ATOM 4257 C CA . ALA A 1 541 ? 2.267 -0.545 -53.678 1.00 83.44 541 ALA A CA 1
ATOM 4258 C C . ALA A 1 541 ? 1.403 0.507 -54.398 1.00 83.44 541 ALA A C 1
ATOM 4260 O O . ALA A 1 541 ? 0.179 0.373 -54.458 1.00 83.44 541 ALA A O 1
ATOM 4261 N N . CYS A 1 542 ? 2.050 1.537 -54.949 1.00 83.81 542 CYS A N 1
ATOM 4262 C CA . CYS A 1 542 ? 1.378 2.550 -55.757 1.00 83.81 542 CYS A CA 1
ATOM 4263 C C . CYS A 1 542 ? 0.909 1.943 -57.084 1.00 83.81 542 CYS A C 1
ATOM 4265 O O . CYS A 1 542 ? 1.690 1.266 -57.757 1.00 83.81 542 CYS A O 1
ATOM 4267 N N . GLN A 1 543 ? -0.356 2.159 -57.446 1.00 83.62 543 GLN A N 1
ATOM 4268 C CA . GLN A 1 543 ? -0.934 1.688 -58.702 1.00 83.62 543 GLN A CA 1
ATOM 4269 C C . GLN A 1 543 ? -1.536 2.866 -59.490 1.00 83.62 543 GLN A C 1
ATOM 4271 O O . GLN A 1 543 ? -2.380 3.576 -58.947 1.00 83.62 543 GLN A O 1
ATOM 4276 N N . PRO A 1 544 ? -1.142 3.075 -60.762 1.00 70.88 544 PRO A N 1
ATOM 4277 C CA . PRO A 1 544 ? -0.070 2.373 -61.475 1.00 70.88 544 PRO A CA 1
ATOM 4278 C C . PRO A 1 544 ? 1.316 2.651 -60.855 1.00 70.88 544 PRO A C 1
ATOM 4280 O O . PRO A 1 544 ? 1.551 3.706 -60.281 1.00 70.88 544 PRO A O 1
ATOM 4283 N N . GLY A 1 545 ? 2.256 1.705 -60.975 1.00 72.19 545 GLY A N 1
ATOM 4284 C CA . GLY A 1 545 ? 3.607 1.811 -60.386 1.00 72.19 545 GLY A CA 1
ATOM 4285 C C . GLY A 1 545 ? 4.520 2.875 -61.016 1.00 72.19 545 GLY A C 1
ATOM 4286 O O . GLY A 1 545 ? 5.689 2.986 -60.649 1.00 72.19 545 GLY A O 1
ATOM 4287 N N . CYS A 1 546 ? 4.004 3.654 -61.967 1.00 76.56 546 CYS A N 1
ATOM 4288 C CA . CYS A 1 546 ? 4.693 4.741 -62.649 1.00 76.56 546 CYS A CA 1
ATOM 4289 C C . CYS A 1 546 ? 3.741 5.936 -62.792 1.00 76.56 546 CYS A C 1
ATOM 4291 O O . CYS A 1 546 ? 2.648 5.782 -63.341 1.00 76.56 546 CYS A O 1
ATOM 4293 N N . GLY A 1 547 ? 4.170 7.112 -62.323 1.00 76.94 547 GLY A N 1
ATOM 4294 C CA . GLY A 1 547 ? 3.377 8.345 -62.362 1.00 76.94 547 GLY A CA 1
ATOM 4295 C C . GLY A 1 547 ? 2.331 8.453 -61.241 1.00 76.94 547 GLY A C 1
ATOM 4296 O O . GLY A 1 547 ? 2.414 7.712 -60.258 1.00 76.94 547 GLY A O 1
ATOM 4297 N N . PRO A 1 548 ? 1.364 9.381 -61.359 1.00 82.00 548 PRO A N 1
ATOM 4298 C CA . PRO A 1 548 ? 0.351 9.601 -60.334 1.00 82.00 548 PRO A CA 1
ATOM 4299 C C . PRO A 1 548 ? -0.596 8.403 -60.243 1.00 82.00 548 PRO A C 1
ATOM 4301 O O . PRO A 1 548 ? -1.170 7.961 -61.241 1.00 82.00 548 PRO A O 1
ATOM 4304 N N . GLY A 1 549 ? -0.773 7.891 -59.031 1.00 83.56 549 GLY A N 1
ATOM 4305 C CA . GLY A 1 549 ? -1.590 6.718 -58.752 1.00 83.56 549 GLY A CA 1
ATOM 4306 C C . GLY A 1 549 ? -2.191 6.732 -57.352 1.00 83.56 549 GLY A C 1
ATOM 4307 O O . GLY A 1 549 ? -2.101 7.717 -56.611 1.00 83.56 549 GLY A O 1
ATOM 4308 N N . THR A 1 550 ? -2.811 5.618 -56.976 1.00 88.06 550 THR A N 1
ATOM 4309 C CA . THR A 1 550 ? -3.370 5.398 -55.640 1.00 88.06 550 THR A CA 1
ATOM 4310 C C . THR A 1 550 ? -2.715 4.194 -54.968 1.00 88.06 550 THR A C 1
ATOM 4312 O O . THR A 1 550 ? -2.334 3.210 -55.601 1.00 88.06 550 THR A O 1
ATOM 4315 N N . GLN A 1 551 ? -2.538 4.282 -53.652 1.00 88.69 551 GLN A N 1
ATOM 4316 C CA . GLN A 1 551 ? -2.043 3.196 -52.809 1.00 88.69 551 GLN A CA 1
ATOM 4317 C C . GLN A 1 551 ? -3.064 2.883 -51.719 1.00 88.69 551 GLN A C 1
ATOM 4319 O O . GLN A 1 551 ? -3.653 3.784 -51.114 1.00 88.69 551 GLN A O 1
ATOM 4324 N N . LYS A 1 552 ? -3.241 1.593 -51.427 1.00 90.31 552 LYS A N 1
ATOM 4325 C CA . LYS A 1 552 ? -4.105 1.143 -50.330 1.00 90.31 552 LYS A CA 1
ATOM 4326 C C . LYS A 1 552 ? -3.429 1.375 -48.978 1.00 90.31 552 LYS A C 1
ATOM 4328 O O . LYS A 1 552 ? -2.257 1.049 -48.799 1.00 90.31 552 LYS A O 1
ATOM 4333 N N . ILE A 1 553 ? -4.174 1.897 -48.011 1.00 89.88 553 ILE A N 1
ATOM 4334 C CA . ILE A 1 553 ? -3.746 2.112 -46.627 1.00 89.88 553 ILE A CA 1
ATOM 4335 C C . ILE A 1 553 ? -4.454 1.103 -45.729 1.00 89.88 553 ILE A C 1
ATOM 4337 O O . ILE A 1 553 ? -5.681 1.100 -45.604 1.00 89.88 553 ILE A O 1
ATOM 4341 N N . TYR A 1 554 ? -3.671 0.268 -45.052 1.00 88.38 554 TYR A N 1
ATOM 4342 C CA . TYR A 1 554 ? -4.193 -0.688 -44.086 1.00 88.38 554 TYR A CA 1
ATOM 4343 C C . TYR A 1 554 ? -4.241 -0.040 -42.703 1.00 88.38 554 TYR A C 1
ATOM 4345 O O . TYR A 1 554 ? -3.224 0.403 -42.166 1.00 88.38 554 TYR A O 1
ATOM 4353 N N . ASN A 1 555 ? -5.443 0.015 -42.132 1.00 89.94 555 ASN A N 1
ATOM 4354 C CA . ASN A 1 555 ? -5.706 0.564 -40.806 1.00 89.94 555 ASN A CA 1
ATOM 4355 C C . ASN A 1 555 ? -6.130 -0.565 -39.861 1.00 89.94 555 ASN A C 1
ATOM 4357 O O . ASN A 1 555 ? -6.959 -1.399 -40.235 1.00 89.94 555 ASN A O 1
ATOM 4361 N N . ARG A 1 556 ? -5.615 -0.568 -38.628 1.00 90.88 556 ARG A N 1
ATOM 4362 C CA . ARG A 1 556 ? -6.077 -1.460 -37.552 1.00 90.88 556 ARG A CA 1
ATOM 4363 C C . ARG A 1 556 ? -6.630 -0.656 -36.385 1.00 90.88 556 ARG A C 1
ATOM 4365 O O . ARG A 1 556 ? -6.138 0.435 -36.089 1.00 90.88 556 ARG A O 1
ATOM 4372 N N . CYS A 1 557 ? -7.648 -1.207 -35.734 1.00 92.06 557 CYS A N 1
ATOM 4373 C CA . CYS A 1 557 ? -8.144 -0.671 -34.478 1.00 92.06 557 CYS A CA 1
ATOM 4374 C C . CYS A 1 557 ? -7.104 -0.919 -33.381 1.00 92.06 557 CYS A C 1
ATOM 4376 O O . CYS A 1 557 ? -6.575 -2.029 -33.263 1.00 92.06 557 CYS A O 1
ATOM 4378 N N . VAL A 1 558 ? -6.791 0.109 -32.594 1.00 91.56 558 VAL A N 1
ATOM 4379 C CA . VAL A 1 558 ? -5.891 -0.014 -31.449 1.00 91.56 558 VAL A CA 1
ATOM 4380 C C . VAL A 1 558 ? -6.484 0.636 -30.203 1.00 91.56 558 VAL A C 1
ATOM 4382 O O . VAL A 1 558 ? -7.087 1.708 -30.262 1.00 91.56 558 VAL A O 1
ATOM 4385 N N . LYS A 1 559 ? -6.252 0.006 -29.052 1.00 91.62 559 LYS A N 1
ATOM 4386 C CA . LYS A 1 559 ? -6.432 0.596 -27.725 1.00 91.62 559 LYS A CA 1
ATOM 4387 C C . LYS A 1 559 ? -5.170 1.377 -27.384 1.00 91.62 559 LYS A C 1
ATOM 4389 O O . LYS A 1 559 ? -4.105 0.790 -27.182 1.00 91.62 559 LYS A O 1
ATOM 4394 N N . HIS A 1 560 ? -5.287 2.696 -27.379 1.00 89.94 560 HIS A N 1
ATOM 4395 C CA . HIS A 1 560 ? -4.205 3.620 -27.079 1.00 89.94 560 HIS A CA 1
ATOM 4396 C C . HIS A 1 560 ? -4.239 4.014 -25.607 1.00 89.94 560 HIS A C 1
ATOM 4398 O O . HIS A 1 560 ? -5.256 4.507 -25.123 1.00 89.94 560 HIS A O 1
ATOM 4404 N N . TYR A 1 561 ? -3.130 3.826 -24.903 1.00 88.38 561 TYR A N 1
ATOM 4405 C CA . TYR A 1 561 ? -2.983 4.231 -23.509 1.00 88.38 561 TYR A CA 1
ATOM 4406 C C . TYR A 1 561 ? -2.371 5.630 -23.439 1.00 88.38 561 TYR A C 1
ATOM 4408 O O . TYR A 1 561 ? -1.237 5.835 -23.867 1.00 88.38 561 TYR A O 1
ATOM 4416 N N . ILE A 1 562 ? -3.110 6.585 -22.875 1.00 82.75 562 ILE A N 1
ATOM 4417 C CA . ILE A 1 562 ? -2.753 8.014 -22.884 1.00 82.75 562 ILE A CA 1
ATOM 4418 C C . ILE A 1 562 ? -1.456 8.265 -22.105 1.00 82.75 562 ILE A C 1
ATOM 4420 O O . ILE A 1 562 ? -0.622 9.063 -22.514 1.00 82.75 562 ILE A O 1
ATOM 4424 N N . THR A 1 563 ? -1.256 7.559 -20.992 1.00 75.44 563 THR A N 1
ATOM 4425 C CA . THR A 1 563 ? -0.107 7.769 -20.099 1.00 75.44 563 THR A CA 1
ATOM 4426 C C . THR A 1 563 ? 1.179 7.106 -20.575 1.00 75.44 563 THR A C 1
ATOM 4428 O O . THR A 1 563 ? 2.258 7.597 -20.261 1.00 75.44 563 THR A O 1
ATOM 4431 N N . SER A 1 564 ? 1.092 5.987 -21.297 1.00 76.88 564 SER A N 1
ATOM 4432 C CA . SER A 1 564 ? 2.266 5.234 -21.758 1.00 76.88 564 SER A CA 1
ATOM 4433 C C . SER A 1 564 ? 2.564 5.418 -23.243 1.00 76.88 564 SER A C 1
ATOM 4435 O O . SER A 1 564 ? 3.614 4.989 -23.709 1.00 76.88 564 SER A O 1
ATOM 4437 N N . GLY A 1 565 ? 1.633 5.990 -24.010 1.00 82.00 565 GLY A N 1
ATOM 4438 C CA . GLY A 1 565 ? 1.718 6.075 -25.467 1.00 82.00 565 GLY A CA 1
ATOM 4439 C C . GLY A 1 565 ? 1.559 4.728 -26.187 1.00 82.00 565 GLY A C 1
ATOM 4440 O O . GLY A 1 565 ? 1.554 4.693 -27.420 1.00 82.00 565 GLY A O 1
ATOM 4441 N N . ALA A 1 566 ? 1.408 3.621 -25.450 1.00 80.19 566 ALA A N 1
ATOM 4442 C CA . ALA A 1 566 ? 1.340 2.275 -26.004 1.00 80.19 566 ALA A CA 1
ATOM 4443 C C . ALA A 1 566 ? 0.054 2.058 -26.817 1.00 80.19 566 ALA A C 1
ATOM 4445 O O . ALA A 1 566 ? -1.008 2.586 -26.478 1.00 80.19 566 ALA A O 1
ATOM 4446 N N . ASN A 1 567 ? 0.145 1.249 -27.875 1.00 88.44 567 ASN A N 1
ATOM 4447 C CA . ASN A 1 567 ? -0.984 0.876 -28.727 1.00 88.44 567 ASN A CA 1
ATOM 4448 C C . ASN A 1 567 ? -1.103 -0.647 -28.764 1.00 88.44 567 ASN A C 1
ATOM 4450 O O . ASN A 1 567 ? -0.155 -1.328 -29.149 1.00 88.44 567 ASN A O 1
ATOM 4454 N N . LEU A 1 568 ? -2.262 -1.174 -28.379 1.00 88.56 568 LEU A N 1
ATOM 4455 C CA . LEU A 1 568 ? -2.563 -2.602 -28.447 1.00 88.56 568 LEU A CA 1
ATOM 4456 C C . LEU A 1 568 ? -3.578 -2.846 -29.560 1.00 88.56 568 LEU A C 1
ATOM 4458 O O . LEU A 1 568 ? -4.640 -2.233 -29.542 1.00 88.56 568 LEU A O 1
ATOM 4462 N N . VAL A 1 569 ? -3.269 -3.728 -30.512 1.00 90.19 569 VAL A N 1
ATOM 4463 C CA . VAL A 1 569 ? -4.192 -4.079 -31.605 1.00 90.19 569 VAL A CA 1
ATOM 4464 C C . VAL A 1 569 ? -5.440 -4.746 -31.035 1.00 90.19 569 VAL A C 1
ATOM 4466 O O . VAL A 1 569 ? -5.335 -5.625 -30.183 1.00 90.19 569 VAL A O 1
ATOM 4469 N N . GLN A 1 570 ? -6.606 -4.310 -31.501 1.00 89.75 570 GLN A N 1
ATOM 4470 C CA . GLN A 1 570 ? -7.911 -4.796 -31.067 1.00 89.75 570 GLN A CA 1
ATOM 4471 C C . GLN A 1 570 ? -8.768 -5.218 -32.267 1.00 89.75 570 GLN A C 1
ATOM 4473 O O . GLN A 1 570 ? -8.516 -4.780 -33.397 1.00 89.75 570 GLN A O 1
ATOM 4478 N N . PRO A 1 571 ? -9.789 -6.058 -32.041 1.00 88.81 571 PRO A N 1
ATOM 4479 C CA . PRO A 1 571 ? -10.846 -6.302 -33.012 1.00 88.81 571 PRO A CA 1
ATOM 4480 C C . PRO A 1 571 ? -11.479 -5.004 -33.545 1.00 88.81 571 PRO A C 1
ATOM 4482 O O . PRO A 1 571 ? -11.679 -4.034 -32.819 1.00 88.81 571 PRO A O 1
ATOM 4485 N N . ASN A 1 572 ? -11.880 -4.992 -34.821 1.00 86.44 572 ASN A N 1
ATOM 4486 C CA . ASN A 1 572 ? -12.464 -3.798 -35.455 1.00 86.44 572 ASN A CA 1
ATOM 4487 C C . ASN A 1 572 ? -13.737 -3.279 -34.755 1.00 86.44 572 ASN A C 1
ATOM 4489 O O . ASN A 1 572 ? -14.016 -2.083 -34.821 1.00 86.44 572 ASN A O 1
ATOM 4493 N N . LYS A 1 573 ? -14.490 -4.158 -34.075 1.00 85.25 573 LYS A N 1
ATOM 4494 C CA . LYS A 1 573 ? -15.715 -3.810 -33.333 1.00 85.25 573 LYS A CA 1
ATOM 4495 C C . LYS A 1 573 ? -15.479 -2.779 -32.220 1.00 85.25 573 LYS A C 1
ATOM 4497 O O . LYS A 1 573 ? -16.392 -2.021 -31.906 1.00 85.25 573 LYS A O 1
ATOM 4502 N N . ASP A 1 574 ? -14.266 -2.708 -31.674 1.00 85.88 574 ASP A N 1
ATOM 4503 C CA . ASP A 1 574 ? -13.954 -1.842 -30.532 1.00 85.88 574 ASP A CA 1
ATOM 4504 C C . ASP A 1 574 ? -13.691 -0.387 -30.964 1.00 85.88 574 ASP A C 1
ATOM 4506 O O . ASP A 1 574 ? -13.844 0.542 -30.177 1.00 85.88 574 ASP A O 1
ATOM 4510 N N . CYS A 1 575 ? -13.405 -0.157 -32.252 1.00 87.75 575 CYS A N 1
ATOM 4511 C CA . CYS A 1 575 ? -13.309 1.178 -32.852 1.00 87.75 575 CYS A CA 1
ATOM 4512 C C . CYS A 1 575 ? -14.583 1.589 -33.610 1.00 87.75 575 CYS A C 1
ATOM 4514 O O . CYS A 1 575 ? -14.531 2.528 -34.400 1.00 87.75 575 CYS A O 1
ATOM 4516 N N . LYS A 1 576 ? -15.728 0.920 -33.399 1.00 84.25 576 LYS A N 1
ATOM 4517 C CA . LYS A 1 576 ? -16.981 1.198 -34.138 1.00 84.25 576 LYS A CA 1
ATOM 4518 C C . LYS A 1 576 ? -17.461 2.651 -34.019 1.00 84.25 576 LYS A C 1
ATOM 4520 O O . LYS A 1 576 ? -18.025 3.184 -34.963 1.00 84.25 576 LYS A O 1
ATOM 4525 N N . LEU A 1 577 ? -17.228 3.275 -32.860 1.00 81.81 577 LEU A N 1
ATOM 4526 C CA . LEU A 1 577 ? -17.628 4.656 -32.562 1.00 81.81 577 LEU A CA 1
ATOM 4527 C C . LEU A 1 577 ? -16.607 5.691 -33.062 1.00 81.81 577 LEU A C 1
ATOM 4529 O O . LEU A 1 577 ? -16.819 6.888 -32.903 1.00 81.81 577 LEU A O 1
ATOM 4533 N N . VAL A 1 578 ? -15.485 5.241 -33.632 1.00 85.31 578 VAL A N 1
ATOM 4534 C CA . VAL A 1 578 ? -14.386 6.096 -34.082 1.00 85.31 578 VAL A CA 1
ATOM 4535 C C . VAL A 1 578 ? -14.293 6.020 -35.599 1.00 85.31 578 VAL A C 1
ATOM 4537 O O . VAL A 1 578 ? -14.126 4.938 -36.167 1.00 85.31 578 VAL A O 1
ATOM 4540 N N . THR A 1 579 ? -14.357 7.174 -36.259 1.00 88.00 579 THR A N 1
ATOM 4541 C CA . THR A 1 579 ? -14.326 7.272 -37.722 1.00 88.00 579 THR A CA 1
ATOM 4542 C C . THR A 1 579 ? -13.073 6.612 -38.292 1.00 88.00 579 THR A C 1
ATOM 4544 O O . THR A 1 579 ? -11.943 6.959 -37.934 1.00 88.00 579 THR A O 1
ATOM 4547 N N . LYS A 1 580 ? -13.272 5.635 -39.184 1.00 87.19 580 LYS A N 1
ATOM 4548 C CA . LYS A 1 580 ? -12.180 4.908 -39.834 1.00 87.19 580 LYS A CA 1
ATOM 4549 C C . LYS A 1 580 ? -11.511 5.799 -40.891 1.00 87.19 580 LYS A C 1
ATOM 4551 O O . LYS A 1 580 ? -12.215 6.336 -41.743 1.00 87.19 580 LYS A O 1
ATOM 4556 N N . PRO A 1 581 ? -10.173 5.939 -40.882 1.00 87.56 581 PRO A N 1
ATOM 4557 C CA . PRO A 1 581 ? -9.455 6.680 -41.907 1.00 87.56 581 PRO A CA 1
ATOM 4558 C C . PRO A 1 581 ? -9.667 6.084 -43.310 1.00 87.56 581 PRO A C 1
ATOM 4560 O O . PRO A 1 581 ? -9.900 4.874 -43.427 1.00 87.56 581 PRO A O 1
ATOM 4563 N N . PRO A 1 582 ? -9.506 6.893 -44.374 1.00 87.12 582 PRO A N 1
ATOM 4564 C CA . PRO A 1 582 ? -9.564 6.421 -45.754 1.00 87.12 582 PRO A CA 1
ATOM 4565 C C . PRO A 1 582 ? -8.614 5.245 -45.992 1.00 87.12 582 PRO A C 1
ATOM 4567 O O . PRO A 1 582 ? -7.483 5.220 -45.495 1.00 87.12 582 PRO A O 1
ATOM 4570 N N . SER A 1 583 ? -9.093 4.255 -46.746 1.00 87.62 583 SER A N 1
ATOM 4571 C CA . SER A 1 583 ? -8.317 3.054 -47.087 1.00 87.62 583 SER A CA 1
ATOM 4572 C C . SER A 1 583 ? -7.495 3.227 -48.368 1.00 87.62 583 SER A C 1
ATOM 4574 O O . SER A 1 583 ? -6.809 2.294 -48.770 1.00 87.62 583 SER A O 1
ATOM 4576 N N . GLU A 1 584 ? -7.522 4.413 -48.982 1.00 89.25 584 GLU A N 1
ATOM 4577 C CA . GLU A 1 584 ? -6.781 4.760 -50.196 1.00 89.25 584 GLU A CA 1
ATOM 4578 C C . GLU A 1 584 ? -6.183 6.167 -50.065 1.00 89.25 584 GLU A C 1
ATOM 4580 O O . GLU A 1 584 ? -6.761 7.045 -49.422 1.00 89.25 584 GLU A O 1
ATOM 4585 N N . GLN A 1 585 ? -4.993 6.363 -50.629 1.00 88.62 585 GLN A N 1
ATOM 4586 C CA . GLN A 1 585 ? -4.273 7.637 -50.635 1.00 88.62 585 GLN A CA 1
ATOM 4587 C C . GLN A 1 585 ? -3.557 7.816 -51.982 1.00 88.62 585 GLN A C 1
ATOM 4589 O O . GLN A 1 585 ? -3.098 6.833 -52.559 1.00 88.62 585 GLN A O 1
ATOM 4594 N N . SER A 1 586 ? -3.418 9.054 -52.464 1.00 89.31 586 SER A N 1
ATOM 4595 C CA . SER A 1 586 ? -2.597 9.360 -53.642 1.00 89.31 586 SER A CA 1
ATOM 4596 C C . SER A 1 586 ? -1.109 9.046 -53.414 1.00 89.31 586 SER A C 1
ATOM 4598 O O . SER A 1 586 ? -0.591 9.108 -52.290 1.00 89.31 586 SER A O 1
ATOM 4600 N N . CYS A 1 587 ? -0.417 8.667 -54.483 1.00 84.12 587 CYS A N 1
ATOM 4601 C CA . CYS A 1 587 ? 1.011 8.362 -54.505 1.00 84.12 587 CYS A CA 1
ATOM 4602 C C . CYS A 1 587 ? 1.613 8.655 -55.886 1.00 84.12 587 CYS A C 1
ATOM 4604 O O . CYS A 1 587 ? 0.884 8.762 -56.866 1.00 84.12 587 CYS A O 1
ATOM 4606 N N . GLU A 1 588 ? 2.942 8.755 -55.951 1.00 85.00 588 GLU A N 1
ATOM 4607 C CA . GLU A 1 588 ? 3.700 8.880 -57.202 1.00 85.00 588 GLU A CA 1
ATOM 4608 C C . GLU A 1 588 ? 4.596 7.638 -57.350 1.00 85.00 588 GLU A C 1
ATOM 4610 O O . GLU A 1 588 ? 5.393 7.334 -56.458 1.00 85.00 588 GLU A O 1
ATOM 4615 N N . GLY A 1 589 ? 4.433 6.885 -58.437 1.00 79.81 589 GLY A N 1
ATOM 4616 C CA . GLY A 1 589 ? 5.231 5.697 -58.748 1.00 79.81 589 GLY A CA 1
ATOM 4617 C C . GLY A 1 589 ? 6.563 6.037 -59.427 1.00 79.81 589 GLY A C 1
ATOM 4618 O O . GLY A 1 589 ? 6.623 6.948 -60.252 1.00 79.81 589 GLY A O 1
ATOM 4619 N N . THR A 1 590 ? 7.627 5.288 -59.120 1.00 79.62 590 THR A N 1
ATOM 4620 C CA . THR A 1 590 ? 9.020 5.612 -59.494 1.00 79.62 590 THR A CA 1
ATOM 4621 C C . THR A 1 590 ? 9.421 5.234 -60.926 1.00 79.62 590 THR A C 1
ATOM 4623 O O . THR A 1 590 ? 10.502 5.603 -61.367 1.00 79.62 590 THR A O 1
ATOM 4626 N N . CYS A 1 591 ? 8.563 4.542 -61.686 1.00 75.44 591 CYS A N 1
ATOM 4627 C CA . CYS A 1 591 ? 8.808 4.143 -63.085 1.00 75.44 591 CYS A CA 1
ATOM 4628 C C . CYS A 1 591 ? 10.031 3.228 -63.324 1.00 75.44 591 CYS A C 1
ATOM 4630 O O . CYS A 1 591 ? 10.389 2.986 -64.475 1.00 75.44 591 CYS A O 1
ATOM 4632 N N . ASP A 1 592 ? 10.622 2.645 -62.276 1.00 76.44 592 ASP A N 1
ATOM 4633 C CA . ASP A 1 592 ? 11.815 1.781 -62.377 1.00 76.44 592 ASP A CA 1
ATOM 4634 C C . ASP A 1 592 ? 11.567 0.454 -63.122 1.00 76.44 592 ASP A C 1
ATOM 4636 O O . ASP A 1 592 ? 12.502 -0.189 -63.613 1.00 76.44 592 ASP A O 1
ATOM 4640 N N . ASN A 1 593 ? 10.297 0.052 -63.216 1.00 75.06 593 ASN A N 1
ATOM 4641 C CA . ASN A 1 593 ? 9.861 -1.252 -63.716 1.00 75.06 593 ASN A CA 1
ATOM 4642 C C . ASN A 1 593 ? 9.408 -1.234 -65.183 1.00 75.06 593 ASN A C 1
ATOM 4644 O O . ASN A 1 593 ? 8.915 -2.246 -65.672 1.00 75.06 593 ASN A O 1
ATOM 4648 N N . VAL A 1 594 ? 9.546 -0.118 -65.902 1.00 78.06 594 VAL A N 1
ATOM 4649 C CA . VAL A 1 594 ? 9.131 -0.004 -67.312 1.00 78.06 594 VAL A CA 1
ATOM 4650 C C . VAL A 1 594 ? 10.258 0.579 -68.164 1.00 78.06 594 VAL A C 1
ATOM 4652 O O . VAL A 1 594 ? 11.115 1.299 -67.657 1.00 78.06 594 VAL A O 1
ATOM 4655 N N . LEU A 1 595 ? 10.320 0.236 -69.454 1.00 85.69 595 LEU A N 1
ATOM 4656 C CA . LEU A 1 595 ? 11.319 0.780 -70.382 1.00 85.69 595 LEU A CA 1
ATOM 4657 C C . LEU A 1 595 ? 10.832 0.792 -71.835 1.00 85.69 595 LEU A C 1
ATOM 4659 O O . LEU A 1 595 ? 9.988 -0.004 -72.243 1.00 85.69 595 LEU A O 1
ATOM 4663 N N . TRP A 1 596 ? 11.420 1.676 -72.643 1.00 86.88 596 TRP A N 1
ATOM 4664 C CA . TRP A 1 596 ? 11.203 1.709 -74.090 1.00 86.88 596 TRP A CA 1
ATOM 4665 C C . TRP A 1 596 ? 12.060 0.657 -74.807 1.00 86.88 596 TRP A C 1
ATOM 4667 O O . TRP A 1 596 ? 13.291 0.709 -74.741 1.00 86.88 596 TRP A O 1
ATOM 4677 N N . VAL A 1 597 ? 11.424 -0.254 -75.544 1.00 85.69 597 VAL A N 1
ATOM 4678 C CA . VAL A 1 597 ? 12.085 -1.193 -76.465 1.00 85.69 597 VAL A CA 1
ATOM 4679 C C . VAL A 1 597 ? 11.941 -0.697 -77.899 1.00 85.69 597 VAL A C 1
ATOM 4681 O O . VAL A 1 597 ? 10.909 -0.157 -78.294 1.00 85.69 597 VAL A O 1
ATOM 4684 N N . TYR A 1 598 ? 13.001 -0.877 -78.685 1.00 87.25 598 TYR A N 1
ATOM 4685 C CA . TYR A 1 598 ? 13.095 -0.411 -80.065 1.00 87.25 598 TYR A CA 1
ATOM 4686 C C . TYR A 1 598 ? 13.314 -1.606 -80.993 1.00 87.25 598 TYR A C 1
ATOM 4688 O O . TYR A 1 598 ? 14.185 -2.435 -80.726 1.00 87.25 598 TYR A O 1
ATOM 4696 N N . SER A 1 599 ? 12.567 -1.677 -82.095 1.00 87.06 599 SER A N 1
ATOM 4697 C CA . SER A 1 599 ? 12.813 -2.668 -83.147 1.00 87.06 599 SER A CA 1
ATOM 4698 C C . SER A 1 599 ? 14.082 -2.346 -83.945 1.00 87.06 599 SER A C 1
ATOM 4700 O O . SER A 1 599 ? 14.680 -1.270 -83.808 1.00 87.06 599 SER A O 1
ATOM 4702 N N . ARG A 1 600 ? 14.457 -3.257 -84.854 1.00 89.69 600 ARG A N 1
ATOM 4703 C CA . ARG A 1 600 ? 15.412 -2.947 -85.928 1.00 89.69 600 ARG A CA 1
ATOM 4704 C C . ARG A 1 600 ? 14.875 -1.807 -86.807 1.00 89.69 600 ARG A C 1
ATOM 4706 O O . ARG A 1 600 ? 13.661 -1.596 -86.885 1.00 89.69 600 ARG A O 1
ATOM 4713 N N . TRP A 1 601 ? 15.794 -1.056 -87.413 1.00 90.69 601 TRP A N 1
ATOM 4714 C CA . TRP A 1 601 ? 15.473 -0.006 -88.381 1.00 90.69 601 TRP A CA 1
ATOM 4715 C C . TRP A 1 601 ? 14.935 -0.616 -89.675 1.00 90.69 601 TRP A C 1
ATOM 4717 O O . TRP A 1 601 ? 15.424 -1.657 -90.106 1.00 90.69 601 TRP A O 1
ATOM 4727 N N . SER A 1 602 ? 13.953 0.046 -90.284 1.00 88.81 602 SER A N 1
ATOM 4728 C CA . SER A 1 602 ? 13.454 -0.287 -91.616 1.00 88.81 602 SER A CA 1
ATOM 4729 C C . SER A 1 602 ? 14.527 -0.066 -92.678 1.00 88.81 602 SER A C 1
ATOM 4731 O O . SER A 1 602 ? 15.512 0.640 -92.450 1.00 88.81 602 SER A O 1
ATOM 4733 N N . GLU A 1 603 ? 14.289 -0.579 -93.880 1.00 88.88 603 GLU A N 1
ATOM 4734 C CA . GLU A 1 603 ? 15.040 -0.151 -95.056 1.00 88.88 603 GLU A CA 1
ATOM 4735 C C . GLU A 1 603 ? 14.895 1.359 -95.284 1.00 88.88 603 GLU A C 1
ATOM 4737 O O . GLU A 1 603 ? 13.957 2.009 -94.797 1.00 88.88 603 GLU A O 1
ATOM 4742 N N . CYS A 1 604 ? 15.894 1.937 -95.949 1.00 89.38 604 CYS A N 1
ATOM 4743 C CA . CYS A 1 604 ? 15.921 3.365 -96.214 1.00 89.38 604 CYS A CA 1
ATOM 4744 C C . CYS A 1 604 ? 14.883 3.711 -97.281 1.00 89.38 604 CYS A C 1
ATOM 4746 O O . CYS A 1 604 ? 14.854 3.090 -98.337 1.00 89.38 604 CYS A O 1
ATOM 4748 N N . SER A 1 605 ? 14.071 4.742 -97.038 1.00 90.25 605 SER A N 1
ATOM 4749 C CA . SER A 1 605 ? 13.000 5.136 -97.964 1.00 90.25 605 SER A CA 1
ATOM 4750 C C . SER A 1 605 ? 13.483 5.588 -99.349 1.00 90.25 605 SER A C 1
ATOM 4752 O O . SER A 1 605 ? 12.666 5.752 -100.248 1.00 90.25 605 SER A O 1
ATOM 4754 N N . LYS A 1 606 ? 14.782 5.867 -99.508 1.00 85.50 606 LYS A N 1
ATOM 4755 C CA . LYS A 1 606 ? 15.423 6.162 -100.791 1.00 85.50 606 LYS A CA 1
ATOM 4756 C C . LYS A 1 606 ? 16.772 5.459 -100.853 1.00 85.50 606 LYS A C 1
ATOM 4758 O O . LYS A 1 606 ? 17.494 5.412 -99.858 1.00 85.50 606 LYS A O 1
ATOM 4763 N N . SER A 1 607 ? 17.148 4.963 -102.022 1.00 82.00 607 SER A N 1
ATOM 4764 C CA . SER A 1 607 ? 18.475 4.383 -102.250 1.00 82.00 607 SER A CA 1
ATOM 4765 C C . SER A 1 607 ? 19.588 5.443 -102.294 1.00 82.00 607 SER A C 1
ATOM 4767 O O . SER A 1 607 ? 20.735 5.118 -102.010 1.00 82.00 607 SER A O 1
ATOM 4769 N N . CYS A 1 608 ? 19.262 6.709 -102.582 1.00 80.00 608 CYS A N 1
ATOM 4770 C CA . CYS A 1 608 ? 20.198 7.837 -102.664 1.00 80.00 608 CYS A CA 1
ATOM 4771 C C . CYS A 1 608 ? 19.452 9.196 -102.610 1.00 80.00 608 CYS A C 1
ATOM 4773 O O . CYS A 1 608 ? 18.219 9.234 -102.605 1.00 80.00 608 CYS A O 1
ATOM 4775 N N . ASN A 1 609 ? 20.180 10.318 -102.546 1.00 81.31 609 ASN A N 1
ATOM 4776 C CA . ASN A 1 609 ? 19.679 11.696 -102.367 1.00 81.31 609 ASN A CA 1
ATOM 4777 C C . ASN A 1 609 ? 18.920 11.954 -101.043 1.00 81.31 609 ASN A C 1
ATOM 4779 O O . ASN A 1 609 ? 18.073 12.846 -100.970 1.00 81.31 609 ASN A O 1
ATOM 4783 N N . GLY A 1 610 ? 19.230 11.205 -99.982 1.00 83.62 610 GLY A N 1
ATOM 4784 C CA . GLY A 1 610 ? 18.668 11.401 -98.645 1.00 83.62 610 GLY A CA 1
ATOM 4785 C C . GLY A 1 610 ? 17.286 10.768 -98.466 1.00 83.62 610 GLY A C 1
ATOM 4786 O O . GLY A 1 610 ? 16.273 11.252 -98.977 1.00 83.62 610 GLY A O 1
ATOM 4787 N N . GLY A 1 611 ? 17.245 9.692 -97.682 1.00 86.44 611 GLY A N 1
ATOM 4788 C CA . GLY A 1 611 ? 16.038 8.995 -97.249 1.00 86.44 611 GLY A CA 1
ATOM 4789 C C . GLY A 1 611 ? 15.908 8.937 -95.726 1.00 86.44 611 GLY A C 1
ATOM 4790 O O . GLY A 1 611 ? 16.718 9.489 -94.978 1.00 86.44 611 GLY A O 1
ATOM 4791 N N . VAL A 1 612 ? 14.869 8.249 -95.257 1.00 90.44 612 VAL A N 1
ATOM 4792 C CA . VAL A 1 612 ? 14.555 8.100 -93.834 1.00 90.44 612 VAL A CA 1
ATOM 4793 C C . VAL A 1 612 ? 14.335 6.626 -93.489 1.00 90.44 612 VAL A C 1
ATOM 4795 O O . VAL A 1 612 ? 13.608 5.925 -94.191 1.00 90.44 612 VAL A O 1
ATOM 4798 N N . GLN A 1 613 ? 14.930 6.167 -92.385 1.00 89.94 613 GLN A N 1
ATOM 4799 C CA . GLN A 1 613 ? 14.599 4.891 -91.742 1.00 89.94 613 GLN A CA 1
ATOM 4800 C C . GLN A 1 613 ? 13.694 5.135 -90.536 1.00 89.94 613 GLN A C 1
ATOM 4802 O O . GLN A 1 613 ? 13.875 6.103 -89.789 1.00 89.94 613 GLN A O 1
ATOM 4807 N N . ARG A 1 614 ? 12.744 4.226 -90.311 1.00 91.12 614 ARG A N 1
ATOM 4808 C CA . ARG A 1 614 ? 11.837 4.233 -89.155 1.00 91.12 614 ARG A CA 1
ATOM 4809 C C . ARG A 1 614 ? 12.013 2.950 -88.345 1.00 91.12 614 ARG A C 1
ATOM 4811 O O . ARG A 1 614 ? 12.417 1.926 -88.885 1.00 91.12 614 ARG A O 1
ATOM 4818 N N . ARG A 1 615 ? 11.724 2.986 -87.047 1.00 88.81 615 ARG A N 1
ATOM 4819 C CA . ARG A 1 615 ? 11.671 1.789 -86.188 1.00 88.81 615 ARG A CA 1
ATOM 4820 C C . ARG A 1 615 ? 10.461 1.844 -85.264 1.00 88.81 615 ARG A C 1
ATOM 4822 O O . ARG A 1 615 ? 10.066 2.927 -84.831 1.00 88.81 615 ARG A O 1
ATOM 4829 N N . ARG A 1 616 ? 9.893 0.682 -84.936 1.00 87.00 616 ARG A N 1
ATOM 4830 C CA . ARG A 1 616 ? 8.796 0.556 -83.968 1.00 87.00 616 ARG A CA 1
ATOM 4831 C C . ARG A 1 616 ? 9.348 0.785 -82.560 1.00 87.00 616 ARG A C 1
ATOM 4833 O O . ARG A 1 616 ? 10.431 0.296 -82.232 1.00 87.00 616 ARG A O 1
ATOM 4840 N N . VAL A 1 617 ? 8.612 1.536 -81.740 1.00 89.06 617 VAL A N 1
ATOM 4841 C CA . VAL A 1 617 ? 8.962 1.800 -80.337 1.00 89.06 617 VAL A CA 1
ATOM 4842 C C . VAL A 1 617 ? 7.791 1.400 -79.458 1.00 89.06 617 VAL A C 1
ATOM 4844 O O . VAL A 1 617 ? 6.699 1.940 -79.624 1.00 89.06 617 VAL A O 1
ATOM 4847 N N . THR A 1 618 ? 8.027 0.474 -78.537 1.00 87.31 618 THR A N 1
ATOM 4848 C CA . THR A 1 618 ? 7.006 -0.089 -77.649 1.00 87.31 618 THR A CA 1
ATOM 4849 C C . THR A 1 618 ? 7.421 0.098 -76.195 1.00 87.31 618 THR A C 1
ATOM 4851 O O . THR A 1 618 ? 8.594 -0.049 -75.845 1.00 87.31 618 THR A O 1
ATOM 4854 N N . CYS A 1 619 ? 6.471 0.478 -75.343 1.00 85.69 619 CYS A N 1
ATOM 4855 C CA . CYS A 1 619 ? 6.674 0.493 -73.897 1.00 85.69 619 CYS A CA 1
ATOM 4856 C C . CYS A 1 619 ? 6.491 -0.938 -73.396 1.00 85.69 619 CYS A C 1
ATOM 4858 O O . CYS A 1 619 ? 5.526 -1.594 -73.786 1.00 85.69 619 CYS A O 1
ATOM 4860 N N . VAL A 1 620 ? 7.409 -1.442 -72.578 1.00 83.94 620 VAL A N 1
ATOM 4861 C CA . VAL A 1 620 ? 7.289 -2.783 -71.993 1.00 83.94 620 VAL A CA 1
ATOM 4862 C C . VAL A 1 620 ? 7.655 -2.763 -70.516 1.00 83.94 620 VAL A C 1
ATOM 4864 O O . VAL A 1 620 ? 8.370 -1.871 -70.051 1.00 83.94 620 VAL A O 1
ATOM 4867 N N . GLU A 1 621 ? 7.195 -3.773 -69.787 1.00 80.94 621 GLU A N 1
ATOM 4868 C CA . GLU A 1 621 ? 7.651 -4.033 -68.422 1.00 80.94 621 GLU A CA 1
ATOM 4869 C C . GLU A 1 621 ? 9.092 -4.581 -68.415 1.00 80.94 621 GLU A C 1
ATOM 4871 O O . GLU A 1 621 ? 9.484 -5.388 -69.263 1.00 80.94 621 GLU A O 1
ATOM 4876 N N . LYS A 1 622 ? 9.899 -4.145 -67.444 1.00 72.81 622 LYS A N 1
ATOM 4877 C CA . LYS A 1 622 ? 11.283 -4.576 -67.200 1.00 72.81 622 LYS A CA 1
ATOM 4878 C C . LYS A 1 622 ? 11.296 -5.892 -66.406 1.00 72.81 622 LYS A C 1
ATOM 4880 O O . LYS A 1 622 ? 11.896 -5.970 -65.340 1.00 72.81 622 LYS A O 1
ATOM 4885 N N . ASN A 1 623 ? 10.604 -6.913 -66.906 1.00 71.12 623 ASN A N 1
ATOM 4886 C CA . ASN A 1 623 ? 10.593 -8.256 -66.324 1.00 71.12 623 ASN A CA 1
ATOM 4887 C C . ASN A 1 623 ? 11.476 -9.196 -67.179 1.00 71.12 623 ASN A C 1
ATOM 4889 O O . ASN A 1 623 ? 11.332 -9.182 -68.406 1.00 71.12 623 ASN A O 1
ATOM 4893 N N . PRO A 1 624 ? 12.421 -9.959 -66.590 1.00 59.12 624 PRO A N 1
ATOM 4894 C CA . PRO A 1 624 ? 13.313 -10.849 -67.338 1.00 59.12 624 PRO A CA 1
ATOM 4895 C C . PRO A 1 624 ? 12.605 -11.993 -68.081 1.00 59.12 624 PRO A C 1
ATOM 4897 O O . PRO A 1 624 ? 13.092 -12.378 -69.142 1.00 59.12 624 PRO A O 1
ATOM 4900 N N . ASP A 1 625 ? 11.461 -12.481 -67.592 1.00 61.50 625 ASP A N 1
ATOM 4901 C CA . ASP A 1 625 ? 10.863 -13.724 -68.108 1.00 61.50 625 ASP A CA 1
ATOM 4902 C C . ASP A 1 625 ? 9.833 -13.505 -69.232 1.00 61.50 625 ASP A C 1
ATOM 4904 O O . ASP A 1 625 ? 9.702 -14.338 -70.126 1.00 61.50 625 ASP A O 1
ATOM 4908 N N . VAL A 1 626 ? 9.124 -12.367 -69.247 1.00 62.06 626 VAL A N 1
ATOM 4909 C CA . VAL A 1 626 ? 8.159 -12.012 -70.306 1.00 62.06 626 VAL A CA 1
ATOM 4910 C C . VAL A 1 626 ? 8.113 -10.492 -70.487 1.00 62.06 626 VAL A C 1
ATOM 4912 O O . VAL A 1 626 ? 7.671 -9.757 -69.605 1.00 62.06 626 VAL A O 1
ATOM 4915 N N . ARG A 1 627 ? 8.518 -9.991 -71.661 1.00 69.50 627 ARG A N 1
ATOM 4916 C CA . ARG A 1 627 ? 8.385 -8.564 -72.011 1.00 69.50 627 ARG A CA 1
ATOM 4917 C C . ARG A 1 627 ? 6.968 -8.263 -72.494 1.00 69.50 627 ARG A C 1
ATOM 4919 O O . ARG A 1 627 ? 6.697 -8.310 -73.692 1.00 69.50 627 ARG A O 1
ATOM 4926 N N . LYS A 1 628 ? 6.062 -7.951 -71.568 1.00 79.12 628 LYS A N 1
ATOM 4927 C CA . LYS A 1 628 ? 4.683 -7.560 -71.899 1.00 79.12 628 LYS A CA 1
ATOM 4928 C C . LYS A 1 628 ? 4.637 -6.142 -72.485 1.00 79.12 628 LYS A C 1
ATOM 4930 O O . LYS A 1 628 ? 5.173 -5.217 -71.877 1.00 79.12 628 LYS A O 1
ATOM 4935 N N . GLU A 1 629 ? 3.984 -5.969 -73.639 1.00 80.31 629 GLU A N 1
ATOM 4936 C CA . GLU A 1 629 ? 3.722 -4.651 -74.242 1.00 80.31 629 GLU A CA 1
ATOM 4937 C C . GLU A 1 629 ? 2.689 -3.887 -73.394 1.00 80.31 629 GLU A C 1
ATOM 4939 O O . GLU A 1 629 ? 1.627 -4.411 -73.050 1.00 80.31 629 GLU A O 1
ATOM 4944 N N . LEU A 1 630 ? 3.037 -2.661 -73.008 1.00 77.75 630 LEU A N 1
ATOM 4945 C CA . LEU A 1 630 ? 2.238 -1.757 -72.183 1.00 77.75 630 LEU A CA 1
ATOM 4946 C C . LEU A 1 630 ? 1.786 -0.544 -73.014 1.00 77.75 630 LEU A C 1
ATOM 4948 O O . LEU A 1 630 ? 2.427 -0.207 -74.017 1.00 77.75 630 LEU A O 1
ATOM 4952 N N . PRO A 1 631 ? 0.724 0.167 -72.593 1.00 80.56 631 PRO A N 1
ATOM 4953 C CA . PRO A 1 631 ? 0.328 1.421 -73.222 1.00 80.56 631 PRO A CA 1
ATOM 4954 C C . PRO A 1 631 ? 1.491 2.420 -73.283 1.00 80.56 631 PRO A C 1
ATOM 4956 O O . PRO A 1 631 ? 2.239 2.595 -72.320 1.00 80.56 631 PRO A O 1
ATOM 4959 N N . ALA A 1 632 ? 1.629 3.133 -74.404 1.00 76.44 632 ALA A N 1
ATOM 4960 C CA . ALA A 1 632 ? 2.695 4.123 -74.587 1.00 76.44 632 ALA A CA 1
ATOM 4961 C C . ALA A 1 632 ? 2.672 5.236 -73.518 1.00 76.44 632 ALA A C 1
ATOM 4963 O O . ALA A 1 632 ? 3.721 5.802 -73.205 1.00 76.44 632 ALA A O 1
ATOM 4964 N N . SER A 1 633 ? 1.500 5.510 -72.930 1.00 73.38 633 SER A N 1
ATOM 4965 C CA . SER A 1 633 ? 1.316 6.465 -71.834 1.00 73.38 633 SER A CA 1
ATOM 4966 C C . SER A 1 633 ? 2.117 6.104 -70.577 1.00 73.38 633 SER A C 1
ATOM 4968 O O . SER A 1 633 ? 2.589 6.995 -69.875 1.00 73.38 633 SER A O 1
ATOM 4970 N N . THR A 1 634 ? 2.346 4.814 -70.323 1.00 74.75 634 THR A N 1
ATOM 4971 C CA . THR A 1 634 ? 3.033 4.319 -69.122 1.00 74.75 634 THR A CA 1
ATOM 4972 C C . THR A 1 634 ? 4.531 4.640 -69.120 1.00 74.75 634 THR A C 1
ATOM 4974 O O . THR A 1 634 ? 5.108 4.824 -68.056 1.00 74.75 634 THR A O 1
ATOM 4977 N N . CYS A 1 635 ? 5.164 4.775 -70.289 1.00 79.75 635 CYS A N 1
ATOM 4978 C CA . CYS A 1 635 ? 6.583 5.131 -70.405 1.00 79.75 635 CYS A CA 1
ATOM 4979 C C . CYS A 1 635 ? 6.811 6.620 -70.743 1.00 79.75 635 CYS A C 1
ATOM 4981 O O . CYS A 1 635 ? 7.945 7.003 -71.026 1.00 79.75 635 CYS A O 1
ATOM 4983 N N . LEU A 1 636 ? 5.779 7.479 -70.726 1.00 77.44 636 LEU A N 1
ATOM 4984 C CA . LEU A 1 636 ? 5.906 8.902 -71.106 1.00 77.44 636 LEU A CA 1
ATOM 4985 C C . LEU A 1 636 ? 6.908 9.680 -70.246 1.00 77.44 636 LEU A C 1
ATOM 4987 O O . LEU A 1 636 ? 7.543 10.610 -70.734 1.00 77.44 636 LEU A O 1
ATOM 4991 N N . ARG A 1 637 ? 7.057 9.290 -68.977 1.00 74.50 637 ARG A N 1
ATOM 4992 C CA . ARG A 1 637 ? 8.014 9.885 -68.032 1.00 74.50 637 ARG A CA 1
ATOM 4993 C C . ARG A 1 637 ? 9.454 9.380 -68.242 1.00 74.50 637 ARG A C 1
ATOM 4995 O O . ARG A 1 637 ? 10.368 9.911 -67.623 1.00 74.50 637 ARG A O 1
ATOM 5002 N N . ILE A 1 638 ? 9.672 8.393 -69.120 1.00 77.44 638 ILE A N 1
ATOM 5003 C CA . ILE A 1 638 ? 10.997 7.886 -69.508 1.00 77.44 638 ILE A CA 1
ATOM 5004 C C . ILE A 1 638 ? 11.406 8.507 -70.843 1.00 77.44 638 ILE A C 1
ATOM 5006 O O . ILE A 1 638 ? 10.663 8.448 -71.825 1.00 77.44 638 ILE A O 1
ATOM 5010 N N . GLN A 1 639 ? 12.627 9.044 -70.906 1.00 79.81 639 GLN A N 1
ATOM 5011 C CA . GLN A 1 639 ? 13.160 9.683 -72.108 1.00 79.81 639 GLN A CA 1
ATOM 5012 C C . GLN A 1 639 ? 13.160 8.725 -73.316 1.00 79.81 639 GLN A C 1
ATOM 5014 O O . GLN A 1 639 ? 13.838 7.692 -73.333 1.00 79.81 639 GLN A O 1
ATOM 5019 N N . LYS A 1 640 ? 12.398 9.084 -74.357 1.00 82.62 640 LYS A N 1
ATOM 5020 C CA . LYS A 1 640 ? 12.264 8.312 -75.598 1.00 82.62 640 LYS A CA 1
ATOM 5021 C C . LYS A 1 640 ? 13.333 8.734 -76.610 1.00 82.62 640 LYS A C 1
ATOM 5023 O O . LYS A 1 640 ? 13.462 9.909 -76.937 1.00 82.62 640 LYS A O 1
ATOM 5028 N N . ARG A 1 641 ? 14.085 7.770 -77.146 1.00 84.50 641 ARG A N 1
ATOM 5029 C CA . ARG A 1 641 ? 15.042 7.994 -78.242 1.00 84.50 641 ARG A CA 1
ATOM 5030 C C . ARG A 1 641 ? 14.293 8.174 -79.573 1.00 84.50 641 ARG A C 1
ATOM 5032 O O . ARG A 1 641 ? 13.215 7.596 -79.735 1.00 84.50 641 ARG A O 1
ATOM 5039 N N . PRO A 1 642 ? 14.869 8.879 -80.565 1.00 83.31 642 PRO A N 1
ATOM 5040 C CA . PRO A 1 642 ? 14.231 9.074 -81.866 1.00 83.31 642 PRO A CA 1
ATOM 5041 C C . PRO A 1 642 ? 13.843 7.752 -82.546 1.00 83.31 642 PRO A C 1
ATOM 5043 O O . PRO A 1 642 ? 14.621 6.789 -82.579 1.00 83.31 642 PRO A O 1
ATOM 5046 N N . ALA A 1 643 ? 12.625 7.707 -83.087 1.00 85.50 643 ALA A N 1
ATOM 5047 C CA . ALA A 1 643 ? 12.081 6.570 -83.840 1.00 85.50 643 ALA A CA 1
ATOM 5048 C C . ALA A 1 643 ? 12.325 6.682 -85.357 1.00 85.50 643 ALA A C 1
ATOM 5050 O O . ALA A 1 643 ? 11.935 5.798 -86.118 1.00 85.50 643 ALA A O 1
ATOM 5051 N N . VAL A 1 644 ? 12.961 7.774 -85.785 1.00 88.25 644 VAL A N 1
ATOM 5052 C CA . VAL A 1 644 ? 13.178 8.161 -87.179 1.00 88.25 644 VAL A CA 1
ATOM 5053 C C . VAL A 1 644 ? 14.607 8.692 -87.307 1.00 88.25 644 VAL A C 1
ATOM 5055 O O . VAL A 1 644 ? 15.044 9.448 -86.438 1.00 88.25 644 VAL A O 1
ATOM 5058 N N . ARG A 1 645 ? 15.342 8.291 -88.350 1.00 89.06 645 ARG A N 1
ATOM 5059 C CA . ARG A 1 645 ? 16.685 8.821 -88.652 1.00 89.06 645 ARG A CA 1
ATOM 5060 C C . ARG A 1 645 ? 16.924 8.948 -90.156 1.00 89.06 645 ARG A C 1
ATOM 5062 O O . ARG A 1 645 ? 16.323 8.205 -90.930 1.00 89.06 645 ARG A O 1
ATOM 5069 N N . ALA A 1 646 ? 17.823 9.845 -90.552 1.00 87.56 646 ALA A N 1
ATOM 5070 C CA . ALA A 1 646 ? 18.253 9.995 -91.942 1.00 87.56 646 ALA A CA 1
ATOM 5071 C C . ALA A 1 646 ? 19.162 8.833 -92.391 1.00 87.56 646 ALA A C 1
ATOM 5073 O O . ALA A 1 646 ? 19.897 8.260 -91.583 1.00 87.56 646 ALA A O 1
ATOM 5074 N N . CYS A 1 647 ? 19.106 8.488 -93.676 1.00 88.38 647 CYS A N 1
ATOM 5075 C CA . CYS A 1 647 ? 19.899 7.434 -94.315 1.00 88.38 647 CYS A CA 1
ATOM 5076 C C . CYS A 1 647 ? 20.178 7.775 -95.789 1.00 88.38 647 CYS A C 1
ATOM 5078 O O . CYS A 1 647 ? 19.510 8.635 -96.359 1.00 88.38 647 CYS A O 1
ATOM 5080 N N . ASN A 1 648 ? 21.162 7.103 -96.401 1.00 82.81 648 ASN A N 1
ATOM 5081 C CA . ASN A 1 648 ? 21.525 7.228 -97.822 1.00 82.81 648 ASN A CA 1
ATOM 5082 C C . ASN A 1 648 ? 21.616 8.682 -98.319 1.00 82.81 648 ASN A C 1
ATOM 5084 O O . ASN A 1 648 ? 21.013 9.064 -99.320 1.00 82.81 648 ASN A O 1
ATOM 5088 N N . THR A 1 649 ? 22.368 9.510 -97.593 1.00 81.50 649 THR A N 1
ATOM 5089 C CA . THR A 1 649 ? 22.561 10.942 -97.880 1.00 81.50 649 THR A CA 1
ATOM 5090 C C . THR A 1 649 ? 23.474 11.218 -99.080 1.00 81.50 649 THR A C 1
ATOM 5092 O O . THR A 1 649 ? 23.642 12.371 -99.468 1.00 81.50 649 THR A O 1
ATOM 5095 N N . LEU A 1 650 ? 24.049 10.176 -99.684 1.00 80.94 650 LEU A N 1
ATOM 5096 C CA . LEU A 1 650 ? 24.899 10.260 -100.872 1.00 80.94 650 LEU A CA 1
ATOM 5097 C C . LEU A 1 650 ? 24.070 10.555 -102.128 1.00 80.94 650 LEU A C 1
ATOM 5099 O O . LEU A 1 650 ? 22.931 10.100 -102.243 1.00 80.94 650 LEU A O 1
ATOM 5103 N N . ARG A 1 651 ? 24.641 11.305 -103.080 1.00 78.12 651 ARG A N 1
ATOM 5104 C CA . ARG A 1 651 ? 23.939 11.670 -104.318 1.00 78.12 651 ARG A CA 1
ATOM 5105 C C . ARG A 1 651 ? 23.710 10.461 -105.223 1.00 78.12 651 ARG A C 1
ATOM 5107 O O . ARG A 1 651 ? 24.573 9.595 -105.325 1.00 78.12 651 ARG A O 1
ATOM 5114 N N . CYS A 1 652 ? 22.554 10.415 -105.885 1.00 80.69 652 CYS A N 1
ATOM 5115 C CA . CYS A 1 652 ? 22.263 9.355 -106.850 1.00 80.69 652 CYS A CA 1
ATOM 5116 C C . CYS A 1 652 ? 23.196 9.433 -108.069 1.00 80.69 652 CYS A C 1
ATOM 5118 O O . CYS A 1 652 ? 23.460 10.543 -108.542 1.00 80.69 652 CYS A O 1
ATOM 5120 N N . PRO A 1 653 ? 23.650 8.290 -108.614 1.00 77.06 653 PRO A N 1
ATOM 5121 C CA . PRO A 1 653 ? 24.361 8.270 -109.886 1.00 77.06 653 PRO A CA 1
ATOM 5122 C C . PRO A 1 653 ? 23.449 8.777 -111.012 1.00 77.06 653 PRO A C 1
ATOM 5124 O O . PRO A 1 653 ? 22.264 8.442 -111.065 1.00 77.06 653 PRO A O 1
ATOM 5127 N N . THR A 1 654 ? 23.994 9.609 -111.898 1.00 77.00 654 THR A N 1
ATOM 5128 C CA . THR A 1 654 ? 23.285 10.162 -113.057 1.00 77.00 654 THR A CA 1
ATOM 5129 C C . THR A 1 654 ? 23.600 9.348 -114.306 1.00 77.00 654 THR A C 1
ATOM 5131 O O . THR A 1 654 ? 24.761 9.075 -114.610 1.00 77.00 654 THR A O 1
ATOM 5134 N N . TRP A 1 655 ? 22.564 8.956 -115.047 1.00 67.00 655 TRP A N 1
ATOM 5135 C CA . TRP A 1 655 ? 22.736 8.264 -116.321 1.00 67.00 655 TRP A CA 1
ATOM 5136 C C . TRP A 1 655 ? 23.314 9.215 -117.372 1.00 67.00 655 TRP A C 1
ATOM 5138 O O . TRP A 1 655 ? 22.869 10.356 -117.501 1.00 67.00 655 TRP A O 1
ATOM 5148 N N . ARG A 1 656 ? 24.291 8.732 -118.144 1.00 68.94 656 ARG A N 1
ATOM 5149 C CA . ARG A 1 656 ? 24.768 9.381 -119.371 1.00 68.94 656 ARG A CA 1
ATOM 5150 C C . ARG A 1 656 ? 24.455 8.470 -120.551 1.00 68.94 656 ARG A C 1
ATOM 5152 O O . ARG A 1 656 ? 24.788 7.291 -120.517 1.00 68.94 656 ARG A O 1
ATOM 5159 N N . THR A 1 657 ? 23.816 9.008 -121.583 1.00 73.62 657 THR A N 1
ATOM 5160 C CA . THR A 1 657 ? 23.519 8.272 -122.817 1.00 73.62 657 THR A CA 1
ATOM 5161 C C . THR A 1 657 ? 24.776 8.176 -123.685 1.00 73.62 657 THR A C 1
ATOM 5163 O O . THR A 1 657 ? 25.384 9.201 -123.994 1.00 73.62 657 THR A O 1
ATOM 5166 N N . GLY A 1 658 ? 25.161 6.962 -124.080 1.00 73.19 658 GLY A N 1
ATOM 5167 C CA . GLY A 1 658 ? 26.196 6.693 -125.087 1.00 73.19 658 GLY A CA 1
ATOM 5168 C C . GLY A 1 658 ? 25.581 6.277 -126.429 1.00 73.19 658 GLY A C 1
ATOM 5169 O O . GLY A 1 658 ? 24.374 6.053 -126.512 1.00 73.19 658 GLY A O 1
ATOM 5170 N N . ARG A 1 659 ? 26.389 6.174 -127.494 1.00 69.56 659 ARG A N 1
ATOM 5171 C CA . ARG A 1 659 ? 25.918 5.611 -128.774 1.00 69.56 659 ARG A CA 1
ATOM 5172 C C . ARG A 1 659 ? 25.610 4.120 -128.603 1.00 69.56 659 ARG A C 1
ATOM 5174 O O . ARG A 1 659 ? 26.389 3.408 -127.980 1.00 69.56 659 ARG A O 1
ATOM 5181 N N . TRP A 1 660 ? 24.497 3.669 -129.177 1.00 67.00 660 TRP A N 1
ATOM 5182 C CA . TRP A 1 660 ? 24.099 2.262 -129.198 1.00 67.00 660 TRP A CA 1
ATOM 5183 C C . TRP A 1 660 ? 25.150 1.412 -129.929 1.00 67.00 660 TRP A C 1
ATOM 5185 O O . TRP A 1 660 ? 25.467 1.689 -131.085 1.00 67.00 660 TRP A O 1
ATOM 5195 N N . SER A 1 661 ? 25.672 0.377 -129.273 1.00 72.12 661 SER A N 1
ATOM 5196 C CA . SER A 1 661 ? 26.460 -0.697 -129.888 1.00 72.12 661 SER A CA 1
ATOM 5197 C C . SER A 1 661 ? 25.730 -2.022 -129.682 1.00 72.12 661 SER A C 1
ATOM 5199 O O . SER A 1 661 ? 25.064 -2.189 -128.660 1.00 72.12 661 SER A O 1
ATOM 5201 N N . ARG A 1 662 ? 25.811 -2.911 -130.676 1.00 47.12 662 ARG A N 1
ATOM 5202 C CA . ARG A 1 662 ? 25.126 -4.208 -130.686 1.00 47.12 662 ARG A CA 1
ATOM 5203 C C . ARG A 1 662 ? 25.665 -5.159 -129.625 1.00 47.12 662 ARG A C 1
ATOM 5205 O O . ARG A 1 662 ? 26.892 -5.104 -129.383 1.00 47.12 662 ARG A O 1
#